Protein AF-0000000070113657 (afdb_homodimer)

Solvent-accessible surface area (backbone atoms only — not comparable to full-atom values): 38309 Å² total; per-residue (Å²): 127,84,68,76,78,84,37,44,74,59,78,45,70,66,56,49,48,50,26,59,75,66,71,49,62,41,34,30,44,34,42,26,27,34,30,22,35,69,81,50,56,21,57,34,77,44,39,68,53,20,59,73,48,43,53,76,81,52,44,66,26,48,45,81,44,71,30,26,9,25,38,27,39,40,40,46,53,27,70,46,67,66,58,41,48,53,49,49,46,50,49,37,37,51,48,31,51,13,18,46,77,49,56,23,34,38,27,31,27,5,25,54,40,34,54,61,67,64,49,55,66,37,96,41,73,68,55,51,51,47,38,70,72,64,35,77,64,61,75,35,41,50,71,14,36,26,33,35,36,28,52,47,95,43,65,56,59,41,37,53,39,52,32,52,41,57,75,52,47,32,52,56,32,8,59,22,13,21,8,25,29,43,63,58,36,75,56,75,24,16,19,43,30,57,63,41,52,52,57,43,76,45,37,43,77,53,69,86,57,91,39,44,67,53,49,52,49,52,51,52,40,36,39,64,63,59,53,23,91,46,78,89,49,63,41,30,32,42,44,72,43,92,87,46,69,22,41,32,40,46,65,22,29,11,38,32,34,63,61,56,48,47,40,51,45,53,52,51,45,15,43,52,53,47,39,50,52,37,51,74,71,64,52,78,55,73,82,70,57,63,71,58,51,47,35,24,41,46,28,10,25,40,34,11,46,85,34,44,27,53,40,68,88,79,59,38,61,38,53,20,53,58,54,43,50,52,50,51,63,71,21,39,70,41,22,50,74,63,68,40,42,69,62,42,52,54,41,50,51,50,39,70,72,58,42,38,44,22,50,42,50,49,53,43,43,75,72,67,47,52,66,52,53,47,45,50,49,31,31,36,24,30,54,66,69,110,127,82,67,76,80,86,37,45,75,58,77,46,71,66,56,50,49,51,25,59,74,66,72,49,62,40,36,31,44,33,41,27,29,34,29,23,35,69,81,53,54,21,56,34,76,45,39,68,52,20,60,72,48,44,52,77,82,51,44,68,26,49,43,82,44,72,30,25,9,26,38,28,40,40,38,46,55,27,71,47,67,66,58,42,48,52,50,49,46,48,49,37,39,49,48,32,51,12,18,45,77,49,56,23,34,38,27,31,25,6,26,52,39,34,55,63,66,63,47,56,65,36,97,41,73,69,53,52,51,48,39,69,73,63,35,77,65,60,76,35,39,50,72,15,36,25,32,36,35,27,51,48,95,44,65,55,60,40,39,52,40,53,30,51,42,57,76,52,47,29,52,57,30,7,60,23,13,20,8,26,29,42,63,61,36,76,55,75,25,17,19,43,29,58,65,42,52,52,57,45,75,43,38,43,76,54,69,87,57,89,39,43,66,52,49,53,50,51,52,51,40,35,38,64,62,59,55,25,90,48,78,87,49,63,42,31,33,42,42,72,43,93,87,47,70,21,41,33,40,47,65,22,28,12,38,31,33,63,60,56,48,47,40,50,46,53,50,49,44,15,41,52,53,46,40,48,51,37,52,74,71,64,52,77,56,72,84,68,56,63,73,57,52,46,36,25,40,48,29,10,27,41,35,12,46,85,35,44,27,54,40,69,88,80,59,37,60,37,53,19,54,59,52,43,51,51,48,52,64,71,21,39,69,40,22,49,74,64,68,39,39,68,62,42,52,54,42,50,52,50,39,69,73,57,44,38,44,23,52,42,49,49,54,43,42,74,72,66,47,51,66,53,53,48,45,51,48,31,31,36,23,30,54,64,69,110

Sequence (772 aa):
MEAAAEGTTTISPTLAERAERRDLLTLGVEEEYLLVDAVEPRGVETVEAVLDEVPEQLRPSVQHEYVRSQIEVASPPQLELTGLHESMSRLRTGLADAAERAGSRLVAVGAGPAAGPNARLVDKPRYHRMRERFGDLSPGQGLCGTHVHVSIPDPETGVQVLNHLRPWLPTLQAATANSPLSAGHDTGYASWRSMMWERWPTVGPTPYLNSHEHYLTLIADLEASGAMLDEGMLYWYARLSANYPTVEIRMGDVMPTVDDAILLAALARALVATLLHEVRDGVAAPDVPHPLLMAAHWRAAKDGLEGQGIDLATREPRPAWRLLRQLVDYVRPELERHGDLEMTTDLLDRLRSHGTGAARQRVLLAKGARVDEVVDWLARATRGETMEAAAEGTTTISPTLAERAERRDLLTLGVEEEYLLVDAVEPRGVETVEAVLDEVPEQLRPSVQHEYVRSQIEVASPPQLELTGLHESMSRLRTGLADAAERAGSRLVAVGAGPAAGPNARLVDKPRYHRMRERFGDLSPGQGLCGTHVHVSIPDPETGVQVLNHLRPWLPTLQAATANSPLSAGHDTGYASWRSMMWERWPTVGPTPYLNSHEHYLTLIADLEASGAMLDEGMLYWYARLSANYPTVEIRMGDVMPTVDDAILLAALARALVATLLHEVRDGVAAPDVPHPLLMAAHWRAAKDGLEGQGIDLATREPRPAWRLLRQLVDYVRPELERHGDLEMTTDLLDRLRSHGTGAARQRVLLAKGARVDEVVDWLARATRGET

Radius of gyration: 27.12 Å; Cα contacts (8 Å, |Δi|>4): 1667; chains: 2; bounding box: 58×77×60 Å

Structure (mmCIF, N/CA/C/O backbone):
data_AF-0000000070113657-model_v1
#
loop_
_entity.id
_entity.type
_entity.pdbx_description
1 polymer 'Putative glutamate--cysteine ligase 2'
#
loop_
_atom_site.group_PDB
_atom_site.id
_atom_site.type_symbol
_atom_site.label_atom_id
_atom_site.label_alt_id
_atom_site.label_comp_id
_atom_site.label_asym_id
_atom_site.label_entity_id
_atom_site.label_seq_id
_atom_site.pdbx_PDB_ins_code
_atom_site.Cartn_x
_atom_site.Cartn_y
_atom_site.Cartn_z
_atom_site.occupancy
_atom_site.B_iso_or_equiv
_atom_site.auth_seq_id
_atom_site.auth_comp_id
_atom_site.auth_asym_id
_atom_site.auth_atom_id
_atom_site.pdbx_PDB_model_num
ATOM 1 N N . MET A 1 1 ? -6.391 -40.25 -29.438 1 22.33 1 MET A N 1
ATOM 2 C CA . MET A 1 1 ? -6.559 -39.25 -28.406 1 22.33 1 MET A CA 1
ATOM 3 C C . MET A 1 1 ? -5.703 -38 -28.719 1 22.33 1 MET A C 1
ATOM 5 O O . MET A 1 1 ? -4.477 -38.094 -28.719 1 22.33 1 MET A O 1
ATOM 9 N N . GLU A 1 2 ? -6.133 -37.312 -29.641 1 26.61 2 GLU A N 1
ATOM 10 C CA . GLU A 1 2 ? -5.34 -36.219 -30.203 1 26.61 2 GLU A CA 1
ATOM 11 C C . GLU A 1 2 ? -4.684 -35.406 -29.094 1 26.61 2 GLU A C 1
ATOM 13 O O . GLU A 1 2 ? -5.355 -34.938 -28.156 1 26.61 2 GLU A O 1
ATOM 18 N N . ALA A 1 3 ? -3.561 -35.656 -28.75 1 34.25 3 ALA A N 1
ATOM 19 C CA . ALA A 1 3 ? -2.695 -34.969 -27.797 1 34.25 3 ALA A CA 1
ATOM 20 C C . ALA A 1 3 ? -2.963 -33.469 -27.828 1 34.25 3 ALA A C 1
ATOM 22 O O . ALA A 1 3 ? -3.107 -32.875 -28.891 1 34.25 3 ALA A O 1
ATOM 23 N N . ALA A 1 4 ? -3.705 -32.875 -26.938 1 41.38 4 ALA A N 1
ATOM 24 C CA . ALA A 1 4 ? -3.738 -31.438 -26.766 1 41.38 4 ALA A CA 1
ATOM 25 C C . ALA A 1 4 ? -2.521 -30.781 -27.422 1 41.38 4 ALA A C 1
ATOM 27 O O . ALA A 1 4 ? -1.389 -31.219 -27.219 1 41.38 4 ALA A O 1
ATOM 28 N N . ALA A 1 5 ? -2.453 -30.078 -28.5 1 37.84 5 ALA A N 1
ATOM 29 C CA . ALA A 1 5 ? -1.347 -29.422 -29.203 1 37.84 5 ALA A CA 1
ATOM 30 C C . ALA A 1 5 ? -0.353 -28.828 -28.203 1 37.84 5 ALA A C 1
ATOM 32 O O . ALA A 1 5 ? -0.725 -28 -27.359 1 37.84 5 ALA A O 1
ATOM 33 N N . GLU A 1 6 ? 0.818 -29.141 -27.891 1 40.41 6 GLU A N 1
ATOM 34 C CA . GLU A 1 6 ? 2.057 -28.906 -27.156 1 40.41 6 GLU A CA 1
ATOM 35 C C . GLU A 1 6 ? 2.545 -27.484 -27.328 1 40.41 6 GLU A C 1
ATOM 37 O O . GLU A 1 6 ? 2.645 -26.984 -28.453 1 40.41 6 GLU A O 1
ATOM 42 N N . GLY A 1 7 ? 2.342 -26.562 -26.453 1 48.09 7 GLY A N 1
ATOM 43 C CA . GLY A 1 7 ? 3.135 -25.344 -26.312 1 48.09 7 GLY A CA 1
ATOM 44 C C . GLY A 1 7 ? 2.295 -24.094 -26.266 1 48.09 7 GLY A C 1
ATOM 45 O O . GLY A 1 7 ? 2.811 -23 -26 1 48.09 7 GLY A O 1
ATOM 46 N N . THR A 1 8 ? 0.914 -24.328 -26.688 1 58.5 8 THR A N 1
ATOM 47 C CA . THR A 1 8 ? 0.171 -23.078 -26.734 1 58.5 8 THR A CA 1
ATOM 48 C C . THR A 1 8 ? -0.537 -22.812 -25.406 1 58.5 8 THR A C 1
ATOM 50 O O . THR A 1 8 ? -0.911 -23.75 -24.703 1 58.5 8 THR A O 1
ATOM 53 N N . THR A 1 9 ? -0.596 -21.703 -24.922 1 74.62 9 THR A N 1
ATOM 54 C CA . THR A 1 9 ? -1.195 -21.266 -23.656 1 74.62 9 THR A CA 1
ATOM 55 C C . THR A 1 9 ? -2.699 -21.078 -23.828 1 74.62 9 THR A C 1
ATOM 57 O O . THR A 1 9 ? -3.359 -20.547 -22.922 1 74.62 9 THR A O 1
ATOM 60 N N . THR A 1 10 ? -3.258 -21.625 -24.984 1 80.75 10 THR A N 1
ATOM 61 C CA . THR A 1 10 ? -4.688 -21.484 -25.234 1 80.75 10 THR A CA 1
ATOM 62 C C . THR A 1 10 ? -5.406 -22.812 -25.094 1 80.75 10 THR A C 1
ATOM 64 O O . THR A 1 10 ? -4.828 -23.875 -25.359 1 80.75 10 THR A O 1
ATOM 67 N N . ILE A 1 11 ? -6.617 -22.844 -24.719 1 83.12 11 ILE A N 1
ATOM 68 C CA . ILE A 1 11 ? -7.43 -24.062 -24.594 1 83.12 11 ILE A CA 1
ATOM 69 C C . ILE A 1 11 ? -7.812 -24.547 -26 1 83.12 11 ILE A C 1
ATOM 71 O O . ILE A 1 11 ? -8.5 -23.859 -26.734 1 83.12 11 ILE A O 1
ATOM 75 N N . SER A 1 12 ? -7.418 -25.734 -26.312 1 83.88 12 SER A N 1
ATOM 76 C CA . SER A 1 12 ? -7.785 -26.297 -27.609 1 83.88 12 SER A CA 1
ATOM 77 C C . SER A 1 12 ? -9.266 -26.672 -27.656 1 83.88 12 SER A C 1
ATOM 79 O O . SER A 1 12 ? -9.867 -26.953 -26.609 1 83.88 12 SER A O 1
ATOM 81 N N . PRO A 1 13 ? -9.766 -26.656 -28.812 1 85.5 13 PRO A N 1
ATOM 82 C CA . PRO A 1 13 ? -11.172 -27.062 -28.938 1 85.5 13 PRO A CA 1
ATOM 83 C C . PRO A 1 13 ? -11.422 -28.469 -28.391 1 85.5 13 PRO A C 1
ATOM 85 O O . PRO A 1 13 ? -12.453 -28.719 -27.766 1 85.5 13 PRO A O 1
ATOM 88 N N . THR A 1 14 ? -10.484 -29.312 -28.609 1 88.56 14 THR A N 1
ATOM 89 C CA . THR A 1 14 ? -10.625 -30.672 -28.125 1 88.56 14 THR A CA 1
ATOM 90 C C . THR A 1 14 ? -10.656 -30.719 -26.594 1 88.56 14 THR A C 1
ATOM 92 O O . THR A 1 14 ? -11.469 -31.422 -26 1 88.56 14 THR A O 1
ATOM 95 N N . LEU A 1 15 ? -9.758 -30.016 -26.031 1 88.75 15 LEU A N 1
ATOM 96 C CA . LEU A 1 15 ? -9.719 -29.953 -24.578 1 88.75 15 LEU A CA 1
ATOM 97 C C . LEU A 1 15 ? -10.984 -29.312 -24.031 1 88.75 15 LEU A C 1
ATOM 99 O O . LEU A 1 15 ? -11.523 -29.75 -23.016 1 88.75 15 LEU A O 1
ATOM 103 N N . ALA A 1 16 ? -11.438 -28.297 -24.688 1 87.75 16 ALA A N 1
ATOM 104 C CA . ALA A 1 16 ? -12.664 -27.625 -24.281 1 87.75 16 ALA A CA 1
ATOM 105 C C . ALA A 1 16 ? -13.859 -28.578 -24.312 1 87.75 16 ALA A C 1
ATOM 107 O O . ALA A 1 16 ? -14.695 -28.578 -23.422 1 87.75 16 ALA A O 1
ATOM 108 N N . GLU A 1 17 ? -13.906 -29.312 -25.375 1 89.56 17 GLU A N 1
ATOM 109 C CA . GLU A 1 17 ? -14.984 -30.266 -25.531 1 89.56 17 GLU A CA 1
ATOM 110 C C . GLU A 1 17 ? -14.938 -31.344 -24.438 1 89.56 17 GLU A C 1
ATOM 112 O O . GLU A 1 17 ? -15.969 -31.734 -23.906 1 89.56 17 GLU A O 1
ATOM 117 N N . ARG A 1 18 ? -13.789 -31.797 -24.219 1 91.12 18 ARG A N 1
ATOM 118 C CA . ARG A 1 18 ? -13.625 -32.812 -23.172 1 91.12 18 ARG A CA 1
ATOM 119 C C . ARG A 1 18 ? -14.039 -32.25 -21.812 1 91.12 18 ARG A C 1
ATOM 121 O O . ARG A 1 18 ? -14.688 -32.938 -21.031 1 91.12 18 ARG A O 1
ATOM 128 N N . ALA A 1 19 ? -13.602 -31.094 -21.531 1 92.38 19 ALA A N 1
ATOM 129 C CA . ALA A 1 19 ? -13.961 -30.438 -20.266 1 92.38 19 ALA A CA 1
ATOM 130 C C . ALA A 1 19 ? -15.477 -30.312 -20.141 1 92.38 19 ALA A C 1
ATOM 132 O O . ALA A 1 19 ? -16.031 -30.578 -19.062 1 92.38 19 ALA A O 1
ATOM 133 N N . GLU A 1 20 ? -16.094 -29.875 -21.203 1 89.31 20 GLU A N 1
ATOM 134 C CA . GLU A 1 20 ? -17.547 -29.734 -21.203 1 89.31 20 GLU A CA 1
ATOM 135 C C . GLU A 1 20 ? -18.234 -31.062 -21 1 89.31 20 GLU A C 1
ATOM 137 O O . GLU A 1 20 ? -19.172 -31.172 -20.203 1 89.31 20 GLU A O 1
ATOM 142 N N . ARG A 1 21 ? -17.812 -32.031 -21.703 1 90.56 21 ARG A N 1
ATOM 143 C CA . ARG A 1 21 ? -18.422 -33.344 -21.641 1 90.56 21 ARG A CA 1
ATOM 144 C C . ARG A 1 21 ? -18.328 -33.906 -20.219 1 90.56 21 ARG A C 1
ATOM 146 O O . ARG A 1 21 ? -19.25 -34.594 -19.75 1 90.56 21 ARG A O 1
ATOM 153 N N . ARG A 1 22 ? -17.266 -33.625 -19.641 1 90.5 22 ARG A N 1
ATOM 154 C CA . ARG A 1 22 ? -17.016 -34.188 -18.328 1 90.5 22 ARG A CA 1
ATOM 155 C C . ARG A 1 22 ? -17.422 -33.219 -17.234 1 90.5 22 ARG A C 1
ATOM 157 O O . ARG A 1 22 ? -17.297 -33.531 -16.047 1 90.5 22 ARG A O 1
ATOM 164 N N . ASP A 1 23 ? -17.828 -32.062 -17.578 1 92.12 23 ASP A N 1
ATOM 165 C CA . ASP A 1 23 ? -18.234 -31 -16.641 1 92.12 23 ASP A CA 1
ATOM 166 C C . ASP A 1 23 ? -17.094 -30.672 -15.672 1 92.12 23 ASP A C 1
ATOM 168 O O . ASP A 1 23 ? -17.297 -30.688 -14.453 1 92.12 23 ASP A O 1
ATOM 172 N N . LEU A 1 24 ? -15.906 -30.547 -16.234 1 95.94 24 LEU A N 1
ATOM 173 C CA . LEU A 1 24 ? -14.711 -30.203 -15.469 1 95.94 24 LEU A CA 1
ATOM 174 C C . LEU A 1 24 ? -14.164 -28.844 -15.891 1 95.94 24 LEU A C 1
ATOM 176 O O . LEU A 1 24 ? -14.523 -28.328 -16.953 1 95.94 24 LEU A O 1
ATOM 180 N N . LEU A 1 25 ? -13.406 -28.281 -15.039 1 97.69 25 LEU A N 1
ATOM 181 C CA . LEU A 1 25 ? -12.758 -27 -15.344 1 97.69 25 LEU A CA 1
ATOM 182 C C . LEU A 1 25 ? -11.297 -27.203 -15.727 1 97.69 25 LEU A C 1
ATOM 184 O O . LEU A 1 25 ? -10.602 -28.016 -15.109 1 97.69 25 LEU A O 1
ATOM 188 N N . THR A 1 26 ? -10.844 -26.531 -16.75 1 96.5 26 THR A N 1
ATOM 189 C CA . THR A 1 26 ? -9.438 -26.578 -17.125 1 96.5 26 THR A CA 1
ATOM 190 C C . THR A 1 26 ? -8.594 -25.688 -16.219 1 96.5 26 THR A C 1
ATOM 192 O O . THR A 1 26 ? -9.125 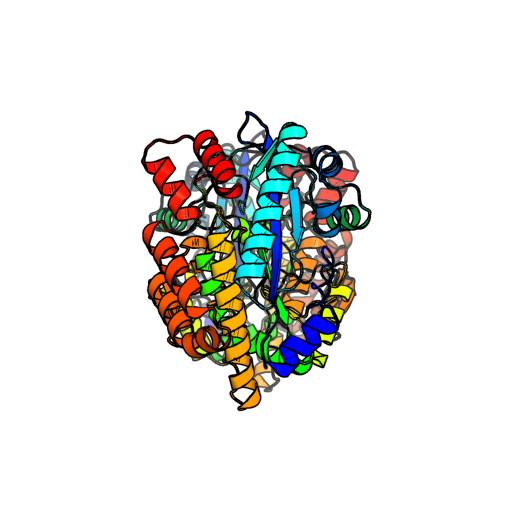-24.797 -15.547 1 96.5 26 THR A O 1
ATOM 195 N N . LEU A 1 27 ? -7.285 -26 -16.266 1 95.81 27 LEU A N 1
ATOM 196 C CA . LEU A 1 27 ? -6.332 -25.297 -15.406 1 95.81 27 LEU A CA 1
ATOM 197 C C . LEU A 1 27 ? -5.07 -24.938 -16.172 1 95.81 27 LEU A C 1
ATOM 199 O O . LEU A 1 27 ? -4.645 -25.672 -17.062 1 95.81 27 LEU A O 1
ATOM 203 N N . GLY A 1 28 ? -4.527 -23.797 -15.867 1 97.06 28 GLY A N 1
ATOM 204 C CA . GLY A 1 28 ? -3.215 -23.359 -16.297 1 97.06 28 GLY A CA 1
ATOM 205 C C . GLY A 1 28 ? -2.475 -22.562 -15.242 1 97.06 28 GLY A C 1
ATOM 206 O O . GLY A 1 28 ? -3.098 -21.906 -14.398 1 97.06 28 GLY A O 1
ATOM 207 N N . VAL A 1 29 ? -1.151 -22.641 -15.273 1 98.19 29 VAL A N 1
ATOM 208 C CA . VAL A 1 29 ? -0.332 -21.969 -14.266 1 98.19 29 VAL A CA 1
ATOM 209 C C . VAL A 1 29 ? 0.756 -21.141 -14.953 1 98.19 29 VAL A C 1
ATOM 211 O O . VAL A 1 29 ? 1.369 -21.594 -15.922 1 98.19 29 VAL A O 1
ATOM 214 N N . GLU A 1 30 ? 0.924 -19.969 -14.539 1 98.31 30 GLU A N 1
ATOM 215 C CA . GLU A 1 30 ? 2.076 -19.141 -14.867 1 98.31 30 GLU A CA 1
ATOM 216 C C . GLU A 1 30 ? 2.986 -18.953 -13.656 1 98.31 30 GLU A C 1
ATOM 218 O O . GLU A 1 30 ? 2.508 -18.766 -12.539 1 98.31 30 GLU A O 1
ATOM 223 N N . GLU A 1 31 ? 4.266 -19.031 -13.883 1 98.75 31 GLU A N 1
ATOM 224 C CA . GLU A 1 31 ? 5.254 -18.797 -12.836 1 98.75 31 GLU A CA 1
ATOM 225 C C . GLU A 1 31 ? 6.344 -17.844 -13.305 1 98.75 31 GLU A C 1
ATOM 227 O O . GLU A 1 31 ? 6.809 -17.938 -14.445 1 98.75 31 GLU A O 1
ATOM 232 N N . GLU A 1 32 ? 6.695 -16.953 -12.461 1 98.81 32 GLU A N 1
ATOM 233 C CA . GLU A 1 32 ? 7.844 -16.078 -12.648 1 98.81 32 GLU A CA 1
ATOM 234 C C . GLU A 1 32 ? 9.023 -16.516 -11.789 1 98.81 32 GLU A C 1
ATOM 236 O O . GLU A 1 32 ? 8.844 -16.922 -10.641 1 98.81 32 GLU A O 1
ATOM 241 N N . TYR A 1 33 ? 10.258 -16.453 -12.367 1 98.88 33 TYR A N 1
ATOM 242 C CA . TYR A 1 33 ? 11.445 -16.906 -11.648 1 98.88 33 TYR A CA 1
ATOM 243 C C . TYR A 1 33 ? 12.508 -15.805 -11.617 1 98.88 33 TYR A C 1
ATOM 245 O O . TYR A 1 33 ? 12.508 -14.906 -12.461 1 98.88 33 TYR A O 1
ATOM 253 N N . LEU A 1 34 ? 13.328 -15.906 -10.641 1 98.81 34 LEU A N 1
ATOM 254 C CA . LEU A 1 34 ? 14.523 -15.086 -10.539 1 98.81 34 LEU A CA 1
ATOM 255 C C . LEU A 1 34 ? 15.727 -15.797 -11.148 1 98.81 34 LEU A C 1
ATOM 257 O O . LEU A 1 34 ? 15.922 -17 -10.93 1 98.81 34 LEU A O 1
ATOM 261 N N . LEU A 1 35 ? 16.469 -15.133 -11.992 1 98.88 35 LEU A N 1
ATOM 262 C CA . LEU A 1 35 ? 17.766 -15.602 -12.469 1 98.88 35 LEU A CA 1
ATOM 263 C C . LEU A 1 35 ? 18.891 -15.109 -11.562 1 98.88 35 LEU A C 1
ATOM 265 O O . LEU A 1 35 ? 19.141 -13.906 -11.461 1 98.88 35 LEU A O 1
ATOM 269 N N . VAL A 1 36 ? 19.516 -16.047 -10.953 1 98.69 36 VAL A N 1
ATOM 270 C CA . VAL A 1 36 ? 20.562 -15.734 -9.984 1 98.69 36 VAL A CA 1
ATOM 271 C C . VAL A 1 36 ? 21.922 -16.141 -10.539 1 98.69 36 VAL A C 1
ATOM 273 O O . VAL A 1 36 ? 22.031 -17.094 -11.297 1 98.69 36 VAL A O 1
ATOM 276 N N . ASP A 1 37 ? 22.953 -15.445 -10.102 1 98.25 37 ASP A N 1
ATOM 277 C CA . ASP A 1 37 ? 24.328 -15.727 -10.523 1 98.25 37 ASP A CA 1
ATOM 278 C C . ASP A 1 37 ? 24.703 -17.172 -10.219 1 98.25 37 ASP A C 1
ATOM 280 O O . ASP A 1 37 ? 24.234 -17.75 -9.234 1 98.25 37 ASP A O 1
ATOM 284 N N . ALA A 1 38 ? 25.625 -17.719 -11 1 97.69 38 ALA A N 1
ATOM 285 C CA . ALA A 1 38 ? 26.031 -19.109 -10.867 1 97.69 38 ALA A CA 1
ATOM 286 C C . ALA A 1 38 ? 26.719 -19.359 -9.523 1 97.69 38 ALA A C 1
ATOM 288 O O . ALA A 1 38 ? 26.672 -20.453 -8.984 1 97.69 38 ALA A O 1
ATOM 289 N N . VAL A 1 39 ? 27.328 -18.359 -8.984 1 96.19 39 VAL A N 1
ATOM 290 C CA . VAL A 1 39 ? 28.125 -18.516 -7.781 1 96.19 39 VAL A CA 1
ATOM 291 C C . VAL A 1 39 ? 27.578 -17.625 -6.672 1 96.19 39 VAL A C 1
ATOM 293 O O . VAL A 1 39 ? 27.312 -18.094 -5.566 1 96.19 39 VAL A O 1
ATOM 296 N N . GLU A 1 40 ? 27.375 -16.344 -7.051 1 97.12 40 GLU A N 1
ATOM 297 C CA . GLU A 1 40 ? 26.875 -15.383 -6.07 1 97.12 40 GLU A CA 1
ATOM 298 C C . GLU A 1 40 ? 25.375 -15.516 -5.879 1 97.12 40 GLU A C 1
ATOM 300 O O . GLU A 1 40 ? 24.656 -15.875 -6.812 1 97.12 40 GLU A O 1
ATOM 305 N N . PRO A 1 41 ? 24.844 -15.195 -4.695 1 97.81 41 PRO A N 1
ATOM 306 C CA . PRO A 1 41 ? 23.438 -15.422 -4.383 1 97.81 41 PRO A CA 1
ATOM 307 C C . PRO A 1 41 ? 22.531 -14.305 -4.898 1 97.81 41 PRO A C 1
ATOM 309 O O . PRO A 1 41 ? 21.359 -14.227 -4.516 1 97.81 41 PRO A O 1
ATOM 312 N N . ARG A 1 42 ? 23 -13.43 -5.746 1 97.88 42 ARG A N 1
ATOM 313 C CA . ARG A 1 42 ? 22.25 -12.258 -6.172 1 97.88 42 ARG A CA 1
ATOM 314 C C . ARG A 1 42 ? 21.719 -12.422 -7.594 1 97.88 42 ARG A C 1
ATOM 316 O O . ARG A 1 42 ? 22.297 -13.164 -8.391 1 97.88 42 ARG A O 1
ATOM 323 N N . GLY A 1 43 ? 20.672 -11.695 -7.902 1 98.06 43 GLY A N 1
ATOM 324 C CA . GLY A 1 43 ? 20.109 -11.672 -9.242 1 98.06 43 GLY A CA 1
ATOM 325 C C . GLY A 1 43 ? 21.078 -11.141 -10.281 1 98.06 43 GLY A C 1
ATOM 326 O O . GLY A 1 43 ? 21.906 -10.273 -9.984 1 98.06 43 GLY A O 1
ATOM 327 N N . VAL A 1 44 ? 20.984 -11.656 -11.461 1 98.44 44 VAL A N 1
ATOM 328 C CA . VAL A 1 44 ? 21.828 -11.219 -12.562 1 98.44 44 VAL A CA 1
ATOM 329 C C . VAL A 1 44 ? 20.984 -11.039 -13.828 1 98.44 44 VAL A C 1
ATOM 331 O O . VAL A 1 44 ? 19.953 -11.703 -13.992 1 98.44 44 VAL A O 1
ATOM 334 N N . GLU A 1 45 ? 21.422 -10.203 -14.695 1 98.44 45 GLU A N 1
ATOM 335 C CA . GLU A 1 45 ? 20.672 -9.852 -15.906 1 98.44 45 GLU A CA 1
ATOM 336 C C . GLU A 1 45 ? 21.016 -10.781 -17.062 1 98.44 45 GLU A C 1
ATOM 338 O O . GLU A 1 45 ? 21.625 -10.367 -18.047 1 98.44 45 GLU A O 1
ATOM 343 N N . THR A 1 46 ? 20.531 -12.016 -17.016 1 98.5 46 THR A N 1
ATOM 344 C CA . THR A 1 46 ? 20.953 -13.008 -18 1 98.5 46 THR A CA 1
ATOM 345 C C . THR A 1 46 ? 19.766 -13.492 -18.812 1 98.5 46 THR A C 1
ATOM 347 O O . THR A 1 46 ? 19.844 -14.516 -19.5 1 98.5 46 THR A O 1
ATOM 350 N N . VAL A 1 47 ? 18.656 -12.789 -18.812 1 98.75 47 VAL A N 1
ATOM 351 C CA . VAL A 1 47 ? 17.406 -13.312 -19.375 1 98.75 47 VAL A CA 1
ATOM 352 C C . VAL A 1 47 ? 17.594 -13.57 -20.859 1 98.75 47 VAL A C 1
ATOM 354 O O . VAL A 1 47 ? 17.109 -14.578 -21.391 1 98.75 47 VAL A O 1
ATOM 357 N N . GLU A 1 48 ? 18.281 -12.711 -21.594 1 98.56 48 GLU A N 1
ATOM 358 C CA . GLU A 1 48 ? 18.469 -12.914 -23.016 1 98.56 48 GLU A CA 1
ATOM 359 C C . GLU A 1 48 ? 19.312 -14.156 -23.297 1 98.56 48 GLU A C 1
ATOM 361 O O . GLU A 1 48 ? 18.969 -14.961 -24.172 1 98.56 48 GLU A O 1
ATOM 366 N N . ALA A 1 49 ? 20.406 -14.289 -22.547 1 98.75 49 ALA A N 1
ATOM 367 C CA . ALA A 1 49 ? 21.266 -15.461 -22.703 1 98.75 49 ALA A CA 1
ATOM 368 C C . ALA A 1 49 ? 20.5 -16.75 -22.391 1 98.75 49 ALA A C 1
ATOM 370 O O . ALA A 1 49 ? 20.688 -17.766 -23.062 1 98.75 49 ALA A O 1
ATOM 371 N N . VAL A 1 50 ? 19.672 -16.719 -21.391 1 98.81 50 VAL A N 1
ATOM 372 C CA . VAL A 1 50 ? 18.891 -17.891 -21.016 1 98.81 50 VAL A CA 1
ATOM 373 C C . VAL A 1 50 ? 17.891 -18.234 -22.125 1 98.81 50 VAL A C 1
ATOM 375 O O . VAL A 1 50 ? 17.734 -19.391 -22.5 1 98.81 50 VAL A O 1
ATOM 378 N N . LEU A 1 51 ? 17.188 -17.234 -22.625 1 98.56 51 LEU A N 1
ATOM 379 C CA . LEU A 1 51 ? 16.219 -17.453 -23.703 1 98.56 51 LEU A CA 1
ATOM 380 C C . LEU A 1 51 ? 16.875 -18.094 -24.906 1 98.56 51 LEU A C 1
ATOM 382 O O . LEU A 1 51 ? 16.266 -18.953 -25.578 1 98.56 51 LEU A O 1
ATOM 386 N N . ASP A 1 52 ? 18.109 -17.703 -25.172 1 98.31 52 ASP A N 1
ATOM 387 C CA . ASP A 1 52 ? 18.859 -18.266 -26.297 1 98.31 52 ASP A CA 1
ATOM 388 C C . ASP A 1 52 ? 19.109 -19.766 -26.094 1 98.31 52 ASP A C 1
ATOM 390 O O . ASP A 1 52 ? 19.312 -20.5 -27.062 1 98.31 52 ASP A O 1
ATOM 394 N N . GLU A 1 53 ? 19.109 -20.203 -24.859 1 98.56 53 GLU A N 1
ATOM 395 C CA . GLU A 1 53 ? 19.438 -21.594 -24.531 1 98.56 53 GLU A CA 1
ATOM 396 C C . GLU A 1 53 ? 18.188 -22.438 -24.359 1 98.56 53 GLU A C 1
ATOM 398 O O . GLU A 1 53 ? 18.266 -23.656 -24.172 1 98.56 53 GLU A O 1
ATOM 403 N N . VAL A 1 54 ? 17 -21.859 -24.422 1 98.38 54 VAL A N 1
ATOM 404 C CA . VAL A 1 54 ? 15.75 -22.594 -24.219 1 98.38 54 VAL A CA 1
ATOM 405 C C . VAL A 1 54 ? 15.492 -23.5 -25.422 1 98.38 54 VAL A C 1
ATOM 407 O O . VAL A 1 54 ? 15.508 -23.047 -26.562 1 98.38 54 VAL A O 1
ATOM 410 N N . PRO A 1 55 ? 15.281 -24.734 -25.188 1 96.69 55 PRO A N 1
ATOM 411 C CA . PRO A 1 55 ? 14.969 -25.641 -26.281 1 96.69 55 PRO A CA 1
ATOM 412 C C . PRO A 1 55 ? 13.711 -25.234 -27.047 1 96.69 55 PRO A C 1
ATOM 414 O O . PRO A 1 55 ? 12.781 -24.688 -26.453 1 96.69 55 PRO A O 1
ATOM 417 N N . GLU A 1 56 ? 13.648 -25.609 -28.25 1 96.12 56 GLU A N 1
ATOM 418 C CA . GLU A 1 56 ? 12.57 -25.219 -29.141 1 96.12 56 GLU A CA 1
ATOM 419 C C . GLU A 1 56 ? 11.211 -25.672 -28.609 1 96.12 56 GLU A C 1
ATOM 421 O O . GLU A 1 56 ? 10.227 -24.922 -28.703 1 96.12 56 GLU A O 1
ATOM 426 N N . GLN A 1 57 ? 11.188 -26.781 -28.047 1 94.12 57 GLN A N 1
ATOM 427 C CA . GLN A 1 57 ? 9.93 -27.359 -27.594 1 94.12 57 GLN A CA 1
ATOM 428 C C . GLN A 1 57 ? 9.344 -26.578 -26.422 1 94.12 57 GLN A C 1
ATOM 430 O O . GLN A 1 57 ? 8.141 -26.625 -26.188 1 94.12 57 GLN A O 1
ATOM 435 N N . LEU A 1 58 ? 10.172 -25.844 -25.688 1 96.31 58 LEU A N 1
ATOM 436 C CA . LEU A 1 58 ? 9.719 -25.125 -24.5 1 96.31 58 LEU A CA 1
ATOM 437 C C . LEU A 1 58 ? 9.469 -23.656 -24.812 1 96.31 58 LEU A C 1
ATOM 439 O O . LEU A 1 58 ? 8.828 -22.938 -24.047 1 96.31 58 LEU A O 1
ATOM 443 N N . ARG A 1 59 ? 9.883 -23.172 -25.922 1 95.81 59 ARG A N 1
ATOM 444 C CA . ARG A 1 59 ? 9.938 -21.75 -26.25 1 95.81 59 ARG A CA 1
ATOM 445 C C . ARG A 1 59 ? 8.547 -21.125 -26.219 1 95.81 59 ARG A C 1
ATOM 447 O O . ARG A 1 59 ? 8.383 -20 -25.734 1 95.81 59 ARG A O 1
ATOM 454 N N . PRO A 1 60 ? 7.531 -21.875 -26.672 1 94.69 60 PRO A N 1
ATOM 455 C CA . PRO A 1 60 ? 6.199 -21.266 -26.672 1 94.69 60 PRO A CA 1
ATOM 456 C C . PRO A 1 60 ? 5.695 -20.969 -25.25 1 94.69 60 PRO A C 1
ATOM 458 O O . PRO A 1 60 ? 4.777 -20.156 -25.078 1 94.69 60 PRO A O 1
ATOM 461 N N . SER A 1 61 ? 6.277 -21.594 -24.234 1 96.88 61 SER A N 1
ATOM 462 C CA . SER A 1 61 ? 5.805 -21.453 -22.859 1 96.88 61 SER A CA 1
ATOM 463 C C . SER A 1 61 ? 6.68 -20.5 -22.062 1 96.88 61 SER A C 1
ATOM 465 O O . SER A 1 61 ? 6.48 -20.312 -20.859 1 96.88 61 SER A O 1
ATOM 467 N N . VAL A 1 62 ? 7.703 -19.969 -22.672 1 98.12 62 VAL A N 1
ATOM 468 C CA . VAL A 1 62 ? 8.672 -19.141 -21.969 1 98.12 62 VAL A CA 1
ATOM 469 C C . VAL A 1 62 ? 8.609 -17.703 -22.484 1 98.12 62 VAL A C 1
ATOM 471 O O . VAL A 1 62 ? 8.508 -17.469 -23.688 1 98.12 62 VAL A O 1
ATOM 474 N N . GLN A 1 63 ? 8.594 -16.766 -21.578 1 96.62 63 GLN A N 1
ATOM 475 C CA . GLN A 1 63 ? 8.516 -15.367 -22 1 96.62 63 GLN A CA 1
ATOM 476 C C . GLN A 1 63 ? 9.312 -14.461 -21.062 1 96.62 63 GLN A C 1
ATOM 478 O O . GLN A 1 63 ? 9.688 -14.883 -19.969 1 96.62 63 GLN A O 1
ATOM 483 N N . HIS A 1 64 ? 9.547 -13.242 -21.547 1 97.19 64 HIS A N 1
ATOM 484 C CA . HIS A 1 64 ? 10.133 -12.195 -20.734 1 97.19 64 HIS A CA 1
ATOM 485 C C . HIS A 1 64 ? 9.203 -11.805 -19.578 1 97.19 64 HIS A C 1
ATOM 487 O O . HIS A 1 64 ? 7.988 -12 -19.672 1 97.19 64 HIS A O 1
ATOM 493 N N . GLU A 1 65 ? 9.758 -11.383 -18.594 1 96.19 65 GLU A N 1
ATOM 494 C CA . GLU A 1 65 ? 9.086 -10.625 -17.547 1 96.19 65 GLU A CA 1
ATOM 495 C C . GLU A 1 65 ? 9.617 -9.195 -17.469 1 96.19 65 GLU A C 1
ATOM 497 O O . GLU A 1 65 ? 10.305 -8.734 -18.391 1 96.19 65 GLU A O 1
ATOM 502 N N . TYR A 1 66 ? 9.43 -8.477 -16.469 1 95.88 66 TYR A N 1
ATOM 503 C CA . TYR A 1 66 ? 9.562 -7.031 -16.328 1 95.88 66 TYR A CA 1
ATOM 504 C C . TYR A 1 66 ? 11.023 -6.609 -16.344 1 95.88 66 TYR A C 1
ATOM 506 O O . TYR A 1 66 ? 11.398 -5.688 -17.078 1 95.88 66 TYR A O 1
ATOM 514 N N . VAL A 1 67 ? 11.898 -7.289 -15.539 1 97.81 67 VAL A N 1
ATOM 515 C CA . VAL A 1 67 ? 13.305 -6.898 -15.461 1 97.81 67 VAL A CA 1
ATOM 516 C C . VAL A 1 67 ? 14.18 -8.023 -16 1 97.81 67 VAL A C 1
ATOM 518 O O . VAL A 1 67 ? 13.734 -9.164 -16.125 1 97.81 67 VAL A O 1
ATOM 521 N N . ARG A 1 68 ? 15.391 -7.754 -16.266 1 98.44 68 ARG A N 1
ATOM 522 C CA . ARG A 1 68 ? 16.312 -8.625 -17 1 98.44 68 ARG A CA 1
ATOM 523 C C . ARG A 1 68 ? 16.812 -9.758 -16.109 1 98.44 68 ARG A C 1
ATOM 525 O O . ARG A 1 68 ? 17.516 -10.656 -16.578 1 98.44 68 ARG A O 1
ATOM 532 N N . SER A 1 69 ? 16.484 -9.758 -14.875 1 98.62 69 SER A N 1
ATOM 533 C CA . SER A 1 69 ? 16.812 -10.844 -13.961 1 98.62 69 SER A CA 1
ATOM 534 C C . SER A 1 69 ? 15.617 -11.75 -13.719 1 98.62 69 SER A C 1
ATOM 536 O O . SER A 1 69 ? 15.617 -12.555 -12.781 1 98.62 69 SER A O 1
ATOM 538 N N . GLN A 1 70 ? 14.617 -11.641 -14.508 1 98.69 70 GLN A N 1
ATOM 539 C CA . GLN A 1 70 ? 13.422 -12.469 -14.375 1 98.69 70 GLN A CA 1
ATOM 540 C C . GLN A 1 70 ? 13.109 -13.203 -15.672 1 98.69 70 GLN A C 1
ATOM 542 O O . GLN A 1 70 ? 13.5 -12.766 -16.75 1 98.69 70 GLN A O 1
ATOM 547 N N . ILE A 1 71 ? 12.359 -14.242 -15.5 1 98.81 71 ILE A N 1
ATOM 548 C CA . ILE A 1 71 ? 11.852 -15.016 -16.625 1 98.81 71 ILE A CA 1
ATOM 549 C C . ILE A 1 71 ? 10.547 -15.711 -16.234 1 98.81 71 ILE A C 1
ATOM 551 O O . ILE A 1 71 ? 10.352 -16.062 -15.078 1 98.81 71 ILE A O 1
ATOM 555 N N . GLU A 1 72 ? 9.664 -15.891 -17.188 1 98.56 72 GLU A N 1
ATOM 556 C CA . GLU A 1 72 ? 8.328 -16.406 -16.891 1 98.56 72 GLU A CA 1
ATOM 557 C C . GLU A 1 72 ? 8 -17.625 -17.75 1 98.56 72 GLU A C 1
ATOM 559 O O . GLU A 1 72 ? 8.422 -17.703 -18.906 1 98.56 72 GLU A O 1
ATOM 564 N N . VAL A 1 73 ? 7.281 -18.547 -17.188 1 98.31 73 VAL A N 1
ATOM 565 C CA . VAL A 1 73 ? 6.75 -19.672 -17.953 1 98.31 73 VAL A CA 1
ATOM 566 C C . VAL A 1 73 ? 5.234 -19.734 -17.781 1 98.31 73 VAL A C 1
ATOM 568 O O . VAL A 1 73 ? 4.688 -19.25 -16.797 1 98.31 73 VAL A O 1
ATOM 571 N N . ALA A 1 74 ? 4.539 -20.312 -18.703 1 97.56 74 ALA A N 1
ATOM 572 C CA . ALA A 1 74 ? 3.113 -20.625 -18.672 1 97.56 74 ALA A CA 1
ATOM 573 C C . ALA A 1 74 ? 2.848 -22.047 -19.141 1 97.56 74 ALA A C 1
ATOM 575 O O . ALA A 1 74 ? 3.322 -22.469 -20.203 1 97.56 74 ALA A O 1
ATOM 576 N N . SER A 1 75 ? 2.168 -22.781 -18.406 1 96.94 75 SER A N 1
ATOM 577 C CA . SER A 1 75 ? 1.82 -24.141 -18.812 1 96.94 75 SER A CA 1
ATOM 578 C C . SER A 1 75 ? 0.736 -24.125 -19.891 1 96.94 75 SER A C 1
ATOM 580 O O . SER A 1 75 ? -0.082 -23.203 -19.938 1 96.94 75 SER A O 1
ATOM 582 N N . PRO A 1 76 ? 0.717 -25.172 -20.703 1 94.12 76 PRO A N 1
ATOM 583 C CA . PRO A 1 76 ? -0.532 -25.391 -21.438 1 94.12 76 PRO A CA 1
ATOM 584 C C . PRO A 1 76 ? -1.708 -25.703 -20.516 1 94.12 76 PRO A C 1
ATOM 586 O O . PRO A 1 76 ? -1.515 -26.234 -19.422 1 94.12 76 PRO A O 1
ATOM 589 N N . PRO A 1 77 ? -2.91 -25.312 -20.922 1 95.44 77 PRO A N 1
ATOM 590 C CA . PRO A 1 77 ? -4.062 -25.703 -20.109 1 95.44 77 PRO A CA 1
ATOM 591 C C . PRO A 1 77 ? -4.207 -27.219 -19.984 1 95.44 77 PRO A C 1
ATOM 593 O O . PRO A 1 77 ? -3.941 -27.938 -20.953 1 95.44 77 PRO A O 1
ATOM 596 N N . GLN A 1 78 ? -4.605 -27.672 -18.859 1 95.56 78 GLN A N 1
ATOM 597 C CA . GLN A 1 78 ? -4.75 -29.094 -18.562 1 95.56 78 GLN A CA 1
ATOM 598 C C . GLN A 1 78 ? -6.098 -29.391 -17.906 1 95.56 78 GLN A C 1
ATOM 600 O O . GLN A 1 78 ? -6.688 -28.516 -17.266 1 95.56 78 GLN A O 1
ATOM 605 N N . LEU A 1 79 ? -6.523 -30.594 -18.047 1 95.56 79 LEU A N 1
ATOM 606 C CA . LEU A 1 79 ? -7.68 -31.078 -17.312 1 95.56 79 LEU A CA 1
ATOM 607 C C . LEU A 1 79 ? -7.242 -31.891 -16.094 1 95.56 79 LEU A C 1
ATOM 609 O O . LEU A 1 79 ? -7.832 -31.781 -15.023 1 95.56 79 LEU A O 1
ATOM 613 N N . GLU A 1 80 ? -6.219 -32.719 -16.328 1 95.81 80 GLU A N 1
ATOM 614 C CA . GLU A 1 80 ? -5.723 -33.562 -15.25 1 95.81 80 GLU A CA 1
ATOM 615 C C . GLU A 1 80 ? -4.566 -32.906 -14.508 1 95.81 80 GLU A C 1
ATOM 617 O O . GLU A 1 80 ? -3.678 -32.312 -15.133 1 95.81 80 GLU A O 1
ATOM 622 N N . LEU A 1 81 ? -4.59 -33.031 -13.242 1 96.88 81 LEU A N 1
ATOM 623 C CA . LEU A 1 81 ? -3.545 -32.438 -12.414 1 96.88 81 LEU A CA 1
ATOM 624 C C . LEU A 1 81 ? -2.191 -33.062 -12.711 1 96.88 81 LEU A C 1
ATOM 626 O O . LEU A 1 81 ? -1.159 -32.375 -12.648 1 96.88 81 LEU A O 1
ATOM 630 N N . THR A 1 82 ? -2.205 -34.344 -13.039 1 97.06 82 THR A N 1
ATOM 631 C CA . THR A 1 82 ? -0.97 -35.031 -13.367 1 97.06 82 THR A CA 1
ATOM 632 C C . THR A 1 82 ? -0.327 -34.438 -14.617 1 97.06 82 THR A C 1
ATOM 634 O O . THR A 1 82 ? 0.898 -34.344 -14.703 1 97.06 82 THR A O 1
ATOM 637 N N . GLY A 1 83 ? -1.17 -34.156 -15.602 1 96.25 83 GLY A N 1
ATOM 638 C CA . GLY A 1 83 ? -0.658 -33.469 -16.797 1 96.25 83 GLY A CA 1
ATOM 639 C C . GLY A 1 83 ? -0.026 -32.125 -16.5 1 96.25 83 GLY A C 1
ATOM 640 O O . GLY A 1 83 ? 1.014 -31.781 -17.062 1 96.25 83 GLY A O 1
ATOM 641 N N . LEU A 1 84 ? -0.632 -31.359 -15.594 1 97.38 84 LEU A N 1
ATOM 642 C CA . LEU A 1 84 ? -0.077 -30.078 -15.188 1 97.38 84 LEU A CA 1
ATOM 643 C C . LEU A 1 84 ? 1.247 -30.266 -14.453 1 97.38 84 LEU A C 1
ATOM 645 O O . LEU A 1 84 ? 2.205 -29.531 -14.703 1 97.38 84 LEU A O 1
ATOM 649 N N . HIS A 1 85 ? 1.269 -31.234 -13.562 1 98.06 85 HIS A N 1
ATOM 650 C CA . HIS A 1 85 ? 2.488 -31.547 -12.828 1 98.06 85 HIS A CA 1
ATOM 651 C C . HIS A 1 85 ? 3.643 -31.859 -13.773 1 98.06 85 HIS A C 1
ATOM 653 O O . HIS A 1 85 ? 4.746 -31.328 -13.617 1 98.06 85 HIS A O 1
ATOM 659 N N . GLU A 1 86 ? 3.404 -32.688 -14.719 1 97.44 86 GLU A N 1
ATOM 660 C CA . GLU A 1 86 ? 4.422 -33.094 -15.695 1 97.44 86 GLU A CA 1
ATOM 661 C C . GLU A 1 86 ? 4.887 -31.891 -16.516 1 97.44 86 GLU A C 1
ATOM 663 O O . GLU A 1 86 ? 6.09 -31.703 -16.734 1 97.44 86 GLU A O 1
ATOM 668 N N . SER A 1 87 ? 3.943 -31.156 -16.984 1 96.62 87 SER A N 1
ATOM 669 C CA . SER A 1 87 ? 4.27 -29.984 -17.781 1 96.62 87 SER A CA 1
ATOM 670 C C . SER A 1 87 ? 5.125 -28.984 -17 1 96.62 87 SER A C 1
ATOM 672 O O . SER A 1 87 ? 6.141 -28.516 -17.516 1 96.62 87 SER A O 1
ATOM 674 N N . MET A 1 88 ? 4.723 -28.703 -15.773 1 97.94 88 MET A N 1
ATOM 675 C CA . MET A 1 88 ? 5.445 -27.734 -14.953 1 97.94 88 MET A CA 1
ATOM 676 C C . MET A 1 88 ? 6.82 -28.266 -14.57 1 97.94 88 MET A C 1
ATOM 678 O O . MET A 1 88 ? 7.785 -27.5 -14.477 1 97.94 88 MET A O 1
ATOM 682 N N . SER A 1 89 ? 6.898 -29.562 -14.328 1 98.12 89 SER A N 1
ATOM 683 C CA . SER A 1 89 ? 8.188 -30.172 -14.047 1 98.12 89 SER A CA 1
ATOM 684 C C . SER A 1 89 ? 9.141 -30.031 -15.227 1 98.12 89 SER A C 1
ATOM 686 O O . SER A 1 89 ? 10.312 -29.688 -15.047 1 98.12 89 SER A O 1
ATOM 688 N N . ARG A 1 90 ? 8.625 -30.266 -16.391 1 97.25 90 ARG A N 1
ATOM 689 C CA . ARG A 1 90 ? 9.43 -30.156 -17.609 1 97.25 90 ARG A CA 1
ATOM 690 C C . ARG A 1 90 ? 9.875 -28.703 -17.828 1 97.25 90 ARG A C 1
ATOM 692 O O . ARG A 1 90 ? 11.023 -28.453 -18.188 1 97.25 90 ARG A O 1
ATOM 699 N N . LEU A 1 91 ? 9.008 -27.844 -17.625 1 97.94 91 LEU A N 1
ATOM 700 C CA . LEU A 1 91 ? 9.32 -26.422 -17.812 1 97.94 91 LEU A CA 1
ATOM 701 C C . LEU A 1 91 ? 10.391 -25.969 -16.828 1 97.94 91 LEU A C 1
ATOM 703 O O . LEU A 1 91 ? 11.367 -25.328 -17.219 1 97.94 91 LEU A O 1
ATOM 707 N N . ARG A 1 92 ? 10.234 -26.281 -15.492 1 98.44 92 ARG A N 1
ATOM 708 C CA . ARG A 1 92 ? 11.203 -25.891 -14.477 1 98.44 92 ARG A CA 1
ATOM 709 C C . ARG A 1 92 ? 12.57 -26.5 -14.758 1 98.44 92 ARG A C 1
ATOM 711 O O . ARG A 1 92 ? 13.586 -25.797 -14.742 1 98.44 92 ARG A O 1
ATOM 718 N N . THR A 1 93 ? 12.57 -27.766 -15.055 1 98.12 93 THR A N 1
ATOM 719 C CA . THR A 1 93 ? 13.836 -28.453 -15.289 1 98.12 93 THR A CA 1
ATOM 720 C C . THR A 1 93 ? 14.508 -27.922 -16.562 1 98.12 93 THR A C 1
ATOM 722 O O . THR A 1 93 ? 15.703 -27.625 -16.562 1 98.12 93 THR A O 1
ATOM 725 N N . GLY A 1 94 ? 13.727 -27.859 -17.656 1 98.12 94 GLY A N 1
ATOM 726 C CA . GLY A 1 94 ? 14.266 -27.375 -18.922 1 98.12 94 GLY A CA 1
ATOM 727 C C . GLY A 1 94 ? 14.797 -25.953 -18.828 1 98.12 94 GLY A C 1
ATOM 728 O O . GLY A 1 94 ? 15.852 -25.641 -19.375 1 98.12 94 GLY A O 1
ATOM 729 N N . LEU A 1 95 ? 14.062 -25.109 -18.156 1 98.69 95 LEU A N 1
ATOM 730 C CA . LEU A 1 95 ? 14.492 -23.719 -18.016 1 98.69 95 LEU A CA 1
ATOM 731 C C . LEU A 1 95 ? 15.703 -23.625 -17.094 1 98.69 95 LEU A C 1
ATOM 733 O O . LEU A 1 95 ? 16.578 -22.766 -17.297 1 98.69 95 LEU A O 1
ATOM 737 N N . ALA A 1 96 ? 15.711 -24.391 -16 1 98.75 96 ALA A N 1
ATOM 738 C CA . ALA A 1 96 ? 16.875 -24.422 -15.117 1 98.75 96 ALA A CA 1
ATOM 739 C C . ALA A 1 96 ? 18.125 -24.844 -15.875 1 98.75 96 ALA A C 1
ATOM 741 O O . ALA A 1 96 ? 19.203 -24.281 -15.672 1 98.75 96 ALA A O 1
ATOM 742 N N . ASP A 1 97 ? 18.016 -25.844 -16.75 1 98.62 97 ASP A N 1
ATOM 743 C CA . ASP A 1 97 ? 19.141 -26.266 -17.594 1 98.62 97 ASP A CA 1
ATOM 744 C C . ASP A 1 97 ? 19.609 -25.125 -18.5 1 98.62 97 ASP A C 1
ATOM 746 O O . ASP A 1 97 ? 20.812 -24.906 -18.641 1 98.62 97 ASP A O 1
ATOM 750 N N . ALA A 1 98 ? 18.641 -24.5 -19.141 1 98.75 98 ALA A N 1
ATOM 751 C CA . ALA A 1 98 ? 18.969 -23.375 -20 1 98.75 98 ALA A CA 1
ATOM 752 C C . ALA A 1 98 ? 19.703 -22.281 -19.219 1 98.75 98 ALA A C 1
ATOM 754 O O . ALA A 1 98 ? 20.672 -21.703 -19.719 1 98.75 98 ALA A O 1
ATOM 755 N N . ALA A 1 99 ? 19.25 -21.953 -18 1 98.81 99 ALA A N 1
ATOM 756 C CA . ALA A 1 99 ? 19.891 -20.953 -17.141 1 98.81 99 ALA A CA 1
ATOM 757 C C . ALA A 1 99 ? 21.328 -21.344 -16.828 1 98.81 99 ALA A C 1
ATOM 759 O O . ALA A 1 99 ? 22.234 -20.516 -16.891 1 98.81 99 ALA A O 1
ATOM 760 N N . GLU A 1 100 ? 21.531 -22.594 -16.531 1 98.5 100 GLU A N 1
ATOM 761 C CA . GLU A 1 100 ? 22.859 -23.078 -16.219 1 98.5 100 GLU A CA 1
ATOM 762 C C . GLU A 1 100 ? 23.797 -22.906 -17.406 1 98.5 100 GLU A C 1
ATOM 764 O O . GLU A 1 100 ? 24.953 -22.469 -17.25 1 98.5 100 GLU A O 1
ATOM 769 N N . ARG A 1 101 ? 23.344 -23.234 -18.562 1 98.5 101 ARG A N 1
ATOM 770 C CA . ARG A 1 101 ? 24.156 -23.078 -19.766 1 98.5 101 ARG A CA 1
ATOM 771 C C . ARG A 1 101 ? 24.484 -21.609 -20.016 1 98.5 101 ARG A C 1
ATOM 773 O O . ARG A 1 101 ? 25.516 -21.297 -20.625 1 98.5 101 ARG A O 1
ATOM 780 N N . ALA A 1 102 ? 23.609 -20.766 -19.531 1 98.44 102 ALA A N 1
ATOM 781 C CA . ALA A 1 102 ? 23.797 -19.328 -19.719 1 98.44 102 ALA A CA 1
ATOM 782 C C . ALA A 1 102 ? 24.578 -18.719 -18.562 1 98.44 102 ALA A C 1
ATOM 784 O O . ALA A 1 102 ? 24.75 -17.5 -18.5 1 98.44 102 ALA A O 1
ATOM 785 N N . GLY A 1 103 ? 25 -19.516 -17.609 1 98 103 GLY A N 1
ATOM 786 C CA . GLY A 1 103 ? 25.844 -19.031 -16.516 1 98 103 GLY A CA 1
ATOM 787 C C . GLY A 1 103 ? 25.047 -18.484 -15.352 1 98 103 GLY A C 1
ATOM 788 O O . GLY A 1 103 ? 25.516 -17.594 -14.633 1 98 103 GLY A O 1
ATOM 789 N N . SER A 1 104 ? 23.875 -18.906 -15.188 1 98.56 104 SER A N 1
ATOM 790 C CA . SER A 1 104 ? 23.031 -18.484 -14.07 1 98.56 104 SER A CA 1
ATOM 791 C C . SER A 1 104 ? 22.219 -19.656 -13.516 1 98.56 104 SER A C 1
ATOM 793 O O . SER A 1 104 ? 22.406 -20.797 -13.93 1 98.56 104 SER A O 1
ATOM 795 N N . ARG A 1 105 ? 21.453 -19.453 -12.5 1 98.75 105 ARG A N 1
ATOM 796 C CA . ARG A 1 105 ? 20.562 -20.438 -11.875 1 98.75 105 ARG A CA 1
ATOM 797 C C . ARG A 1 105 ? 19.125 -19.938 -11.844 1 98.75 105 ARG A C 1
ATOM 799 O O . ARG A 1 105 ? 18.891 -18.75 -11.625 1 98.75 105 ARG A O 1
ATOM 806 N N . LEU A 1 106 ? 18.234 -20.828 -12.094 1 98.88 106 LEU A N 1
ATOM 807 C CA . LEU A 1 106 ? 16.812 -20.547 -11.984 1 98.88 106 LEU A CA 1
ATOM 808 C C . LEU A 1 106 ? 16.328 -20.719 -10.547 1 98.88 106 LEU A C 1
ATOM 810 O O . LEU A 1 106 ? 16.516 -21.781 -9.953 1 98.88 106 LEU A O 1
ATOM 814 N N . VAL A 1 107 ? 15.688 -19.688 -9.977 1 98.88 107 VAL A N 1
ATOM 815 C CA . VAL A 1 107 ? 15.281 -19.75 -8.578 1 98.88 107 VAL A CA 1
ATOM 816 C C . VAL A 1 107 ? 13.828 -19.297 -8.438 1 98.88 107 VAL A C 1
ATOM 818 O O . VAL A 1 107 ? 13.477 -18.188 -8.828 1 98.88 107 VAL A O 1
ATOM 821 N N . ALA A 1 108 ? 13 -20.172 -7.914 1 98.88 108 ALA A N 1
ATOM 822 C CA . ALA A 1 108 ? 11.625 -19.828 -7.562 1 98.88 108 ALA A CA 1
ATOM 823 C C . ALA A 1 108 ? 11.555 -19.172 -6.188 1 98.88 108 ALA A C 1
ATOM 825 O O . ALA A 1 108 ? 11.609 -19.859 -5.16 1 98.88 108 ALA A O 1
ATOM 826 N N . VAL A 1 109 ? 11.414 -17.859 -6.164 1 98.88 109 VAL A N 1
ATOM 827 C CA . VAL A 1 109 ? 11.312 -17.094 -4.926 1 98.88 109 VAL A CA 1
ATOM 828 C C . VAL A 1 109 ? 10.578 -15.781 -5.184 1 98.88 109 VAL A C 1
ATOM 830 O O . VAL A 1 109 ? 10.695 -15.203 -6.266 1 98.88 109 VAL A O 1
ATOM 833 N N . GLY A 1 110 ? 9.773 -15.375 -4.215 1 98.75 110 GLY A N 1
ATOM 834 C CA . GLY A 1 110 ? 8.953 -14.188 -4.402 1 98.75 110 GLY A CA 1
ATOM 835 C C . GLY A 1 110 ? 9.766 -12.906 -4.461 1 98.75 110 GLY A C 1
ATOM 836 O O . GLY A 1 110 ? 9.359 -11.938 -5.109 1 98.75 110 GLY A O 1
ATOM 837 N N . ALA A 1 111 ? 10.844 -12.812 -3.744 1 98.25 111 ALA A N 1
ATOM 838 C CA . ALA A 1 111 ? 11.773 -11.688 -3.723 1 98.25 111 ALA A CA 1
ATOM 839 C C . ALA A 1 111 ? 13.211 -12.164 -3.539 1 98.25 111 ALA A C 1
ATOM 841 O O . ALA A 1 111 ? 13.469 -13.109 -2.791 1 98.25 111 ALA A O 1
ATOM 842 N N . GLY A 1 112 ? 14.188 -11.508 -4.207 1 97.56 112 GLY A N 1
ATOM 843 C CA . GLY A 1 112 ? 15.578 -11.914 -4.082 1 97.56 112 GLY A CA 1
ATOM 844 C C . GLY A 1 112 ? 16.094 -11.844 -2.654 1 97.56 112 GLY A C 1
ATOM 845 O O . GLY A 1 112 ? 16.016 -10.797 -2.008 1 97.56 112 GLY A O 1
ATOM 846 N N . PRO A 1 113 ? 16.656 -12.93 -2.172 1 97.81 113 PRO A N 1
ATOM 847 C CA . PRO A 1 113 ? 17.078 -12.992 -0.767 1 97.81 113 PRO A CA 1
ATOM 848 C C . PRO A 1 113 ? 18.297 -12.125 -0.472 1 97.81 113 PRO A C 1
ATOM 850 O O . PRO A 1 113 ? 18.391 -11.539 0.606 1 97.81 113 PRO A O 1
ATOM 853 N N . ALA A 1 114 ? 19.203 -12.031 -1.408 1 97.56 114 ALA A N 1
ATOM 854 C CA . ALA A 1 114 ? 20.5 -11.383 -1.174 1 97.56 114 ALA A CA 1
ATOM 855 C C . ALA A 1 114 ? 20.484 -9.938 -1.679 1 97.56 114 ALA A C 1
ATOM 857 O O . ALA A 1 114 ? 19.656 -9.57 -2.512 1 97.56 114 ALA A O 1
ATOM 858 N N . ALA A 1 115 ? 21.406 -9.172 -1.119 1 94.06 115 ALA A N 1
ATOM 859 C CA . ALA A 1 115 ? 21.609 -7.832 -1.649 1 94.06 115 ALA A CA 1
ATOM 860 C C . ALA A 1 115 ? 22.203 -7.879 -3.057 1 94.06 115 ALA A C 1
ATOM 862 O O . ALA A 1 115 ? 22.922 -8.812 -3.4 1 94.06 115 ALA A O 1
ATOM 863 N N . GLY A 1 116 ? 21.891 -6.965 -3.828 1 93.56 116 GLY A N 1
ATOM 864 C CA . GLY A 1 116 ? 22.359 -6.824 -5.191 1 93.56 116 GLY A CA 1
ATOM 865 C C . GLY A 1 116 ? 21.828 -5.59 -5.891 1 93.56 116 GLY A C 1
ATOM 866 O O . GLY A 1 116 ? 20.969 -4.887 -5.344 1 93.56 116 GLY A O 1
ATOM 867 N N . PRO A 1 117 ? 22.359 -5.32 -7 1 93.31 117 PRO A N 1
ATOM 868 C CA . PRO A 1 117 ? 21.891 -4.133 -7.723 1 93.31 117 PRO A CA 1
ATOM 869 C C . PRO A 1 117 ? 20.469 -4.273 -8.242 1 93.31 117 PRO A C 1
ATOM 871 O O . PRO A 1 117 ? 19.984 -5.395 -8.445 1 93.31 117 PRO A O 1
ATOM 874 N N . ASN A 1 118 ? 19.828 -3.102 -8.391 1 94.19 118 ASN A N 1
ATOM 875 C CA . ASN A 1 118 ? 18.562 -3.107 -9.117 1 94.19 118 ASN A CA 1
ATOM 876 C C . ASN A 1 118 ? 18.734 -3.582 -10.555 1 94.19 118 ASN A C 1
ATOM 878 O O . ASN A 1 118 ? 19.641 -3.113 -11.266 1 94.19 118 ASN A O 1
ATOM 882 N N . ALA A 1 119 ? 17.922 -4.453 -10.938 1 96.25 119 ALA A N 1
ATOM 883 C CA . ALA A 1 119 ? 17.984 -4.957 -12.312 1 96.25 119 ALA A CA 1
ATOM 884 C C . ALA A 1 119 ? 17.406 -3.945 -13.297 1 96.25 119 ALA A C 1
ATOM 886 O O . ALA A 1 119 ? 16.453 -3.227 -12.977 1 96.25 119 ALA A O 1
ATOM 887 N N . ARG A 1 120 ? 17.969 -3.916 -14.531 1 95.81 120 ARG A N 1
ATOM 888 C CA . ARG A 1 120 ? 17.453 -3.053 -15.586 1 95.81 120 ARG A CA 1
ATOM 889 C C . ARG A 1 120 ? 16.172 -3.639 -16.188 1 95.81 120 ARG A C 1
ATOM 891 O O . ARG A 1 120 ? 15.945 -4.848 -16.109 1 95.81 120 ARG A O 1
ATOM 898 N N . LEU A 1 121 ? 15.359 -2.859 -16.734 1 97.19 121 LEU A N 1
ATOM 899 C CA . LEU A 1 121 ? 14.156 -3.285 -17.453 1 97.19 121 LEU A CA 1
ATOM 900 C C . LEU A 1 121 ? 14.516 -4.117 -18.672 1 97.19 121 LEU A C 1
ATOM 902 O O . LEU A 1 121 ? 15.539 -3.871 -19.312 1 97.19 121 LEU A O 1
ATOM 906 N N . VAL A 1 122 ? 13.648 -5.062 -18.938 1 97.62 122 VAL A N 1
ATOM 907 C CA . VAL A 1 122 ? 13.68 -5.609 -20.297 1 97.62 122 VAL A CA 1
ATOM 908 C C . VAL A 1 122 ? 13.352 -4.512 -21.312 1 97.62 122 VAL A C 1
ATOM 910 O O . VAL A 1 122 ? 12.477 -3.68 -21.062 1 97.62 122 VAL A O 1
ATOM 913 N N . ASP A 1 123 ? 14.023 -4.52 -22.516 1 96.75 123 ASP A N 1
ATOM 914 C CA . ASP A 1 123 ? 13.938 -3.434 -23.484 1 96.75 123 ASP A CA 1
ATOM 915 C C . ASP A 1 123 ? 12.664 -3.553 -24.328 1 96.75 123 ASP A C 1
ATOM 917 O O . ASP A 1 123 ? 12.719 -3.906 -25.5 1 96.75 123 ASP A O 1
ATOM 921 N N . LYS A 1 124 ? 11.586 -3.283 -23.766 1 96.19 124 LYS A N 1
ATOM 922 C CA . LYS A 1 124 ? 10.289 -3.217 -24.438 1 96.19 124 LYS A CA 1
ATOM 923 C C . LYS A 1 124 ? 9.633 -1.856 -24.219 1 96.19 124 LYS A C 1
ATOM 925 O O . LYS A 1 124 ? 9.68 -1.305 -23.109 1 96.19 124 LYS A O 1
ATOM 930 N N . PRO A 1 125 ? 9.023 -1.295 -25.219 1 96.25 125 PRO A N 1
ATOM 931 C CA . PRO A 1 125 ? 8.398 0.023 -25.094 1 96.25 125 PRO A CA 1
ATOM 932 C C . PRO A 1 125 ? 7.402 0.097 -23.953 1 96.25 125 PRO A C 1
ATOM 934 O O . PRO A 1 125 ? 7.359 1.097 -23.219 1 96.25 125 PRO A O 1
ATOM 937 N N . ARG A 1 126 ? 6.648 -0.954 -23.703 1 95.06 126 ARG A N 1
ATOM 938 C CA . ARG A 1 126 ? 5.648 -0.977 -22.641 1 95.06 126 ARG A CA 1
ATOM 939 C C . ARG A 1 126 ? 6.297 -0.806 -21.281 1 95.06 126 ARG A C 1
ATOM 941 O O . ARG A 1 126 ? 5.793 -0.062 -20.438 1 95.06 126 ARG A O 1
ATOM 948 N N . TYR A 1 127 ? 7.391 -1.482 -21.062 1 94.88 127 TYR A N 1
ATOM 949 C CA . TYR A 1 127 ? 8.055 -1.434 -19.75 1 94.88 127 TYR A CA 1
ATOM 950 C C . TYR A 1 127 ? 8.703 -0.073 -19.531 1 94.88 127 TYR A C 1
ATOM 952 O O . TYR A 1 127 ? 8.719 0.427 -18.391 1 94.88 127 TYR A O 1
ATOM 960 N N . HIS A 1 128 ? 9.188 0.536 -20.594 1 96.12 128 HIS A N 1
ATOM 961 C CA . HIS A 1 128 ? 9.727 1.885 -20.469 1 96.12 128 HIS A CA 1
ATOM 962 C C . HIS A 1 128 ? 8.633 2.893 -20.141 1 96.12 128 HIS A C 1
ATOM 964 O O . HIS A 1 128 ? 8.844 3.801 -19.328 1 96.12 128 HIS A O 1
ATOM 970 N N . ARG A 1 129 ? 7.477 2.73 -20.734 1 96.19 129 ARG A N 1
ATOM 971 C CA . ARG A 1 129 ? 6.344 3.594 -20.422 1 96.19 129 ARG A CA 1
ATOM 972 C C . ARG A 1 129 ? 5.906 3.422 -18.984 1 96.19 129 ARG A C 1
ATOM 974 O O . ARG A 1 129 ? 5.543 4.395 -18.312 1 96.19 129 ARG A O 1
ATOM 981 N N . MET A 1 130 ? 5.914 2.215 -18.531 1 95.5 130 MET A N 1
ATOM 982 C CA . MET A 1 130 ? 5.574 1.938 -17.141 1 95.5 130 MET A CA 1
ATOM 983 C C . MET A 1 130 ? 6.527 2.662 -16.188 1 95.5 130 MET A C 1
ATOM 985 O O . MET A 1 130 ? 6.09 3.305 -15.234 1 95.5 130 MET A O 1
ATOM 989 N N . ARG A 1 131 ? 7.832 2.518 -16.484 1 94.56 131 ARG A N 1
ATOM 990 C CA . ARG A 1 131 ? 8.836 3.16 -15.648 1 94.56 131 ARG A CA 1
ATOM 991 C C . ARG A 1 131 ? 8.695 4.68 -15.688 1 94.56 131 ARG A C 1
ATOM 993 O O . ARG A 1 131 ? 8.859 5.348 -14.664 1 94.56 131 ARG A O 1
ATOM 1000 N N . GLU A 1 132 ? 8.43 5.188 -16.812 1 94.44 132 GLU A N 1
ATOM 1001 C CA . GLU A 1 132 ? 8.25 6.629 -16.969 1 94.44 132 GLU A CA 1
ATOM 1002 C C . GLU A 1 132 ? 7.066 7.125 -16.141 1 94.44 132 GLU A C 1
ATOM 1004 O O . GLU A 1 132 ? 7.156 8.156 -15.469 1 94.44 132 GLU A O 1
ATOM 1009 N N . ARG A 1 133 ? 6.023 6.402 -16.125 1 94.5 133 ARG A N 1
ATOM 1010 C CA . ARG A 1 133 ? 4.789 6.836 -15.477 1 94.5 133 ARG A CA 1
ATOM 1011 C C . ARG A 1 133 ? 4.844 6.59 -13.977 1 94.5 133 ARG A C 1
ATOM 1013 O O . ARG A 1 133 ? 4.41 7.43 -13.188 1 94.5 133 ARG A O 1
ATOM 1020 N N . PHE A 1 134 ? 5.375 5.5 -13.539 1 95.88 134 PHE A N 1
ATOM 1021 C CA . PHE A 1 134 ? 5.184 5.082 -12.156 1 95.88 134 PHE A CA 1
ATOM 1022 C C . PHE A 1 134 ? 6.496 5.148 -11.383 1 95.88 134 PHE A C 1
ATOM 1024 O O . PHE A 1 134 ? 6.5 5.07 -10.148 1 95.88 134 PHE A O 1
ATOM 1031 N N . GLY A 1 135 ? 7.625 5.324 -12.094 1 91.94 135 GLY A N 1
ATOM 1032 C CA . GLY A 1 135 ? 8.906 5.273 -11.414 1 91.94 135 GLY A CA 1
ATOM 1033 C C . GLY A 1 135 ? 9.289 3.875 -10.969 1 91.94 135 GLY A C 1
ATOM 1034 O O . GLY A 1 135 ? 8.844 2.887 -11.555 1 91.94 135 GLY A O 1
ATOM 1035 N N . ASP A 1 136 ? 10.227 3.809 -10.023 1 86.88 136 ASP A N 1
ATOM 1036 C CA . ASP A 1 136 ? 10.703 2.531 -9.5 1 86.88 136 ASP A CA 1
ATOM 1037 C C . ASP A 1 136 ? 10.023 2.201 -8.172 1 86.88 136 ASP A C 1
ATOM 1039 O O . ASP A 1 136 ? 10.625 2.348 -7.105 1 86.88 136 ASP A O 1
ATOM 1043 N N . LEU A 1 137 ? 8.844 1.644 -8.258 1 89.12 137 LEU A N 1
ATOM 1044 C CA . LEU A 1 137 ? 8.016 1.422 -7.078 1 89.12 137 LEU A CA 1
ATOM 1045 C C . LEU A 1 137 ? 8.469 0.173 -6.324 1 89.12 137 LEU A C 1
ATOM 1047 O O . LEU A 1 137 ? 8.219 0.042 -5.125 1 89.12 137 LEU A O 1
ATOM 1051 N N . SER A 1 138 ? 9.039 -0.759 -7.047 1 87.25 138 SER A N 1
ATOM 1052 C CA . SER A 1 138 ? 9.531 -1.998 -6.453 1 87.25 138 SER A CA 1
ATOM 1053 C C . SER A 1 138 ? 10.953 -2.305 -6.91 1 87.25 138 SER A C 1
ATOM 1055 O O . SER A 1 138 ? 11.188 -3.299 -7.598 1 87.25 138 SER A O 1
ATOM 1057 N N . PRO A 1 139 ? 11.852 -1.502 -6.398 1 86.62 139 PRO A N 1
ATOM 1058 C CA . PRO A 1 139 ? 13.242 -1.694 -6.828 1 86.62 139 PRO A CA 1
ATOM 1059 C C . PRO A 1 139 ? 13.82 -3.029 -6.367 1 86.62 139 PRO A C 1
ATOM 1061 O O . PRO A 1 139 ? 13.344 -3.611 -5.391 1 86.62 139 PRO A O 1
ATOM 1064 N N . GLY A 1 140 ? 14.867 -3.412 -7.098 1 92.5 140 GLY A N 1
ATOM 1065 C CA . GLY A 1 140 ? 15.539 -4.652 -6.738 1 92.5 140 GLY A CA 1
ATOM 1066 C C . GLY A 1 140 ? 15.773 -5.57 -7.926 1 92.5 140 GLY A C 1
ATOM 1067 O O . GLY A 1 140 ? 16 -5.102 -9.039 1 92.5 140 GLY A O 1
ATOM 1068 N N . GLN A 1 141 ? 15.797 -6.836 -7.574 1 94.69 141 GLN A N 1
ATOM 1069 C CA . GLN A 1 141 ? 16.188 -7.84 -8.555 1 94.69 141 GLN A CA 1
ATOM 1070 C C . GLN A 1 141 ? 14.969 -8.453 -9.234 1 94.69 141 GLN A C 1
ATOM 1072 O O . GLN A 1 141 ? 15.102 -9.258 -10.156 1 94.69 141 GLN A O 1
ATOM 1077 N N . GLY A 1 142 ? 13.766 -8.008 -8.758 1 94.69 142 GLY A N 1
ATOM 1078 C CA . GLY A 1 142 ? 12.531 -8.539 -9.312 1 94.69 142 GLY A CA 1
ATOM 1079 C C . GLY A 1 142 ? 11.672 -9.25 -8.281 1 94.69 142 GLY A C 1
ATOM 1080 O O . GLY A 1 142 ? 12.195 -9.797 -7.305 1 94.69 142 GLY A O 1
ATOM 1081 N N . LEU A 1 143 ? 10.359 -9.18 -8.469 1 97.81 143 LEU A N 1
ATOM 1082 C CA . LEU A 1 143 ? 9.352 -9.891 -7.688 1 97.81 143 LEU A CA 1
ATOM 1083 C C . LEU A 1 143 ? 8.68 -10.961 -8.531 1 97.81 143 LEU A C 1
ATOM 1085 O O . LEU A 1 143 ? 8.273 -10.711 -9.664 1 97.81 143 LEU A O 1
ATOM 1089 N N . CYS A 1 144 ? 8.578 -12.156 -8.016 1 98.81 144 CYS A N 1
ATOM 1090 C CA . CYS A 1 144 ? 8.109 -13.281 -8.82 1 98.81 144 CYS A CA 1
ATOM 1091 C C . CYS A 1 144 ? 6.859 -13.898 -8.211 1 98.81 144 CYS A C 1
ATOM 1093 O O . CYS A 1 144 ? 6.871 -14.336 -7.059 1 98.81 144 CYS A O 1
ATOM 1095 N N . GLY A 1 145 ? 5.793 -13.984 -9.031 1 98.62 145 GLY A N 1
ATOM 1096 C CA . GLY A 1 145 ? 4.531 -14.547 -8.578 1 98.62 145 GLY A CA 1
ATOM 1097 C C . GLY A 1 145 ? 4.141 -15.805 -9.32 1 98.62 145 GLY A C 1
ATOM 1098 O O . GLY A 1 145 ? 4.895 -16.297 -10.164 1 98.62 145 GLY A O 1
ATOM 1099 N N . THR A 1 146 ? 3.086 -16.391 -8.875 1 98.69 146 THR A N 1
ATOM 1100 C CA . THR A 1 146 ? 2.396 -17.5 -9.516 1 98.69 146 THR A CA 1
ATOM 1101 C C . THR A 1 146 ? 0.948 -17.141 -9.828 1 98.69 146 THR A C 1
ATOM 1103 O O . THR A 1 146 ? 0.284 -16.484 -9.031 1 98.69 146 THR A O 1
ATOM 1106 N N . HIS A 1 147 ? 0.509 -17.438 -11.023 1 98.38 147 HIS A N 1
ATOM 1107 C CA . HIS A 1 147 ? -0.87 -17.219 -11.445 1 98.38 147 HIS A CA 1
ATOM 1108 C C . HIS A 1 147 ? -1.559 -18.516 -11.805 1 98.38 147 HIS A C 1
ATOM 1110 O O . HIS A 1 147 ? -0.964 -19.375 -12.469 1 98.38 147 HIS A O 1
ATOM 1116 N N . VAL A 1 148 ? -2.734 -18.656 -11.391 1 98.75 148 VAL A N 1
ATOM 1117 C CA . VAL A 1 148 ? -3.523 -19.828 -11.742 1 98.75 148 VAL A CA 1
ATOM 1118 C C . VAL A 1 148 ? -4.754 -19.406 -12.539 1 98.75 148 VAL A C 1
ATOM 1120 O O . VAL A 1 148 ? -5.504 -18.516 -12.125 1 98.75 148 VAL A O 1
ATOM 1123 N N . HIS A 1 149 ? -4.891 -20 -13.664 1 98.38 149 HIS A N 1
ATOM 1124 C CA . HIS A 1 149 ? -6.055 -19.797 -14.516 1 98.38 149 HIS A CA 1
ATOM 1125 C C . HIS A 1 149 ? -7.047 -20.953 -14.383 1 98.38 149 HIS A C 1
ATOM 1127 O O . HIS A 1 149 ? -6.672 -22.109 -14.539 1 98.38 149 HIS A O 1
ATOM 1133 N N . VAL A 1 150 ? -8.258 -20.656 -14.094 1 98.56 150 VAL A N 1
ATOM 1134 C CA . VAL A 1 150 ? -9.336 -21.641 -14.047 1 98.56 150 VAL A CA 1
ATOM 1135 C C . VAL A 1 150 ? -10.461 -21.219 -14.992 1 98.56 150 VAL A C 1
ATOM 1137 O O . VAL A 1 150 ? -10.914 -20.078 -14.953 1 98.56 150 VAL A O 1
ATOM 1140 N N . SER A 1 151 ? -10.906 -22.109 -15.836 1 97.62 151 SER A N 1
ATOM 1141 C CA . SER A 1 151 ? -11.914 -21.797 -16.844 1 97.62 151 SER A CA 1
ATOM 1142 C C . SER A 1 151 ? -13.242 -21.438 -16.188 1 97.62 151 SER A C 1
ATOM 1144 O O . SER A 1 151 ? -13.578 -21.938 -15.117 1 97.62 151 SER A O 1
ATOM 1146 N N . ILE A 1 152 ? -13.977 -20.594 -16.75 1 97 152 ILE A N 1
ATOM 1147 C CA . ILE A 1 152 ? -15.32 -20.188 -16.359 1 97 152 ILE A CA 1
ATOM 1148 C C . ILE A 1 152 ? -16.234 -20.172 -17.578 1 97 152 ILE A C 1
ATOM 1150 O O . ILE A 1 152 ? -15.758 -20.062 -18.719 1 97 152 ILE A O 1
ATOM 1154 N N . PRO A 1 153 ? -17.531 -20.234 -17.422 1 95.75 153 PRO A N 1
ATOM 1155 C CA . PRO A 1 153 ? -18.422 -20.328 -18.578 1 95.75 153 PRO A CA 1
ATOM 1156 C C . PRO A 1 153 ? -18.609 -19 -19.297 1 95.75 153 PRO A C 1
ATOM 1158 O O . PRO A 1 153 ? -18.781 -18.984 -20.516 1 95.75 153 PRO A O 1
ATOM 1161 N N . ASP A 1 154 ? -18.625 -17.906 -18.562 1 96.75 154 ASP A N 1
ATOM 1162 C CA . ASP A 1 154 ? -18.828 -16.594 -19.156 1 96.75 154 ASP A CA 1
ATOM 1163 C C . ASP A 1 154 ? -18.391 -15.492 -18.188 1 96.75 154 ASP A C 1
ATOM 1165 O O . ASP A 1 154 ? -18.219 -15.734 -17 1 96.75 154 ASP A O 1
ATOM 1169 N N . PRO A 1 155 ? -18.188 -14.289 -18.688 1 98.06 155 PRO A N 1
ATOM 1170 C CA . PRO A 1 155 ? -17.656 -13.195 -17.875 1 98.06 155 PRO A CA 1
ATOM 1171 C C . PRO A 1 155 ? -18.578 -12.805 -16.719 1 98.06 155 PRO A C 1
ATOM 1173 O O . PRO A 1 155 ? -18.109 -12.461 -15.633 1 98.06 155 PRO A O 1
ATOM 1176 N N . GLU A 1 156 ? -19.875 -12.773 -16.922 1 98.31 156 GLU A N 1
ATOM 1177 C CA . GLU A 1 156 ? -20.797 -12.414 -15.852 1 98.31 156 GLU A CA 1
ATOM 1178 C C . GLU A 1 156 ? -20.688 -13.375 -14.672 1 98.31 156 GLU A C 1
ATOM 1180 O O . GLU A 1 156 ? -20.625 -12.945 -13.516 1 98.31 156 GLU A O 1
ATOM 1185 N N . THR A 1 157 ? -20.672 -14.656 -15.008 1 98.31 157 THR A N 1
ATOM 1186 C CA . THR A 1 157 ? -20.453 -15.648 -13.961 1 98.31 157 THR A CA 1
ATOM 1187 C C . THR A 1 157 ? -19.078 -15.461 -13.32 1 98.31 157 THR A C 1
ATOM 1189 O O . THR A 1 157 ? -18.938 -15.609 -12.102 1 98.31 157 THR A O 1
ATOM 1192 N N . GLY A 1 158 ? -18.062 -15.164 -14.156 1 98.69 158 GLY A N 1
ATOM 1193 C CA . GLY A 1 158 ? -16.719 -14.914 -13.656 1 98.69 158 GLY A CA 1
ATOM 1194 C C . GLY A 1 158 ? -16.656 -13.82 -12.609 1 98.69 158 GLY A C 1
ATOM 1195 O O . GLY A 1 158 ? -15.992 -13.969 -11.586 1 98.69 158 GLY A O 1
ATOM 1196 N N . VAL A 1 159 ? -17.406 -12.758 -12.828 1 98.62 159 VAL A N 1
ATOM 1197 C CA . VAL A 1 159 ? -17.422 -11.633 -11.898 1 98.62 159 VAL A CA 1
ATOM 1198 C C . VAL A 1 159 ? -18.047 -12.062 -10.578 1 98.62 159 VAL A C 1
ATOM 1200 O O . VAL A 1 159 ? -17.594 -11.656 -9.508 1 98.62 159 VAL A O 1
ATOM 1203 N N . GLN A 1 160 ? -19.062 -12.852 -10.641 1 98.75 160 GLN A N 1
ATOM 1204 C CA . GLN A 1 160 ? -19.672 -13.367 -9.422 1 98.75 160 GLN A CA 1
ATOM 1205 C C . GLN A 1 160 ? -18.703 -14.273 -8.664 1 98.75 160 GLN A C 1
ATOM 1207 O O . GLN A 1 160 ? -18.625 -14.227 -7.438 1 98.75 160 GLN A O 1
ATOM 1212 N N . VAL A 1 161 ? -17.969 -15.094 -9.406 1 98.88 161 VAL A N 1
ATOM 1213 C CA . VAL A 1 161 ? -16.953 -15.953 -8.805 1 98.88 161 VAL A CA 1
ATOM 1214 C C . VAL A 1 161 ? -15.891 -15.102 -8.125 1 98.88 161 VAL A C 1
ATOM 1216 O O . VAL A 1 161 ? -15.453 -15.414 -7.012 1 98.88 161 VAL A O 1
ATOM 1219 N N . LEU A 1 162 ? -15.5 -14.008 -8.789 1 98.81 162 LEU A N 1
ATOM 1220 C CA . LEU A 1 162 ? -14.523 -13.102 -8.211 1 98.81 162 LEU A CA 1
ATOM 1221 C C . LEU A 1 162 ? -15 -12.586 -6.855 1 98.81 162 LEU A C 1
ATOM 1223 O O . LEU A 1 162 ? -14.211 -12.484 -5.91 1 98.81 162 LEU A O 1
ATOM 1227 N N . ASN A 1 163 ? -16.281 -12.234 -6.738 1 98.69 163 ASN A N 1
ATOM 1228 C CA . ASN A 1 163 ? -16.844 -11.781 -5.469 1 98.69 163 ASN A CA 1
ATOM 1229 C C . ASN A 1 163 ? -16.703 -12.844 -4.387 1 98.69 163 ASN A C 1
ATOM 1231 O O . ASN A 1 163 ? -16.312 -12.539 -3.258 1 98.69 163 ASN A O 1
ATOM 1235 N N . HIS A 1 164 ? -17 -14.07 -4.754 1 98.75 164 HIS A N 1
ATOM 1236 C CA . HIS A 1 164 ? -16.969 -15.172 -3.797 1 98.75 164 HIS A CA 1
ATOM 1237 C C . HIS A 1 164 ? -15.547 -15.547 -3.422 1 98.75 164 HIS A C 1
ATOM 1239 O O . HIS A 1 164 ? -15.305 -16.094 -2.344 1 98.75 164 HIS A O 1
ATOM 1245 N N . LEU A 1 165 ? -14.555 -15.25 -4.258 1 98.75 165 LEU A N 1
ATOM 1246 C CA . LEU A 1 165 ? -13.156 -15.594 -4.035 1 98.75 165 LEU A CA 1
ATOM 1247 C C . LEU A 1 165 ? -12.547 -14.719 -2.947 1 98.75 165 LEU A C 1
ATOM 1249 O O . LEU A 1 165 ? -11.625 -15.148 -2.244 1 98.75 165 LEU A O 1
ATOM 1253 N N . ARG A 1 166 ? -13.047 -13.516 -2.752 1 98.5 166 ARG A N 1
ATOM 1254 C CA . ARG A 1 166 ? -12.43 -12.461 -1.954 1 98.5 166 ARG A CA 1
ATOM 1255 C C . ARG A 1 166 ? -12.086 -12.961 -0.555 1 98.5 166 ARG A C 1
ATOM 1257 O O . ARG A 1 166 ? -10.938 -12.852 -0.117 1 98.5 166 ARG A O 1
ATOM 1264 N N . PRO A 1 167 ? -12.969 -13.617 0.118 1 98.19 167 PRO A N 1
ATOM 1265 C CA . PRO A 1 167 ? -12.664 -13.977 1.506 1 98.19 167 PRO A CA 1
ATOM 1266 C C . PRO A 1 167 ? -11.727 -15.172 1.616 1 98.19 167 PRO A C 1
ATOM 1268 O O . PRO A 1 167 ? -11.203 -15.453 2.695 1 98.19 167 PRO A O 1
ATOM 1271 N N . TRP A 1 168 ? -11.445 -15.898 0.519 1 98.69 168 TRP A N 1
ATOM 1272 C CA . TRP A 1 168 ? -10.664 -17.141 0.573 1 98.69 168 TRP A CA 1
ATOM 1273 C C . TRP A 1 168 ? -9.211 -16.875 0.192 1 98.69 168 TRP A C 1
ATOM 1275 O O . TRP A 1 168 ? -8.328 -17.688 0.512 1 98.69 168 TRP A O 1
ATOM 1285 N N . LEU A 1 169 ? -8.93 -15.828 -0.499 1 98.75 169 LEU A N 1
ATOM 1286 C CA . LEU A 1 169 ? -7.637 -15.617 -1.143 1 98.75 169 LEU A CA 1
ATOM 1287 C C . LEU A 1 169 ? -6.539 -15.414 -0.104 1 98.75 169 LEU A C 1
ATOM 1289 O O . LEU A 1 169 ? -5.398 -15.836 -0.306 1 98.75 169 LEU A O 1
ATOM 1293 N N . PRO A 1 170 ? -6.832 -14.789 1.098 1 98.75 170 PRO A N 1
ATOM 1294 C CA . PRO A 1 170 ? -5.766 -14.695 2.098 1 98.75 170 PRO A CA 1
ATOM 1295 C C . PRO A 1 170 ? -5.23 -16.062 2.521 1 98.75 170 PRO A C 1
ATOM 1297 O O . PRO A 1 170 ? -4.027 -16.203 2.762 1 98.75 170 PRO A O 1
ATOM 1300 N N . THR A 1 171 ? -6.09 -17.031 2.607 1 98.88 171 THR A N 1
ATOM 1301 C CA . THR A 1 171 ? -5.668 -18.375 2.99 1 98.88 171 THR A CA 1
ATOM 1302 C C . THR A 1 171 ? -4.754 -18.984 1.929 1 98.88 171 THR A C 1
ATOM 1304 O O . THR A 1 171 ? -3.705 -19.547 2.252 1 98.88 171 THR A O 1
ATOM 1307 N N . LEU A 1 172 ? -5.145 -18.828 0.673 1 98.81 172 LEU A N 1
ATOM 1308 C CA . LEU A 1 172 ? -4.297 -19.312 -0.409 1 98.81 172 LEU A CA 1
ATOM 1309 C C . LEU A 1 172 ? -2.979 -18.547 -0.457 1 98.81 172 LEU A C 1
ATOM 1311 O O . LEU A 1 172 ? -1.921 -19.141 -0.696 1 98.81 172 LEU A O 1
ATOM 1315 N N . GLN A 1 173 ? -3.059 -17.25 -0.229 1 98.81 173 GLN A N 1
ATOM 1316 C CA . GLN A 1 173 ? -1.864 -16.422 -0.184 1 98.81 173 GLN A CA 1
ATOM 1317 C C . GLN A 1 173 ? -0.889 -16.906 0.882 1 98.81 173 GLN A C 1
ATOM 1319 O O . GLN A 1 173 ? 0.311 -17.031 0.625 1 98.81 173 GLN A O 1
ATOM 1324 N N . ALA A 1 174 ? -1.399 -17.203 2.041 1 98.88 174 ALA A N 1
ATOM 1325 C CA . ALA A 1 174 ? -0.57 -17.688 3.143 1 98.88 174 ALA A CA 1
ATOM 1326 C C . ALA A 1 174 ? 0.159 -18.969 2.762 1 98.88 174 ALA A C 1
ATOM 1328 O O . ALA A 1 174 ? 1.34 -19.141 3.078 1 98.88 174 ALA A O 1
ATOM 1329 N N . ALA A 1 175 ? -0.495 -19.812 2.043 1 98.81 175 ALA A N 1
ATOM 1330 C CA . ALA A 1 175 ? 0.053 -21.109 1.672 1 98.81 175 ALA A CA 1
ATOM 1331 C C . ALA A 1 175 ? 1.173 -20.969 0.646 1 98.81 175 ALA A C 1
ATOM 1333 O O . ALA A 1 175 ? 1.993 -21.859 0.478 1 98.81 175 ALA A O 1
ATOM 1334 N N . THR A 1 176 ? 1.233 -19.828 -0.037 1 98.75 176 THR A N 1
ATOM 1335 C CA . THR A 1 176 ? 2.193 -19.641 -1.122 1 98.75 176 THR A CA 1
ATOM 1336 C C . THR A 1 176 ? 3.396 -18.828 -0.65 1 98.75 176 THR A C 1
ATOM 1338 O O . THR A 1 176 ? 4.32 -18.578 -1.424 1 98.75 176 THR A O 1
ATOM 1341 N N . ALA A 1 177 ? 3.441 -18.406 0.603 1 98.88 177 ALA A N 1
ATOM 1342 C CA . ALA A 1 177 ? 4.48 -17.5 1.082 1 98.88 177 ALA A CA 1
ATOM 1343 C C . ALA A 1 177 ? 5.871 -18.094 0.873 1 98.88 177 ALA A C 1
ATOM 1345 O O . ALA A 1 177 ? 6.145 -19.203 1.315 1 98.88 177 ALA A O 1
ATOM 1346 N N . ASN A 1 178 ? 6.797 -17.328 0.225 1 98.94 178 ASN A N 1
ATOM 1347 C CA . ASN A 1 178 ? 8.094 -17.875 -0.162 1 98.94 178 ASN A CA 1
ATOM 1348 C C . ASN A 1 178 ? 9.141 -16.766 -0.325 1 98.94 178 ASN A C 1
ATOM 1350 O O . ASN A 1 178 ? 10.055 -16.891 -1.142 1 98.94 178 ASN A O 1
ATOM 1354 N N . SER A 1 179 ? 9.07 -15.664 0.405 1 98.81 179 SER A N 1
ATOM 1355 C CA . SER A 1 179 ? 10.055 -14.594 0.27 1 98.81 179 SER A CA 1
ATOM 1356 C C . SER A 1 179 ? 10.266 -13.867 1.597 1 98.81 179 SER A C 1
ATOM 1358 O O . SER A 1 179 ? 10.055 -12.656 1.693 1 98.81 179 SER A O 1
ATOM 1360 N N . PRO A 1 180 ? 10.805 -14.609 2.578 1 98.62 180 PRO A N 1
ATOM 1361 C CA . PRO A 1 180 ? 11.039 -14 3.889 1 98.62 180 PRO A CA 1
ATOM 1362 C C . PRO A 1 180 ? 12.297 -13.133 3.92 1 98.62 180 PRO A C 1
ATOM 1364 O O . PRO A 1 180 ? 12.477 -12.328 4.836 1 98.62 180 PRO A O 1
ATOM 1367 N N . LEU A 1 181 ? 13.188 -13.281 2.928 1 98.31 181 LEU A N 1
ATOM 1368 C CA . LEU A 1 181 ? 14.484 -12.602 2.936 1 98.31 181 LEU A CA 1
ATOM 1369 C C . LEU A 1 181 ? 14.523 -11.5 1.877 1 98.31 181 LEU A C 1
ATOM 1371 O O . LEU A 1 181 ? 13.922 -11.641 0.811 1 98.31 181 LEU A O 1
ATOM 1375 N N . SER A 1 182 ? 15.18 -10.484 2.166 1 96.25 182 SER A N 1
ATOM 1376 C CA . SER A 1 182 ? 15.523 -9.398 1.249 1 96.25 182 SER A CA 1
ATOM 1377 C C . SER A 1 182 ? 16.797 -8.688 1.688 1 96.25 182 SER A C 1
ATOM 1379 O O . SER A 1 182 ? 17.031 -8.508 2.885 1 96.25 182 SER A O 1
ATOM 1381 N N . ALA A 1 183 ? 17.656 -8.344 0.761 1 94.25 183 ALA A N 1
ATOM 1382 C CA . ALA A 1 183 ? 18.906 -7.613 1.016 1 94.25 183 ALA A CA 1
ATOM 1383 C C . ALA A 1 183 ? 19.766 -8.344 2.037 1 94.25 183 ALA A C 1
ATOM 1385 O O . ALA A 1 183 ? 20.422 -7.715 2.871 1 94.25 183 ALA A O 1
ATOM 1386 N N . GLY A 1 184 ? 19.672 -9.625 2.096 1 96.06 184 GLY A N 1
ATOM 1387 C CA . GLY A 1 184 ? 20.562 -10.445 2.889 1 96.06 184 GLY A CA 1
ATOM 1388 C C . GLY A 1 184 ? 20.062 -10.688 4.297 1 96.06 184 GLY A C 1
ATOM 1389 O O . GLY A 1 184 ? 20.781 -11.25 5.129 1 96.06 184 GLY A O 1
ATOM 1390 N N . HIS A 1 185 ? 18.828 -10.273 4.578 1 94.62 185 HIS A N 1
ATOM 1391 C CA . HIS A 1 185 ? 18.328 -10.453 5.938 1 94.62 185 HIS A CA 1
ATOM 1392 C C . HIS A 1 185 ? 16.875 -10.906 5.934 1 94.62 185 HIS A C 1
ATOM 1394 O O . HIS A 1 185 ? 16.172 -10.742 4.934 1 94.62 185 HIS A O 1
ATOM 1400 N N . ASP A 1 186 ? 16.453 -11.562 7.008 1 97.06 186 ASP A N 1
ATOM 1401 C CA . ASP A 1 186 ? 15.047 -11.875 7.227 1 97.06 186 ASP A CA 1
ATOM 1402 C C . ASP A 1 186 ? 14.234 -10.609 7.465 1 97.06 186 ASP A C 1
ATOM 1404 O O . ASP A 1 186 ? 14.531 -9.828 8.375 1 97.06 186 ASP A O 1
ATOM 1408 N N . THR A 1 187 ? 13.227 -10.383 6.727 1 96.31 187 THR A N 1
ATOM 1409 C CA . THR A 1 187 ? 12.461 -9.141 6.754 1 96.31 187 THR A CA 1
ATOM 1410 C C . THR A 1 187 ? 11.453 -9.156 7.898 1 96.31 187 THR A C 1
ATOM 1412 O O . THR A 1 187 ? 10.898 -8.117 8.258 1 96.31 187 THR A O 1
ATOM 1415 N N . GLY A 1 188 ? 11.109 -10.359 8.438 1 96.44 188 GLY A N 1
ATOM 1416 C CA . GLY A 1 188 ? 10.023 -10.531 9.391 1 96.44 188 GLY A CA 1
ATOM 1417 C C . GLY A 1 188 ? 8.703 -10.891 8.734 1 96.44 188 GLY A C 1
ATOM 1418 O O . GLY A 1 188 ? 7.719 -11.172 9.422 1 96.44 188 GLY A O 1
ATOM 1419 N N . TYR A 1 189 ? 8.648 -10.906 7.445 1 98.06 189 TYR A N 1
ATOM 1420 C CA . TYR A 1 189 ? 7.473 -11.297 6.676 1 98.06 189 TYR A CA 1
ATOM 1421 C C . TYR A 1 189 ? 7.691 -12.633 5.992 1 98.06 189 TYR A C 1
ATOM 1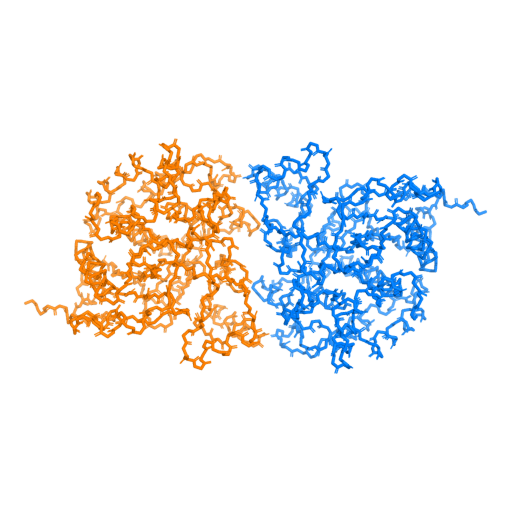423 O O . TYR A 1 189 ? 8.812 -12.961 5.594 1 98.06 189 TYR A O 1
ATOM 1431 N N . ALA A 1 190 ? 6.621 -13.352 5.852 1 98.69 190 ALA A N 1
ATOM 1432 C CA . ALA A 1 190 ? 6.684 -14.602 5.09 1 98.69 190 ALA A CA 1
ATOM 1433 C C . ALA A 1 190 ? 6.719 -14.328 3.59 1 98.69 190 ALA A C 1
ATOM 1435 O O . ALA A 1 190 ? 7.305 -15.094 2.826 1 98.69 190 ALA A O 1
ATOM 1436 N N . SER A 1 191 ? 6.113 -13.281 3.186 1 98.62 191 SER A N 1
ATOM 1437 C CA . SER A 1 191 ? 6.098 -12.852 1.792 1 98.62 191 SER A CA 1
ATOM 1438 C C . SER A 1 191 ? 6.445 -11.367 1.67 1 98.62 191 SER A C 1
ATOM 1440 O O . SER A 1 191 ? 5.559 -10.508 1.73 1 98.62 191 SER A O 1
ATOM 1442 N N . TRP A 1 192 ? 7.68 -11.094 1.45 1 97.75 192 TRP A N 1
ATOM 1443 C CA . TRP A 1 192 ? 8.133 -9.727 1.232 1 97.75 192 TRP A CA 1
ATOM 1444 C C . TRP A 1 192 ? 7.68 -9.219 -0.133 1 97.75 192 TRP A C 1
ATOM 1446 O O . TRP A 1 192 ? 7.426 -8.023 -0.303 1 97.75 192 TRP A O 1
ATOM 1456 N N . ARG A 1 193 ? 7.488 -10.094 -1.088 1 98.06 193 ARG A N 1
ATOM 1457 C CA . ARG A 1 193 ? 6.926 -9.734 -2.385 1 98.06 193 ARG A CA 1
ATOM 1458 C C . ARG A 1 193 ? 5.605 -8.992 -2.223 1 98.06 193 ARG A C 1
ATOM 1460 O O . ARG A 1 193 ? 5.375 -7.977 -2.879 1 98.06 193 ARG A O 1
ATOM 1467 N N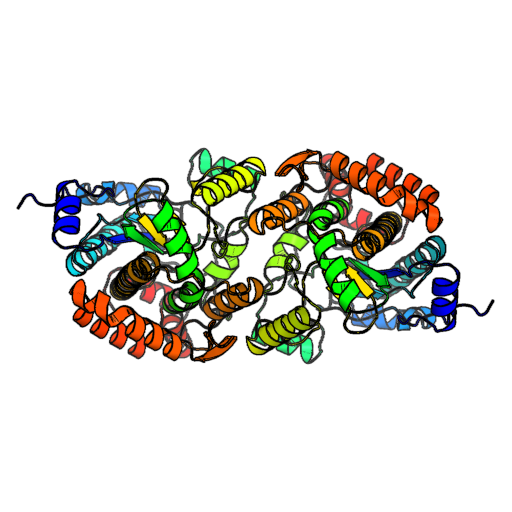 . SER A 1 194 ? 4.742 -9.555 -1.35 1 97.56 194 SER A N 1
ATOM 1468 C CA . SER A 1 194 ? 3.424 -8.961 -1.157 1 97.56 194 SER A CA 1
ATOM 1469 C C . SER A 1 194 ? 3.531 -7.5 -0.729 1 97.56 194 SER A C 1
ATOM 1471 O O . SER A 1 194 ? 2.826 -6.641 -1.26 1 97.56 194 SER A O 1
ATOM 1473 N N . MET A 1 195 ? 4.469 -7.211 0.167 1 95.44 195 MET A N 1
ATOM 1474 C CA . MET A 1 195 ? 4.648 -5.863 0.698 1 95.44 195 MET A CA 1
ATOM 1475 C C . MET A 1 195 ? 5.188 -4.922 -0.375 1 95.44 195 MET A C 1
ATOM 1477 O O . MET A 1 195 ? 4.738 -3.779 -0.485 1 95.44 195 MET A O 1
ATOM 1481 N N . MET A 1 196 ? 6.074 -5.422 -1.179 1 95 196 MET A N 1
ATOM 1482 C CA . MET A 1 196 ? 6.699 -4.598 -2.211 1 95 196 MET A CA 1
ATOM 1483 C C . MET A 1 196 ? 5.773 -4.438 -3.412 1 95 196 MET A C 1
ATOM 1485 O O . MET A 1 196 ? 5.719 -3.367 -4.02 1 95 196 MET A O 1
ATOM 1489 N N . TRP A 1 197 ? 5.031 -5.465 -3.693 1 95.56 197 TRP A N 1
ATOM 1490 C CA . TRP A 1 197 ? 4.129 -5.469 -4.84 1 95.56 197 TRP A CA 1
ATOM 1491 C C . TRP A 1 197 ? 2.969 -4.5 -4.617 1 95.56 197 TRP A C 1
ATOM 1493 O O . TRP A 1 197 ? 2.51 -3.85 -5.559 1 95.56 197 TRP A O 1
ATOM 1503 N N . GLU A 1 198 ? 2.551 -4.305 -3.447 1 93.81 198 GLU A N 1
ATOM 1504 C CA . GLU A 1 198 ? 1.378 -3.506 -3.104 1 93.81 198 GLU A CA 1
ATOM 1505 C C . GLU A 1 198 ? 1.642 -2.018 -3.316 1 93.81 198 GLU A C 1
ATOM 1507 O O . GLU A 1 198 ? 0.724 -1.2 -3.223 1 93.81 198 GLU A O 1
ATOM 1512 N N . ARG A 1 199 ? 2.836 -1.662 -3.756 1 92.5 199 ARG A N 1
ATOM 1513 C CA . ARG A 1 199 ? 3.176 -0.266 -4.008 1 92.5 199 ARG A CA 1
ATOM 1514 C C . ARG A 1 199 ? 2.598 0.206 -5.34 1 92.5 199 ARG A C 1
ATOM 1516 O O . ARG A 1 199 ? 2.508 1.41 -5.59 1 92.5 199 ARG A O 1
ATOM 1523 N N . TRP A 1 200 ? 2.24 -0.707 -6.215 1 94.5 200 TRP A N 1
ATOM 1524 C CA . TRP A 1 200 ? 1.606 -0.365 -7.484 1 94.5 200 TRP A CA 1
ATOM 1525 C C . TRP A 1 200 ? 0.143 0.009 -7.281 1 94.5 200 TRP A C 1
ATOM 1527 O O . TRP A 1 200 ? -0.563 -0.627 -6.492 1 94.5 200 TRP A O 1
ATOM 1537 N N . PRO A 1 201 ? -0.376 0.972 -7.918 1 94.38 201 PRO A N 1
ATOM 1538 C CA . PRO A 1 201 ? -1.656 1.586 -7.555 1 94.38 201 PRO A CA 1
ATOM 1539 C C . PRO A 1 201 ? -2.836 0.63 -7.723 1 94.38 201 PRO A C 1
ATOM 1541 O O . PRO A 1 201 ? -3.875 0.81 -7.078 1 94.38 201 PRO A O 1
ATOM 1544 N N . THR A 1 202 ? -2.717 -0.404 -8.586 1 96.25 202 THR A N 1
ATOM 1545 C CA . THR A 1 202 ? -3.885 -1.247 -8.82 1 96.25 202 THR A CA 1
ATOM 1546 C C . THR A 1 202 ? -3.729 -2.592 -8.109 1 96.25 202 THR A C 1
ATOM 1548 O O . THR A 1 202 ? -4.555 -3.49 -8.289 1 96.25 202 THR A O 1
ATOM 1551 N N . VAL A 1 203 ? -2.711 -2.799 -7.336 1 96.69 203 VAL A N 1
ATOM 1552 C CA . VAL A 1 203 ? -2.533 -4.059 -6.617 1 96.69 203 VAL A CA 1
ATOM 1553 C C . VAL A 1 203 ? -3.471 -4.105 -5.414 1 96.69 203 VAL A C 1
ATOM 1555 O O . VAL A 1 203 ? -3.566 -3.135 -4.656 1 96.69 203 VAL A O 1
ATOM 1558 N N . GLY A 1 204 ? -4.145 -5.207 -5.234 1 96.62 204 GLY A N 1
ATOM 1559 C CA . GLY A 1 204 ? -4.98 -5.402 -4.062 1 96.62 204 GLY A CA 1
ATOM 1560 C C . GLY A 1 204 ? -6.121 -6.375 -4.301 1 96.62 204 GLY A C 1
ATOM 1561 O O . GLY A 1 204 ? -6.203 -7 -5.359 1 96.62 204 GLY A O 1
ATOM 1562 N N . PRO A 1 205 ? -6.969 -6.484 -3.285 1 97.25 205 PRO A N 1
ATOM 1563 C CA . PRO A 1 205 ? -8.141 -7.348 -3.465 1 97.25 205 PRO A CA 1
ATOM 1564 C C . PRO A 1 205 ? -9.078 -6.848 -4.555 1 97.25 205 PRO A C 1
ATOM 1566 O O . PRO A 1 205 ? -9.258 -5.637 -4.715 1 97.25 205 PRO A O 1
ATOM 1569 N N . THR A 1 206 ? -9.633 -7.77 -5.234 1 98.06 206 THR A N 1
ATOM 1570 C CA . THR A 1 206 ? -10.703 -7.434 -6.16 1 98.06 206 THR A CA 1
ATOM 1571 C C . THR A 1 206 ? -11.852 -6.734 -5.434 1 98.06 206 THR A C 1
ATOM 1573 O O . THR A 1 206 ? -12.266 -7.168 -4.355 1 98.06 206 THR A O 1
ATOM 1576 N N . PRO A 1 207 ? -12.312 -5.586 -5.949 1 97.12 207 PRO A N 1
ATOM 1577 C CA . PRO A 1 207 ? -13.492 -4.988 -5.32 1 97.12 207 PRO A CA 1
ATOM 1578 C C . PRO A 1 207 ? -14.75 -5.836 -5.496 1 97.12 207 PRO A C 1
ATOM 1580 O O . PRO A 1 207 ? -14.766 -6.75 -6.32 1 97.12 207 PRO A O 1
ATOM 1583 N N . TYR A 1 208 ? -15.719 -5.586 -4.59 1 97.06 208 TYR A N 1
ATOM 1584 C CA . TYR A 1 208 ? -17 -6.234 -4.82 1 97.06 208 TYR A CA 1
ATOM 1585 C C . TYR A 1 208 ? -17.656 -5.719 -6.098 1 97.06 208 TYR A C 1
ATOM 1587 O O . TYR A 1 208 ? -17.859 -4.512 -6.25 1 97.06 208 TYR A O 1
ATOM 1595 N N . LEU A 1 209 ? -17.969 -6.57 -6.996 1 97.94 209 LEU A N 1
ATOM 1596 C CA . LEU A 1 209 ? -18.453 -6.227 -8.328 1 97.94 209 LEU A CA 1
ATOM 1597 C C . LEU A 1 209 ? -19.938 -6.535 -8.461 1 97.94 209 LEU A C 1
ATOM 1599 O O . LEU A 1 209 ? -20.375 -7.641 -8.125 1 97.94 209 LEU A O 1
ATOM 1603 N N . ASN A 1 210 ? -20.672 -5.645 -9.047 1 96.94 210 ASN A N 1
ATOM 1604 C CA . ASN A 1 210 ? -22.125 -5.809 -9.164 1 96.94 210 ASN A CA 1
ATOM 1605 C C . ASN A 1 210 ? -22.5 -6.512 -10.461 1 96.94 210 ASN A C 1
ATOM 1607 O O . ASN A 1 210 ? -23.594 -7.066 -10.578 1 96.94 210 ASN A O 1
ATOM 1611 N N . SER A 1 211 ? -21.625 -6.406 -11.477 1 98.12 211 SER A N 1
ATOM 1612 C CA . SER A 1 211 ? -21.859 -6.977 -12.797 1 98.12 211 SER A CA 1
ATOM 1613 C C . SER A 1 211 ? -20.609 -6.93 -13.656 1 98.12 211 SER A C 1
ATOM 1615 O O . SER A 1 211 ? -19.609 -6.309 -13.266 1 98.12 211 SER A O 1
ATOM 1617 N N . HIS A 1 212 ? -20.688 -7.652 -14.734 1 98.5 212 HIS A N 1
ATOM 1618 C CA . HIS A 1 212 ? -19.594 -7.559 -15.703 1 98.5 212 HIS A CA 1
ATOM 1619 C C . HIS A 1 212 ? -19.453 -6.141 -16.25 1 98.5 212 HIS A C 1
ATOM 1621 O O . HIS A 1 212 ? -18.344 -5.656 -16.453 1 98.5 212 HIS A O 1
ATOM 1627 N N . GLU A 1 213 ? -20.562 -5.488 -16.453 1 98.38 213 GLU A N 1
ATOM 1628 C CA . GLU A 1 213 ? -20.531 -4.098 -16.891 1 98.38 213 GLU A CA 1
ATOM 1629 C C . GLU A 1 213 ? -19.812 -3.211 -15.883 1 98.38 213 GLU A C 1
ATOM 1631 O O . GLU A 1 213 ? -19.016 -2.348 -16.266 1 98.38 213 GLU A O 1
ATOM 1636 N N . HIS A 1 214 ? -20.125 -3.414 -14.617 1 98 214 HIS A N 1
ATOM 1637 C CA . HIS A 1 214 ? -19.422 -2.691 -13.555 1 98 214 HIS A CA 1
ATOM 1638 C C . HIS A 1 214 ? -17.922 -2.941 -13.617 1 98 214 HIS A C 1
ATOM 1640 O O . HIS A 1 214 ? -17.125 -2.006 -13.484 1 98 214 HIS A O 1
ATOM 1646 N N . TYR A 1 215 ? -17.562 -4.184 -13.836 1 98.38 215 TYR A N 1
ATOM 1647 C CA . TYR A 1 215 ? -16.172 -4.582 -13.992 1 98.38 215 TYR A CA 1
ATOM 1648 C C . TYR A 1 215 ? -15.508 -3.789 -15.109 1 98.38 215 TYR A C 1
ATOM 1650 O O . TYR A 1 215 ? -14.453 -3.188 -14.906 1 98.38 215 TYR A O 1
ATOM 1658 N N . LEU A 1 216 ? -16.125 -3.732 -16.25 1 98 216 LEU A N 1
ATOM 1659 C CA . LEU A 1 216 ? -15.586 -3.035 -17.406 1 98 216 LEU A CA 1
ATOM 1660 C C . LEU A 1 216 ? -15.508 -1.534 -17.156 1 98 216 LEU A C 1
ATOM 1662 O O . LEU A 1 216 ? -14.555 -0.879 -17.578 1 98 216 LEU A O 1
ATOM 1666 N N . THR A 1 217 ? -16.453 -1.037 -16.469 1 97.56 217 THR A N 1
ATOM 1667 C CA . THR A 1 217 ? -16.469 0.383 -16.125 1 97.56 217 THR A CA 1
ATOM 1668 C C . THR A 1 217 ? -15.289 0.74 -15.234 1 97.56 217 THR A C 1
ATOM 1670 O O . THR A 1 217 ? -14.617 1.753 -15.461 1 97.56 217 THR A O 1
ATOM 1673 N N . LEU A 1 218 ? -15.008 -0.055 -14.25 1 97.69 218 LEU A N 1
ATOM 1674 C CA . LEU A 1 218 ? -13.883 0.191 -13.359 1 97.69 218 LEU A CA 1
ATOM 1675 C C . LEU A 1 218 ? -12.562 0.133 -14.117 1 97.69 218 LEU A C 1
ATOM 1677 O O . LEU A 1 218 ? -11.664 0.937 -13.859 1 97.69 218 LEU A O 1
ATOM 1681 N N . ILE A 1 219 ? -12.445 -0.794 -15.008 1 97.69 219 ILE A N 1
ATOM 1682 C CA . ILE A 1 219 ? -11.242 -0.914 -15.82 1 97.69 219 ILE A CA 1
ATOM 1683 C C . ILE A 1 219 ? -11.039 0.36 -16.641 1 97.69 219 ILE A C 1
ATOM 1685 O O . ILE A 1 219 ? -9.945 0.924 -16.672 1 97.69 219 ILE A O 1
ATOM 1689 N N . ALA A 1 220 ? -12.094 0.796 -17.25 1 97.62 220 ALA A N 1
ATOM 1690 C CA . ALA A 1 220 ? -12.031 2.021 -18.047 1 97.62 220 ALA A CA 1
ATOM 1691 C C . ALA A 1 220 ? -11.656 3.219 -17.172 1 97.62 220 ALA A C 1
ATOM 1693 O O . ALA A 1 220 ? -10.852 4.059 -17.578 1 97.62 220 ALA A O 1
ATOM 1694 N N . ASP A 1 221 ? -12.258 3.293 -16 1 97.31 221 ASP A N 1
ATOM 1695 C CA . ASP A 1 221 ? -11.961 4.367 -15.055 1 97.31 221 ASP A CA 1
ATOM 1696 C C . ASP A 1 221 ? -10.484 4.387 -14.688 1 97.31 221 ASP A C 1
ATOM 1698 O O . ASP A 1 221 ? -9.852 5.445 -14.664 1 97.31 221 ASP A O 1
ATOM 1702 N N . LEU A 1 222 ? -9.945 3.266 -14.391 1 98.12 222 LEU A N 1
ATOM 1703 C CA . LEU A 1 222 ? -8.562 3.158 -13.945 1 98.12 222 LEU A CA 1
ATOM 1704 C C . LEU A 1 222 ? -7.602 3.506 -15.078 1 98.12 222 LEU A C 1
ATOM 1706 O O . LEU A 1 222 ? -6.582 4.16 -14.852 1 98.12 222 LEU A O 1
ATOM 1710 N N . GLU A 1 223 ? -7.91 3.072 -16.25 1 97.5 223 GLU A N 1
ATOM 1711 C CA . GLU A 1 223 ? -7.094 3.455 -17.406 1 97.5 223 GLU A CA 1
ATOM 1712 C C . GLU A 1 223 ? -7.129 4.965 -17.625 1 97.5 223 GLU A C 1
ATOM 1714 O O . GLU A 1 223 ? -6.09 5.594 -17.828 1 97.5 223 GLU A O 1
ATOM 1719 N N . ALA A 1 224 ? -8.32 5.516 -17.562 1 97.12 224 ALA A N 1
ATOM 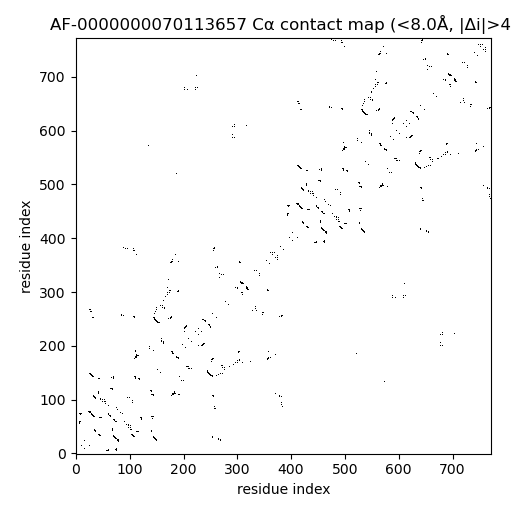1720 C CA . ALA A 1 224 ? -8.484 6.953 -17.766 1 97.12 224 ALA A CA 1
ATOM 1721 C C . ALA A 1 224 ? -7.77 7.754 -16.688 1 97.12 224 ALA A C 1
ATOM 1723 O O . ALA A 1 224 ? -7.227 8.828 -16.953 1 97.12 224 ALA A O 1
ATOM 1724 N N . SER A 1 225 ? -7.762 7.262 -15.516 1 96.88 225 SER A N 1
ATOM 1725 C CA . SER A 1 225 ? -7.125 7.934 -14.383 1 96.88 225 SER A CA 1
ATOM 1726 C C . SER A 1 225 ? -5.609 7.977 -14.547 1 96.88 225 SER A C 1
ATOM 1728 O O . SER A 1 225 ? -4.938 8.797 -13.922 1 96.88 225 SER A O 1
ATOM 1730 N N . GLY A 1 226 ? -5.074 7.035 -15.344 1 96.69 226 GLY A N 1
ATOM 1731 C CA . GLY A 1 226 ? -3.633 6.902 -15.5 1 96.69 226 GLY A CA 1
ATOM 1732 C C . GLY A 1 226 ? -3.01 5.969 -14.477 1 96.69 226 GLY A C 1
ATOM 1733 O O . GLY A 1 226 ? -1.803 5.719 -14.516 1 96.69 226 GLY A O 1
ATOM 1734 N N . ALA A 1 227 ? -3.818 5.414 -13.609 1 96.38 227 ALA A N 1
ATOM 1735 C CA . ALA A 1 227 ? -3.301 4.512 -12.586 1 96.38 227 ALA A CA 1
ATOM 1736 C C . ALA A 1 227 ? -2.908 3.164 -13.188 1 96.38 227 ALA A C 1
ATOM 1738 O O . ALA A 1 227 ? -2.275 2.342 -12.523 1 96.38 227 ALA A O 1
ATOM 1739 N N . MET A 1 228 ? -3.252 2.922 -14.367 1 95.75 228 MET A N 1
ATOM 1740 C CA . MET A 1 228 ? -2.74 1.803 -15.148 1 95.75 228 MET A CA 1
ATOM 1741 C C . MET A 1 228 ? -2.619 2.184 -16.625 1 95.75 228 MET A C 1
ATOM 1743 O O . MET A 1 228 ? -3.326 3.072 -17.094 1 95.75 228 MET A O 1
ATOM 1747 N N . LEU A 1 229 ? -1.712 1.581 -17.328 1 95 229 LEU A N 1
ATOM 1748 C CA . LEU A 1 229 ? -1.479 1.853 -18.75 1 95 229 LEU A CA 1
ATOM 1749 C C . LEU A 1 229 ? -2.492 1.114 -19.609 1 95 229 LEU A C 1
ATOM 1751 O O . LEU A 1 229 ? -2.922 1.63 -20.641 1 95 229 LEU A O 1
ATOM 1755 N N . ASP A 1 230 ? -2.809 -0.089 -19.219 1 93.88 230 ASP A N 1
ATOM 1756 C CA . ASP A 1 230 ? -3.662 -1.009 -19.953 1 93.88 230 ASP A CA 1
ATOM 1757 C C . ASP A 1 230 ? -4.227 -2.096 -19.047 1 93.88 230 ASP A C 1
ATOM 1759 O O . ASP A 1 230 ? -3.93 -2.125 -17.844 1 93.88 230 ASP A O 1
ATOM 1763 N N . GLU A 1 231 ? -4.992 -2.928 -19.625 1 92.38 231 GLU A N 1
ATOM 1764 C CA . GLU A 1 231 ? -5.672 -3.955 -18.844 1 92.38 231 GLU A CA 1
ATOM 1765 C C . GLU A 1 231 ? -4.672 -4.934 -18.234 1 92.38 231 GLU A C 1
ATOM 1767 O O . GLU A 1 231 ? -4.957 -5.562 -17.203 1 92.38 231 GLU A O 1
ATOM 1772 N N . GLY A 1 232 ? -3.537 -5.07 -18.844 1 92.75 232 GLY A N 1
ATOM 1773 C CA . GLY A 1 232 ? -2.5 -5.938 -18.312 1 92.75 232 GLY A CA 1
ATOM 1774 C C . GLY A 1 232 ? -1.991 -5.492 -16.953 1 92.75 232 GLY A C 1
ATOM 1775 O O . GLY A 1 232 ? -1.373 -6.273 -16.234 1 92.75 232 GLY A O 1
ATOM 1776 N N . MET A 1 233 ? -2.27 -4.254 -16.594 1 95 233 MET A N 1
ATOM 1777 C CA . MET A 1 233 ? -1.787 -3.709 -15.328 1 95 233 MET A CA 1
ATOM 1778 C C . MET A 1 233 ? -2.879 -3.754 -14.266 1 95 233 MET A C 1
ATOM 1780 O O . MET A 1 233 ? -2.756 -3.123 -13.211 1 95 233 MET A O 1
ATOM 1784 N N . LEU A 1 234 ? -4.035 -4.402 -14.586 1 97.06 234 LEU A N 1
ATOM 1785 C CA . LEU A 1 234 ? -4.984 -4.703 -13.523 1 97.06 234 LEU A CA 1
ATOM 1786 C C . LEU A 1 234 ? -4.422 -5.766 -12.578 1 97.06 234 LEU A C 1
ATOM 1788 O O . LEU A 1 234 ? -4.523 -6.965 -12.859 1 97.06 234 LEU A O 1
ATOM 1792 N N . TYR A 1 235 ? -3.92 -5.328 -11.438 1 97.25 235 TYR A N 1
ATOM 1793 C CA . TYR A 1 235 ? -3.16 -6.219 -10.562 1 97.25 235 TYR A CA 1
ATOM 1794 C C . TYR A 1 235 ? -3.984 -6.633 -9.352 1 97.25 235 TYR A C 1
ATOM 1796 O O . TYR A 1 235 ? -3.447 -6.793 -8.25 1 97.25 235 TYR A O 1
ATOM 1804 N N . TRP A 1 236 ? -5.297 -6.746 -9.547 1 98.31 236 TRP A N 1
ATOM 1805 C CA . TRP A 1 236 ? -6.125 -7.34 -8.5 1 98.31 236 TRP A CA 1
ATOM 1806 C C . TRP A 1 236 ? -5.691 -8.773 -8.211 1 98.31 236 TRP A C 1
ATOM 1808 O O . TRP A 1 236 ? -5.16 -9.461 -9.094 1 98.31 236 TRP A O 1
ATOM 1818 N N . TYR A 1 237 ? -5.898 -9.242 -6.996 1 98.62 237 TYR A N 1
ATOM 1819 C CA . TYR A 1 237 ? -5.449 -10.57 -6.57 1 98.62 237 TYR A CA 1
ATOM 1820 C C . TYR A 1 237 ? -6.145 -11.664 -7.371 1 98.62 237 TYR A C 1
ATOM 1822 O O . TYR A 1 237 ? -5.633 -12.781 -7.484 1 98.62 237 TYR A O 1
ATOM 1830 N N . ALA A 1 238 ? -7.301 -11.352 -7.887 1 98.75 238 ALA A N 1
ATOM 1831 C CA . ALA A 1 238 ? -8.008 -12.148 -8.891 1 98.75 238 ALA A CA 1
ATOM 1832 C C . ALA A 1 238 ? -8.719 -11.258 -9.898 1 98.75 238 ALA A C 1
ATOM 1834 O O . ALA A 1 238 ? -9.25 -10.203 -9.547 1 98.75 238 ALA A O 1
ATOM 1835 N N . ARG A 1 239 ? -8.758 -11.742 -11.109 1 98.75 239 ARG A N 1
ATOM 1836 C CA . ARG A 1 239 ? -9.359 -10.969 -12.188 1 98.75 239 ARG A CA 1
ATOM 1837 C C . ARG A 1 239 ? -9.852 -11.875 -13.312 1 98.75 239 ARG A C 1
ATOM 1839 O O . ARG A 1 239 ? -9.555 -13.078 -13.32 1 98.75 239 ARG A O 1
ATOM 1846 N N . LEU A 1 240 ? -10.648 -11.305 -14.211 1 98.38 240 LEU A N 1
ATOM 1847 C CA . LEU A 1 240 ? -10.914 -11.992 -15.469 1 98.38 240 LEU A CA 1
ATOM 1848 C C . LEU A 1 240 ? -9.719 -11.883 -16.406 1 98.38 240 LEU A C 1
ATOM 1850 O O . LEU A 1 240 ? -9.125 -10.805 -16.547 1 98.38 240 LEU A O 1
ATOM 1854 N N . SER A 1 241 ? -9.328 -12.977 -16.938 1 96.19 241 SER A N 1
ATOM 1855 C CA . SER A 1 241 ? -8.266 -12.922 -17.938 1 96.19 241 SER A CA 1
ATOM 1856 C C . SER A 1 241 ? -8.719 -12.141 -19.172 1 96.19 241 SER A C 1
ATOM 1858 O O . SER A 1 241 ? -9.852 -12.281 -19.625 1 96.19 241 SER A O 1
ATOM 1860 N N . ALA A 1 242 ? -7.855 -11.352 -19.656 1 90.62 242 ALA A N 1
ATOM 1861 C CA . ALA A 1 242 ? -8.133 -10.594 -20.875 1 90.62 242 ALA A CA 1
ATOM 1862 C C . ALA A 1 242 ? -8.055 -11.484 -22.109 1 90.62 242 ALA A C 1
ATOM 1864 O O . ALA A 1 242 ? -8.656 -11.172 -23.141 1 90.62 242 ALA A O 1
ATOM 1865 N N . ASN A 1 243 ? -7.41 -12.586 -21.984 1 89.25 243 ASN A N 1
ATOM 1866 C CA . ASN A 1 243 ? -7.059 -13.359 -23.156 1 89.25 243 ASN A CA 1
ATOM 1867 C C . ASN A 1 243 ? -7.762 -14.711 -23.172 1 89.25 243 ASN A C 1
ATOM 1869 O O . ASN A 1 243 ? -7.879 -15.352 -24.219 1 89.25 243 ASN A O 1
ATOM 1873 N N . TYR A 1 244 ? -8.133 -15.172 -21.984 1 91.62 244 TYR A N 1
ATOM 1874 C CA . TYR A 1 244 ? -8.719 -16.5 -21.844 1 91.62 244 TYR A CA 1
ATOM 1875 C C . TYR A 1 244 ? -10.031 -16.438 -21.078 1 91.62 244 TYR A C 1
ATOM 1877 O O . TYR A 1 244 ? -10.242 -15.523 -20.266 1 91.62 244 TYR A O 1
ATOM 1885 N N . PRO A 1 245 ? -10.914 -17.328 -21.375 1 94.81 245 PRO A N 1
ATOM 1886 C CA . PRO A 1 245 ? -12.148 -17.391 -20.594 1 94.81 245 PRO A CA 1
ATOM 1887 C C . PRO A 1 245 ? -11.938 -18 -19.203 1 94.81 245 PRO A C 1
ATOM 1889 O O . PRO A 1 245 ? -12.523 -19.047 -18.891 1 94.81 245 PRO A O 1
ATOM 1892 N N . THR A 1 246 ? -11.07 -17.375 -18.391 1 97.69 246 THR A N 1
ATOM 1893 C CA . THR A 1 246 ? -10.688 -17.875 -17.078 1 97.69 246 THR A CA 1
ATOM 1894 C C . THR A 1 246 ? -10.727 -16.75 -16.047 1 97.69 246 THR A C 1
ATOM 1896 O O . THR A 1 246 ? -10.695 -15.57 -16.406 1 97.69 246 THR A O 1
ATOM 1899 N N . VAL A 1 247 ? -10.922 -17.172 -14.805 1 98.38 247 VAL A N 1
ATOM 1900 C CA . VAL A 1 247 ? -10.477 -16.359 -13.68 1 98.38 247 VAL A CA 1
ATOM 1901 C C . VAL A 1 247 ? -8.992 -16.609 -13.414 1 98.38 247 VAL A C 1
ATOM 1903 O O . VAL A 1 247 ? -8.523 -17.734 -13.484 1 98.38 247 VAL A O 1
ATOM 1906 N N . GLU A 1 248 ? -8.32 -15.555 -13.25 1 98.62 248 GLU A N 1
ATOM 1907 C CA . GLU A 1 248 ? -6.891 -15.602 -12.938 1 98.62 248 GLU A CA 1
ATOM 1908 C C . GLU A 1 248 ? -6.621 -15.195 -11.492 1 98.62 248 GLU A C 1
ATOM 1910 O O . GLU A 1 248 ? -6.914 -14.062 -11.094 1 98.62 248 GLU A O 1
ATOM 1915 N N . ILE A 1 249 ? -6.109 -16.094 -10.711 1 98.75 249 ILE A N 1
ATOM 1916 C CA . ILE A 1 249 ? -5.707 -15.844 -9.328 1 98.75 249 ILE A CA 1
ATOM 1917 C C . ILE A 1 249 ? -4.203 -15.57 -9.273 1 98.75 249 ILE A C 1
ATOM 1919 O O . ILE A 1 249 ? -3.4 -16.406 -9.695 1 98.75 249 ILE A O 1
ATOM 1923 N N . ARG A 1 250 ? -3.775 -14.383 -8.656 1 97.44 250 ARG A N 1
ATOM 1924 C CA . ARG A 1 250 ? -2.418 -13.922 -8.93 1 97.44 250 ARG A CA 1
ATOM 1925 C C . ARG A 1 250 ? -1.742 -13.414 -7.66 1 97.44 250 ARG A C 1
ATOM 1927 O O . ARG A 1 250 ? -0.724 -12.727 -7.727 1 97.44 250 ARG A O 1
ATOM 1934 N N . MET A 1 251 ? -2.168 -13.688 -6.465 1 90.69 251 MET A N 1
ATOM 1935 C CA . MET A 1 251 ? -1.663 -13.086 -5.23 1 90.69 251 MET A CA 1
ATOM 1936 C C . MET A 1 251 ? -0.436 -13.836 -4.723 1 90.69 251 MET A C 1
ATOM 1938 O O . MET A 1 251 ? 0.339 -13.305 -3.93 1 90.69 251 MET A O 1
ATOM 1942 N N . GLY A 1 252 ? -0.156 -14.938 -5.164 1 95.31 252 GLY A N 1
ATOM 1943 C CA . GLY A 1 252 ? 0.806 -15.812 -4.516 1 95.31 252 GLY A CA 1
ATOM 1944 C C . GLY A 1 252 ? 2.23 -15.594 -4.992 1 95.31 252 GLY A C 1
ATOM 1945 O O . GLY A 1 252 ? 2.455 -15.242 -6.152 1 95.31 252 GLY A O 1
ATOM 1946 N N . ASP A 1 253 ? 3.234 -15.828 -4.055 1 98.81 253 ASP A N 1
ATOM 1947 C CA . ASP A 1 253 ? 4.621 -16 -4.473 1 98.81 253 ASP A CA 1
ATOM 1948 C C . ASP A 1 253 ? 4.773 -17.219 -5.379 1 98.81 253 ASP A C 1
ATOM 1950 O O . ASP A 1 253 ? 3.975 -18.156 -5.305 1 98.81 253 ASP A O 1
ATOM 1954 N N . VAL A 1 254 ? 5.734 -17.188 -6.23 1 98.94 254 VAL A N 1
ATOM 1955 C CA . VAL A 1 254 ? 6.164 -18.453 -6.789 1 98.94 254 VAL A CA 1
ATOM 1956 C C . VAL A 1 254 ? 6.746 -19.344 -5.684 1 98.94 254 VAL A C 1
ATOM 1958 O O . VAL A 1 254 ? 7.48 -18.859 -4.82 1 98.94 254 VAL A O 1
ATOM 1961 N N . MET A 1 255 ? 6.355 -20.578 -5.688 1 98.81 255 MET A N 1
ATOM 1962 C CA . MET A 1 255 ? 6.738 -21.469 -4.598 1 98.81 255 MET A CA 1
ATOM 1963 C C . MET A 1 255 ? 7.938 -22.328 -4.984 1 98.81 255 MET A C 1
ATOM 1965 O O . MET A 1 255 ? 8.219 -22.5 -6.172 1 98.81 255 MET A O 1
ATOM 1969 N N . PRO A 1 256 ? 8.625 -22.859 -4.051 1 98.5 256 PRO A N 1
ATOM 1970 C CA . PRO A 1 256 ? 9.914 -23.484 -4.328 1 98.5 256 PRO A CA 1
ATOM 1971 C C . PRO A 1 256 ? 9.789 -24.719 -5.203 1 98.5 256 PRO A C 1
ATOM 1973 O O . PRO A 1 256 ? 10.633 -24.953 -6.078 1 98.5 256 PRO A O 1
ATOM 1976 N N . THR A 1 257 ? 8.805 -25.562 -4.988 1 98.5 257 THR A N 1
ATOM 1977 C CA . THR A 1 257 ? 8.734 -26.844 -5.688 1 98.5 257 THR A CA 1
ATOM 1978 C C . THR A 1 257 ? 7.5 -26.906 -6.578 1 98.5 257 THR A C 1
ATOM 1980 O O . THR A 1 257 ? 6.52 -26.188 -6.34 1 98.5 257 THR A O 1
ATOM 1983 N N . VAL A 1 258 ? 7.547 -27.734 -7.551 1 98.25 258 VAL A N 1
ATOM 1984 C CA . VAL A 1 258 ? 6.398 -27.984 -8.414 1 98.25 258 VAL A CA 1
ATOM 1985 C C . VAL A 1 258 ? 5.223 -28.484 -7.586 1 98.25 258 VAL A C 1
ATOM 1987 O O . VAL A 1 258 ? 4.07 -28.141 -7.852 1 98.25 258 VAL A O 1
ATOM 1990 N N . ASP A 1 259 ? 5.504 -29.297 -6.559 1 98.06 259 ASP A N 1
ATOM 1991 C CA . ASP A 1 259 ? 4.461 -29.844 -5.688 1 98.06 259 ASP A CA 1
ATOM 1992 C C . ASP A 1 259 ? 3.645 -28.719 -5.051 1 98.06 259 ASP A C 1
ATOM 1994 O O . ASP A 1 259 ? 2.414 -28.797 -5 1 98.06 259 ASP A O 1
ATOM 1998 N N . ASP A 1 260 ? 4.332 -27.734 -4.578 1 98.25 260 ASP A N 1
ATOM 1999 C CA . ASP A 1 260 ? 3.643 -26.578 -3.986 1 98.25 260 ASP A CA 1
ATOM 2000 C C . ASP A 1 260 ? 2.723 -25.906 -5.004 1 98.25 260 ASP A C 1
ATOM 2002 O O . ASP A 1 260 ? 1.589 -25.547 -4.68 1 98.25 260 ASP A O 1
ATOM 2006 N N . ALA A 1 261 ? 3.195 -25.734 -6.191 1 98.31 261 ALA A N 1
ATOM 2007 C CA . ALA A 1 261 ? 2.432 -25.094 -7.25 1 98.31 261 ALA A CA 1
ATOM 2008 C C . ALA A 1 261 ? 1.191 -25.906 -7.609 1 98.31 261 ALA A C 1
ATOM 2010 O O . ALA A 1 261 ? 0.112 -25.344 -7.816 1 98.31 261 ALA A O 1
ATOM 2011 N N . ILE A 1 262 ? 1.37 -27.188 -7.695 1 98.5 262 ILE A N 1
ATOM 2012 C CA . ILE A 1 262 ? 0.278 -28.078 -8.07 1 98.5 262 ILE A CA 1
ATOM 2013 C C . ILE A 1 262 ? -0.79 -28.078 -6.98 1 98.5 262 ILE A C 1
ATOM 2015 O O . ILE A 1 262 ? -1.987 -28.109 -7.273 1 98.5 262 ILE A O 1
ATOM 2019 N N . LEU A 1 263 ? -0.352 -28.109 -5.723 1 98.75 263 LEU A N 1
ATOM 2020 C CA . LEU A 1 263 ? -1.31 -28 -4.625 1 98.75 263 LEU A CA 1
ATOM 2021 C C . LEU A 1 263 ? -2.152 -26.734 -4.754 1 98.75 263 LEU A C 1
ATOM 2023 O O . LEU A 1 263 ? -3.379 -26.797 -4.645 1 98.75 263 LEU A O 1
ATOM 2027 N N . LEU A 1 264 ? -1.505 -25.562 -4.973 1 98.44 264 LEU A N 1
ATOM 2028 C CA . LEU A 1 264 ? -2.229 -24.312 -5.164 1 98.44 264 LEU A CA 1
ATOM 2029 C C . LEU A 1 264 ? -3.223 -24.438 -6.312 1 98.44 264 LEU A C 1
ATOM 2031 O O . LEU A 1 264 ? -4.375 -24.016 -6.188 1 98.44 264 LEU A O 1
ATOM 2035 N N . ALA A 1 265 ? -2.779 -24.953 -7.414 1 98.69 265 ALA A N 1
ATOM 2036 C CA . ALA A 1 265 ? -3.617 -25.078 -8.602 1 98.69 265 ALA A CA 1
ATOM 2037 C C . ALA A 1 265 ? -4.848 -25.938 -8.32 1 98.69 265 ALA A C 1
ATOM 2039 O O . ALA A 1 265 ? -5.965 -25.578 -8.711 1 98.69 265 ALA A O 1
ATOM 2040 N N . ALA A 1 266 ? -4.625 -27.062 -7.664 1 98.81 266 ALA A N 1
ATOM 2041 C CA . ALA A 1 266 ? -5.723 -27.969 -7.324 1 98.81 266 ALA A CA 1
ATOM 2042 C C . ALA A 1 266 ? -6.75 -27.266 -6.441 1 98.81 266 ALA A C 1
ATOM 2044 O O . ALA A 1 266 ? -7.957 -27.344 -6.695 1 98.81 266 ALA A O 1
ATOM 2045 N N . LEU A 1 267 ? -6.293 -26.594 -5.422 1 98.88 267 LEU A N 1
ATOM 2046 C CA . LEU A 1 267 ? -7.188 -25.906 -4.496 1 98.88 267 LEU A CA 1
ATOM 2047 C C . LEU A 1 267 ? -7.902 -24.75 -5.188 1 98.88 267 LEU A C 1
ATOM 2049 O O . LEU A 1 267 ? -9.086 -24.516 -4.945 1 98.88 267 LEU A O 1
ATOM 2053 N N . ALA A 1 268 ? -7.195 -24.016 -6.027 1 98.88 268 ALA A N 1
ATOM 2054 C CA . ALA A 1 268 ? -7.801 -22.922 -6.781 1 98.88 268 ALA A CA 1
ATOM 2055 C C . ALA A 1 268 ? -8.938 -23.422 -7.668 1 98.88 268 ALA A C 1
ATOM 2057 O O . ALA A 1 268 ? -10.031 -22.859 -7.664 1 98.88 268 ALA A O 1
ATOM 2058 N N . ARG A 1 269 ? -8.703 -24.469 -8.422 1 98.75 269 ARG A N 1
ATOM 2059 C CA . ARG A 1 269 ? -9.727 -25.016 -9.305 1 98.75 269 ARG A CA 1
ATOM 2060 C C . ARG A 1 269 ? -10.922 -25.516 -8.508 1 98.75 269 ARG A C 1
ATOM 2062 O O . ARG A 1 269 ? -12.07 -25.25 -8.859 1 98.75 269 ARG A O 1
ATOM 2069 N N . ALA A 1 270 ? -10.617 -26.281 -7.469 1 98.88 270 ALA A N 1
ATOM 2070 C CA . ALA A 1 270 ? -11.695 -26.812 -6.641 1 98.88 270 ALA A CA 1
ATOM 2071 C C . ALA A 1 270 ? -12.523 -25.688 -6.031 1 98.88 270 ALA A C 1
ATOM 2073 O O . ALA A 1 270 ? -13.75 -25.781 -5.934 1 98.88 270 ALA A O 1
ATOM 2074 N N . LEU A 1 271 ? -11.852 -24.625 -5.605 1 98.94 271 LEU A N 1
ATOM 2075 C CA . LEU A 1 271 ? -12.547 -23.484 -5.023 1 98.94 271 LEU A CA 1
ATOM 2076 C C . LEU A 1 271 ? -13.43 -22.797 -6.062 1 98.94 271 LEU A C 1
ATOM 2078 O O . LEU A 1 271 ? -14.617 -22.562 -5.816 1 98.94 271 LEU A O 1
ATOM 2082 N N . VAL A 1 272 ? -12.883 -22.5 -7.23 1 98.94 272 VAL A N 1
ATOM 2083 C CA . VAL A 1 272 ? -13.664 -21.875 -8.289 1 98.94 272 VAL A CA 1
ATOM 2084 C C . VAL A 1 272 ? -14.867 -22.75 -8.633 1 98.94 272 VAL A C 1
ATOM 2086 O O . VAL A 1 272 ? -15.984 -22.266 -8.789 1 98.94 272 VAL A O 1
ATOM 2089 N N . ALA A 1 273 ? -14.648 -24.047 -8.75 1 98.81 273 ALA A N 1
ATOM 2090 C CA . ALA A 1 273 ? -15.734 -24.984 -9.062 1 98.81 273 ALA A CA 1
ATOM 2091 C C . ALA A 1 273 ? -16.812 -24.938 -7.992 1 98.81 273 ALA A C 1
ATOM 2093 O O . ALA A 1 273 ? -18.016 -24.906 -8.305 1 98.81 273 ALA A O 1
ATOM 2094 N N . THR A 1 274 ? -16.406 -24.984 -6.766 1 98.81 274 THR A N 1
ATOM 2095 C CA . THR A 1 274 ? -17.344 -24.891 -5.664 1 98.81 274 THR A CA 1
ATOM 2096 C C . THR A 1 274 ? -18.141 -23.578 -5.73 1 98.81 274 THR A C 1
ATOM 2098 O O . THR A 1 274 ? -19.359 -23.578 -5.574 1 98.81 274 THR A O 1
ATOM 2101 N N . LEU A 1 275 ? -17.484 -22.516 -5.973 1 98.81 275 LEU A N 1
ATOM 2102 C CA . LEU A 1 275 ? -18.109 -21.188 -6.004 1 98.81 275 LEU A CA 1
ATOM 2103 C C . LEU A 1 275 ? -19.062 -21.078 -7.191 1 98.81 275 LEU A C 1
ATOM 2105 O O . LEU A 1 275 ? -20.078 -20.391 -7.105 1 98.81 275 LEU A O 1
ATOM 2109 N N . LEU A 1 276 ? -18.734 -21.734 -8.297 1 98.38 276 LEU A N 1
ATOM 2110 C CA . LEU A 1 276 ? -19.641 -21.766 -9.43 1 98.38 276 LEU A CA 1
ATOM 2111 C C . LEU A 1 276 ? -20.984 -22.391 -9.031 1 98.38 276 LEU A C 1
ATOM 2113 O O . LEU A 1 276 ? -22.031 -21.953 -9.492 1 98.38 276 LEU A O 1
ATOM 2117 N N . HIS A 1 277 ? -20.953 -23.391 -8.211 1 97.81 277 HIS A N 1
ATOM 2118 C CA . HIS A 1 277 ? -22.188 -23.984 -7.699 1 97.81 277 HIS A CA 1
ATOM 2119 C C . HIS A 1 277 ? -22.953 -22.984 -6.836 1 97.81 277 HIS A C 1
ATOM 2121 O O . HIS A 1 277 ? -24.172 -22.875 -6.941 1 97.81 277 HIS A O 1
ATOM 2127 N N . GLU A 1 278 ? -22.188 -22.281 -5.988 1 98 278 GLU A N 1
ATOM 2128 C CA . GLU A 1 278 ? -22.828 -21.266 -5.16 1 98 278 GLU A CA 1
ATOM 2129 C C . GLU A 1 278 ? -23.516 -20.203 -6.02 1 98 278 GLU A C 1
ATOM 2131 O O . GLU A 1 278 ? -24.641 -19.797 -5.73 1 98 278 GLU A O 1
ATOM 2136 N N . VAL A 1 279 ? -22.828 -19.766 -7.02 1 98.19 279 VAL A N 1
ATOM 2137 C CA . VAL A 1 279 ? -23.375 -18.766 -7.922 1 98.19 279 VAL A CA 1
ATOM 2138 C C . VAL A 1 279 ? -24.625 -19.297 -8.609 1 98.19 279 VAL A C 1
ATOM 2140 O O . VAL A 1 279 ? -25.656 -18.609 -8.672 1 98.19 279 VAL A O 1
ATOM 2143 N N . ARG A 1 280 ? -24.594 -20.484 -9.078 1 97.12 280 ARG A N 1
ATOM 2144 C CA . ARG A 1 280 ? -25.734 -21.094 -9.758 1 97.12 280 ARG A CA 1
ATOM 2145 C C . ARG A 1 280 ? -26.922 -21.219 -8.812 1 97.12 280 ARG A C 1
ATOM 2147 O O . ARG A 1 280 ? -28.062 -21.062 -9.234 1 97.12 280 ARG A O 1
ATOM 2154 N N . ASP A 1 281 ? -26.609 -21.484 -7.602 1 97.94 281 ASP A N 1
ATOM 2155 C CA . ASP A 1 281 ? -27.656 -21.672 -6.598 1 97.94 281 ASP A CA 1
ATOM 2156 C C . ASP A 1 281 ? -28.156 -20.328 -6.086 1 97.94 281 ASP A C 1
ATOM 2158 O O . ASP A 1 281 ? -29.047 -20.281 -5.23 1 97.94 281 ASP A O 1
ATOM 2162 N N . GLY A 1 282 ? -27.578 -19.297 -6.469 1 97.5 282 GLY A N 1
ATOM 2163 C CA . GLY A 1 282 ? -28.062 -17.969 -6.125 1 97.5 282 GLY A CA 1
ATOM 2164 C C . GLY A 1 282 ? -27.562 -17.484 -4.773 1 97.5 282 GLY A C 1
ATOM 2165 O O . GLY A 1 282 ? -28.141 -16.578 -4.18 1 97.5 282 GLY A O 1
ATOM 2166 N N . VAL A 1 283 ? -26.547 -18.141 -4.309 1 97.69 283 VAL A N 1
ATOM 2167 C CA . VAL A 1 283 ? -25.969 -17.719 -3.035 1 97.69 283 VAL A CA 1
ATOM 2168 C C . VAL A 1 283 ? -25.25 -16.391 -3.217 1 97.69 283 VAL A C 1
ATOM 2170 O O . VAL A 1 283 ? -24.422 -16.25 -4.125 1 97.69 283 VAL A O 1
ATOM 2173 N N . ALA A 1 284 ? -25.562 -15.398 -2.393 1 96.69 284 ALA A N 1
ATOM 2174 C CA . ALA A 1 284 ? -24.875 -14.109 -2.459 1 96.69 284 ALA A CA 1
ATOM 2175 C C . ALA A 1 284 ? -23.469 -14.211 -1.887 1 96.69 284 ALA A C 1
ATOM 2177 O O . ALA A 1 284 ? -23.25 -14.859 -0.86 1 96.69 284 ALA A O 1
ATOM 2178 N N . ALA A 1 285 ? -22.5 -13.617 -2.533 1 97.62 285 ALA A N 1
ATOM 2179 C CA . ALA A 1 285 ? -21.141 -13.57 -2.002 1 97.62 285 ALA A CA 1
ATOM 2180 C C . ALA A 1 285 ? -21.078 -12.711 -0.742 1 97.62 285 ALA A C 1
ATOM 2182 O O . ALA A 1 285 ? -21.75 -11.68 -0.65 1 97.62 285 ALA A O 1
ATOM 2183 N N . PRO A 1 286 ? -20.281 -13.133 0.232 1 94.44 286 PRO A N 1
ATOM 2184 C CA . PRO A 1 286 ? -20.094 -12.273 1.404 1 94.44 286 PRO A CA 1
ATOM 2185 C C . PRO A 1 286 ? -19.453 -10.93 1.061 1 94.44 286 PRO A C 1
ATOM 2187 O O . PRO A 1 286 ? -18.484 -10.883 0.296 1 94.44 286 PRO A O 1
ATOM 2190 N N . ASP A 1 287 ? -20.031 -9.875 1.566 1 89.62 287 ASP A N 1
ATOM 2191 C CA . ASP A 1 287 ? -19.422 -8.562 1.397 1 89.62 287 ASP A CA 1
ATOM 2192 C C . ASP A 1 287 ? -18.562 -8.195 2.605 1 89.62 287 ASP A C 1
ATOM 2194 O O . ASP A 1 287 ? -18.953 -7.367 3.428 1 89.62 287 ASP A O 1
ATOM 2198 N N . VAL A 1 288 ? -17.406 -8.773 2.646 1 94 288 VAL A N 1
ATOM 2199 C CA . VAL A 1 288 ? -16.469 -8.57 3.75 1 94 288 VAL A CA 1
ATOM 2200 C C . VAL A 1 288 ? -15.953 -7.137 3.727 1 94 288 VAL A C 1
ATOM 2202 O O . VAL A 1 288 ? -15.648 -6.594 2.66 1 94 288 VAL A O 1
ATOM 2205 N N . PRO A 1 289 ? -15.875 -6.531 4.922 1 94.5 289 PRO A N 1
ATOM 2206 C CA . PRO A 1 289 ? -15.344 -5.168 4.945 1 94.5 289 PRO A CA 1
ATOM 2207 C C . PRO A 1 289 ? -13.922 -5.078 4.391 1 94.5 289 PRO A C 1
ATOM 2209 O O . PRO A 1 289 ? -13.062 -5.891 4.746 1 94.5 289 PRO A O 1
ATOM 2212 N N . HIS A 1 290 ? -13.742 -4.117 3.586 1 95.19 290 HIS A N 1
ATOM 2213 C CA . HIS A 1 290 ? -12.477 -3.971 2.875 1 95.19 290 HIS A CA 1
ATOM 2214 C C . HIS A 1 290 ? -11.305 -3.875 3.846 1 95.19 290 HIS A C 1
ATOM 2216 O O . HIS A 1 290 ? -10.297 -4.562 3.676 1 95.19 290 HIS A O 1
ATOM 2222 N N . PRO A 1 291 ? -11.391 -3.047 4.961 1 96.81 291 PRO A N 1
ATOM 2223 C CA . PRO A 1 291 ? -10.242 -2.967 5.867 1 96.81 291 PRO A CA 1
ATOM 2224 C C . PRO A 1 291 ? -9.883 -4.316 6.488 1 96.81 291 PRO A C 1
ATOM 2226 O O . PRO A 1 291 ? -8.703 -4.609 6.695 1 96.81 291 PRO A O 1
ATOM 2229 N N . LEU A 1 292 ? -10.891 -5.074 6.793 1 97.56 292 LEU A N 1
ATOM 2230 C CA . LEU A 1 292 ? -10.617 -6.383 7.375 1 97.56 292 LEU A CA 1
ATOM 2231 C C . LEU A 1 292 ? -10.008 -7.32 6.336 1 97.56 292 LEU A C 1
ATOM 2233 O O . LEU A 1 292 ? -9.133 -8.125 6.664 1 97.56 292 LEU A O 1
ATOM 2237 N N . LEU A 1 293 ? -10.5 -7.262 5.117 1 97.94 293 LEU A N 1
ATOM 2238 C CA . LEU A 1 293 ? -9.922 -8.039 4.023 1 97.94 293 LEU A CA 1
ATOM 2239 C C . LEU A 1 293 ? -8.453 -7.691 3.826 1 97.94 293 LEU A C 1
ATOM 2241 O O . LEU A 1 293 ? -7.617 -8.586 3.666 1 97.94 293 LEU A O 1
ATOM 2245 N N . MET A 1 294 ? -8.141 -6.414 3.898 1 97.38 294 MET A N 1
ATOM 2246 C CA . MET A 1 294 ? -6.75 -5.969 3.805 1 97.38 294 MET A CA 1
ATOM 2247 C C . MET A 1 294 ? -5.926 -6.516 4.965 1 97.38 294 MET A C 1
ATOM 2249 O O . MET A 1 294 ? -4.785 -6.945 4.773 1 97.38 294 MET A O 1
ATOM 2253 N N . ALA A 1 295 ? -6.5 -6.516 6.086 1 98.12 295 ALA A N 1
ATOM 2254 C CA . ALA A 1 295 ? -5.82 -7.062 7.258 1 98.12 295 ALA A CA 1
ATOM 2255 C C . ALA A 1 295 ? -5.543 -8.555 7.086 1 98.12 295 ALA A C 1
ATOM 2257 O O . ALA A 1 295 ? -4.484 -9.047 7.484 1 98.12 295 ALA A O 1
ATOM 2258 N N . ALA A 1 296 ? -6.469 -9.211 6.527 1 98.56 296 ALA A N 1
ATOM 2259 C CA . ALA A 1 296 ? -6.305 -10.641 6.297 1 98.56 296 ALA A CA 1
ATOM 2260 C C . ALA A 1 296 ? -5.16 -10.914 5.324 1 98.56 296 ALA A C 1
ATOM 2262 O O . ALA A 1 296 ? -4.355 -11.82 5.539 1 98.56 296 ALA A O 1
ATOM 2263 N N . HIS A 1 297 ? -5.129 -10.156 4.262 1 98.5 297 HIS A N 1
ATOM 2264 C CA . HIS A 1 297 ? -4.035 -10.305 3.307 1 98.5 297 HIS A CA 1
ATOM 2265 C C . HIS A 1 297 ? -2.697 -9.93 3.936 1 98.5 297 HIS A C 1
ATOM 2267 O O . HIS A 1 297 ? -1.682 -10.586 3.682 1 98.5 297 HIS A O 1
ATOM 2273 N N . TRP A 1 298 ? -2.66 -8.906 4.77 1 98 298 TRP A N 1
ATOM 2274 C CA . TRP A 1 298 ? -1.446 -8.539 5.488 1 98 298 TRP A CA 1
ATOM 2275 C C . TRP A 1 298 ? -0.98 -9.68 6.387 1 98 298 TRP A C 1
ATOM 2277 O O . TRP A 1 298 ? 0.207 -10.008 6.414 1 98 298 TRP A O 1
ATOM 2287 N N . ARG A 1 299 ? -1.939 -10.242 7.113 1 97.88 299 ARG A N 1
ATOM 2288 C CA . ARG A 1 299 ? -1.61 -11.352 8 1 97.88 299 ARG A CA 1
ATOM 2289 C C . ARG A 1 299 ? -1.021 -12.523 7.215 1 97.88 299 ARG A C 1
ATOM 2291 O O . ARG A 1 299 ? -0.079 -13.172 7.676 1 97.88 299 ARG A O 1
ATOM 2298 N N . ALA A 1 300 ? -1.602 -12.75 6.07 1 98.62 300 ALA A N 1
ATOM 2299 C CA . ALA A 1 300 ? -1.091 -13.812 5.211 1 98.62 300 ALA A CA 1
ATOM 2300 C C . ALA A 1 300 ? 0.347 -13.531 4.785 1 98.62 300 ALA A C 1
ATOM 2302 O O . ALA A 1 300 ? 1.188 -14.438 4.777 1 98.62 300 ALA A O 1
ATOM 2303 N N . ALA A 1 301 ? 0.626 -12.32 4.434 1 98.25 301 ALA A N 1
ATOM 2304 C CA . ALA A 1 301 ? 1.975 -11.922 4.039 1 98.25 301 ALA A CA 1
ATOM 2305 C C . ALA A 1 301 ? 2.936 -11.992 5.223 1 98.25 301 ALA A C 1
ATOM 2307 O O . ALA A 1 301 ? 4.098 -12.375 5.066 1 98.25 301 ALA A O 1
ATOM 2308 N N . LYS A 1 302 ? 2.449 -11.602 6.367 1 97.94 302 LYS A N 1
ATOM 2309 C CA . LYS A 1 302 ? 3.262 -11.508 7.578 1 97.94 302 LYS A CA 1
ATOM 2310 C C . LYS A 1 302 ? 3.611 -12.891 8.117 1 97.94 302 LYS A C 1
ATOM 2312 O O . LYS A 1 302 ? 4.781 -13.188 8.367 1 97.94 302 LYS A O 1
ATOM 2317 N N . ASP A 1 303 ? 2.596 -13.734 8.188 1 97.62 303 ASP A N 1
ATOM 2318 C CA . ASP A 1 303 ? 2.76 -14.953 8.977 1 97.62 303 ASP A CA 1
ATOM 2319 C C . ASP A 1 303 ? 2.846 -16.188 8.086 1 97.62 303 ASP A C 1
ATOM 2321 O O . ASP A 1 303 ? 3.322 -17.234 8.516 1 97.62 303 ASP A O 1
ATOM 2325 N N . GLY A 1 304 ? 2.348 -16.094 6.855 1 98.19 304 GLY A N 1
ATOM 2326 C CA . GLY A 1 304 ? 2.17 -17.328 6.113 1 98.19 304 GLY A CA 1
ATOM 2327 C C . GLY A 1 304 ? 1.258 -18.312 6.816 1 98.19 304 GLY A C 1
ATOM 2328 O O . GLY A 1 304 ? 0.248 -17.922 7.406 1 98.19 304 GLY A O 1
ATOM 2329 N N . LEU A 1 305 ? 1.582 -19.578 6.641 1 98.44 305 LEU A N 1
ATOM 2330 C CA . LEU A 1 305 ? 0.758 -20.594 7.281 1 98.44 305 LEU A CA 1
ATOM 2331 C C . LEU A 1 305 ? 1.222 -20.859 8.711 1 98.44 305 LEU A C 1
ATOM 2333 O O . LEU A 1 305 ? 0.52 -21.516 9.484 1 98.44 305 LEU A O 1
ATOM 2337 N N . GLU A 1 306 ? 2.371 -20.359 9.047 1 98 306 GLU A N 1
ATOM 2338 C CA . GLU A 1 306 ? 3.01 -20.719 10.312 1 98 306 GLU A CA 1
ATOM 2339 C C . GLU A 1 306 ? 2.502 -19.844 11.453 1 98 306 GLU A C 1
ATOM 2341 O O . GLU A 1 306 ? 2.922 -20.016 12.602 1 98 306 GLU A O 1
ATOM 2346 N N . GLY A 1 307 ? 1.668 -18.922 11.195 1 97.56 307 GLY A N 1
ATOM 2347 C CA . GLY A 1 307 ? 1.104 -18.047 12.211 1 97.56 307 GLY A CA 1
ATOM 2348 C C . GLY A 1 307 ? -0.411 -17.984 12.164 1 97.56 307 GLY A C 1
ATOM 2349 O O . GLY A 1 307 ? -1.08 -19.016 12.156 1 97.56 307 GLY A O 1
ATOM 2350 N N . GLN A 1 308 ? -0.883 -16.75 12.234 1 98.12 308 GLN A N 1
ATOM 2351 C CA . GLN A 1 308 ? -2.322 -16.531 12.305 1 98.12 308 GLN A CA 1
ATOM 2352 C C . GLN A 1 308 ? -2.869 -16.031 10.969 1 98.12 308 GLN A C 1
ATOM 2354 O O . GLN A 1 308 ? -2.135 -15.445 10.172 1 98.12 308 GLN A O 1
ATOM 2359 N N . GLY A 1 309 ? -4.09 -16.406 10.672 1 98.44 309 GLY A N 1
ATOM 2360 C CA . GLY A 1 309 ? -4.938 -15.766 9.672 1 98.44 309 GLY A CA 1
ATOM 2361 C C . GLY A 1 309 ? -6.211 -15.188 10.258 1 98.44 309 GLY A C 1
ATOM 2362 O O . GLY A 1 309 ? -6.344 -15.062 11.477 1 98.44 309 GLY A O 1
ATOM 2363 N N . ILE A 1 310 ? -7.023 -14.703 9.414 1 98.56 310 ILE A N 1
ATOM 2364 C CA . ILE A 1 310 ? -8.305 -14.164 9.852 1 98.56 310 ILE A CA 1
ATOM 2365 C C . ILE A 1 310 ? -9.445 -14.969 9.227 1 98.56 310 ILE A C 1
ATOM 2367 O O . ILE A 1 310 ? -9.508 -15.109 8 1 98.56 310 ILE A O 1
ATOM 2371 N N . ASP A 1 311 ? -10.273 -15.57 10.062 1 98.25 311 ASP A N 1
ATOM 2372 C CA . ASP A 1 311 ? -11.539 -16.109 9.586 1 98.25 311 ASP A CA 1
ATOM 2373 C C . ASP A 1 311 ? -12.523 -15 9.25 1 98.25 311 ASP A C 1
ATOM 2375 O O . ASP A 1 311 ? -13.094 -14.383 10.156 1 98.25 311 ASP A O 1
ATOM 2379 N N . LEU A 1 312 ? -12.758 -14.766 7.984 1 97.25 312 LEU A N 1
ATOM 2380 C CA . LEU A 1 312 ? -13.508 -13.586 7.566 1 97.25 312 LEU A CA 1
ATOM 2381 C C . LEU A 1 312 ? -15 -13.797 7.781 1 97.25 312 LEU A C 1
ATOM 2383 O O . LEU A 1 312 ? -15.781 -12.836 7.738 1 97.25 312 LEU A O 1
ATOM 2387 N N . ALA A 1 313 ? -15.414 -14.969 8.055 1 95.75 313 ALA A N 1
ATOM 2388 C CA . ALA A 1 313 ? -16.812 -15.219 8.422 1 95.75 313 ALA A CA 1
ATOM 2389 C C . ALA A 1 313 ? -17.078 -14.812 9.867 1 95.75 313 ALA A C 1
ATOM 2391 O O . ALA A 1 313 ? -18.109 -14.211 10.172 1 95.75 313 ALA A O 1
ATOM 2392 N N . THR A 1 314 ? -16.141 -15.125 10.781 1 95.94 314 THR A N 1
ATOM 2393 C CA . THR A 1 314 ? -16.312 -14.812 12.195 1 95.94 314 THR A CA 1
ATOM 2394 C C . THR A 1 314 ? -15.57 -13.531 12.562 1 95.94 314 THR A C 1
ATOM 2396 O O . THR A 1 314 ? -15.789 -12.969 13.633 1 95.94 314 THR A O 1
ATOM 2399 N N . ARG A 1 315 ? -14.641 -13.102 11.672 1 96.44 315 ARG A N 1
ATOM 2400 C CA . ARG A 1 315 ? -13.828 -11.898 11.828 1 96.44 315 ARG A CA 1
ATOM 2401 C C . ARG A 1 315 ? -12.797 -12.078 12.945 1 96.44 315 ARG A C 1
ATOM 2403 O O . ARG A 1 315 ? -12.352 -11.094 13.539 1 96.44 315 ARG A O 1
ATOM 2410 N N . GLU A 1 316 ? -12.422 -13.32 13.234 1 96.88 316 GLU A N 1
ATOM 2411 C CA . GLU A 1 316 ? -11.508 -13.625 14.328 1 96.88 316 GLU A CA 1
ATOM 2412 C C . GLU A 1 316 ? -10.195 -14.203 13.805 1 96.88 316 GLU A C 1
ATOM 2414 O O . GLU A 1 316 ? -10.188 -14.938 12.812 1 96.88 316 GLU A O 1
ATOM 2419 N N . PRO A 1 317 ? -9.156 -13.867 14.469 1 98.12 317 PRO A N 1
ATOM 2420 C CA . PRO A 1 317 ? -7.914 -14.57 14.148 1 98.12 317 PRO A CA 1
ATOM 2421 C C . PRO A 1 317 ? -7.988 -16.062 14.453 1 98.12 317 PRO A C 1
ATOM 2423 O O . PRO A 1 317 ? -8.617 -16.469 15.445 1 98.12 317 PRO A O 1
ATOM 2426 N N . ARG A 1 318 ? -7.512 -16.844 13.633 1 98.5 318 ARG A N 1
ATOM 2427 C CA . ARG A 1 318 ? -7.367 -18.297 13.766 1 98.5 318 ARG A CA 1
ATOM 2428 C C . ARG A 1 318 ? -6.016 -18.766 13.234 1 98.5 318 ARG A C 1
ATOM 2430 O O . ARG A 1 318 ? -5.414 -18.109 12.391 1 98.5 318 ARG A O 1
ATOM 2437 N N . PRO A 1 319 ? -5.504 -19.875 13.781 1 98.56 319 PRO A N 1
ATOM 2438 C CA . PRO A 1 319 ? -4.312 -20.422 13.125 1 98.56 319 PRO A CA 1
ATOM 2439 C C . PRO A 1 319 ? -4.5 -20.594 11.617 1 98.56 319 PRO A C 1
ATOM 2441 O O . PRO A 1 319 ? -5.52 -21.125 11.18 1 98.56 319 PRO A O 1
ATOM 2444 N N . ALA A 1 320 ? -3.592 -20.109 10.859 1 98.69 320 ALA A N 1
ATOM 2445 C CA . ALA A 1 320 ? -3.719 -20.125 9.406 1 98.69 320 ALA A CA 1
ATOM 2446 C C . ALA A 1 320 ? -3.912 -21.547 8.883 1 98.69 320 ALA A C 1
ATOM 2448 O O . ALA A 1 320 ? -4.672 -21.766 7.941 1 98.69 320 ALA A O 1
ATOM 2449 N N . TRP A 1 321 ? -3.254 -22.531 9.492 1 98.56 321 TRP A N 1
ATOM 2450 C CA . TRP A 1 321 ? -3.396 -23.922 9.078 1 98.56 321 TRP A CA 1
ATOM 2451 C C . TRP A 1 321 ? -4.836 -24.391 9.25 1 98.56 321 TRP A C 1
ATOM 2453 O O . TRP A 1 321 ? -5.328 -25.203 8.461 1 98.56 321 TRP A O 1
ATOM 2463 N N . ARG A 1 322 ? -5.477 -23.938 10.289 1 98.38 322 ARG A N 1
ATOM 2464 C CA . ARG A 1 322 ? -6.883 -24.266 10.484 1 98.38 322 ARG A CA 1
ATOM 2465 C C . ARG A 1 322 ? -7.738 -23.734 9.336 1 98.38 322 ARG A C 1
ATOM 2467 O O . ARG A 1 322 ? -8.633 -24.422 8.852 1 98.38 322 ARG A O 1
ATOM 2474 N N . LEU A 1 323 ? -7.473 -22.562 8.945 1 98.81 323 LEU A N 1
ATOM 2475 C CA . LEU A 1 323 ? -8.211 -21.953 7.844 1 98.81 323 LEU A CA 1
ATOM 2476 C C . LEU A 1 323 ? -7.98 -22.703 6.543 1 98.81 323 LEU A C 1
ATOM 2478 O O . LEU A 1 323 ? -8.906 -22.891 5.75 1 98.81 323 LEU A O 1
ATOM 2482 N N . LEU A 1 324 ? -6.742 -23.156 6.309 1 98.88 324 LEU A N 1
ATOM 2483 C CA . LEU A 1 324 ? -6.461 -23.953 5.117 1 98.88 324 LEU A CA 1
ATOM 2484 C C . LEU A 1 324 ? -7.215 -25.281 5.156 1 98.88 324 LEU A C 1
ATOM 2486 O O . LEU A 1 324 ? -7.785 -25.703 4.148 1 98.88 324 LEU A O 1
ATOM 2490 N N . ARG A 1 325 ? -7.254 -25.891 6.281 1 98.44 325 ARG A N 1
ATOM 2491 C CA . ARG A 1 325 ? -7.996 -27.141 6.414 1 98.44 325 ARG A CA 1
ATOM 2492 C C . ARG A 1 325 ? -9.484 -26.938 6.148 1 98.44 325 ARG A C 1
ATOM 2494 O O . ARG A 1 325 ? -10.125 -27.75 5.496 1 98.44 325 ARG A O 1
ATOM 2501 N N . GLN A 1 326 ? -9.977 -25.859 6.695 1 98.5 326 GLN A N 1
ATOM 2502 C CA . GLN A 1 326 ? -11.375 -25.5 6.449 1 98.5 326 GLN A CA 1
ATOM 2503 C C . GLN A 1 326 ? -11.641 -25.328 4.957 1 98.5 326 GLN A C 1
ATOM 2505 O O . GLN A 1 326 ? -12.68 -25.766 4.449 1 98.5 326 GLN A O 1
ATOM 2510 N N . LEU A 1 327 ? -10.75 -24.703 4.281 1 98.75 327 LEU A N 1
ATOM 2511 C CA . LEU A 1 327 ? -10.875 -24.531 2.84 1 98.75 327 LEU A CA 1
ATOM 2512 C C . LEU A 1 327 ? -10.875 -25.875 2.129 1 98.75 327 LEU A C 1
ATOM 2514 O O . LEU A 1 327 ? -11.719 -26.125 1.265 1 98.75 327 LEU A O 1
ATOM 2518 N N . VAL A 1 328 ? -9.945 -26.75 2.486 1 98.88 328 VAL A N 1
ATOM 2519 C CA . VAL A 1 328 ? -9.828 -28.062 1.863 1 98.88 328 VAL A CA 1
ATOM 2520 C C . VAL A 1 328 ? -11.117 -28.844 2.078 1 98.88 328 VAL A C 1
ATOM 2522 O O . VAL A 1 328 ? -11.641 -29.469 1.146 1 98.88 328 VAL A O 1
ATOM 2525 N N . ASP A 1 329 ? -11.641 -28.766 3.303 1 98.75 329 ASP A N 1
ATOM 2526 C CA . ASP A 1 329 ? -12.898 -29.438 3.602 1 98.75 329 ASP A CA 1
ATOM 2527 C C . ASP A 1 329 ? -14.039 -28.875 2.762 1 98.75 329 ASP A C 1
ATOM 2529 O O . ASP A 1 329 ? -14.867 -29.625 2.242 1 98.75 329 ASP A O 1
ATOM 2533 N N . TYR A 1 330 ? -14.055 -27.625 2.629 1 98.62 330 TYR A N 1
ATOM 2534 C CA . TYR A 1 330 ? -15.109 -26.922 1.901 1 98.62 330 TYR A CA 1
ATOM 2535 C C . TYR A 1 330 ? -15.109 -27.312 0.428 1 98.62 330 TYR A C 1
ATOM 2537 O O . TYR A 1 330 ? -16.172 -27.453 -0.182 1 98.62 330 TYR A O 1
ATOM 2545 N N . VAL A 1 331 ? -13.914 -27.562 -0.122 1 98.81 331 VAL A N 1
ATOM 2546 C CA . VAL A 1 331 ? -13.852 -27.766 -1.565 1 98.81 331 VAL A CA 1
ATOM 2547 C C . VAL A 1 331 ? -13.68 -29.25 -1.871 1 98.81 331 VAL A C 1
ATOM 2549 O O . VAL A 1 331 ? -13.562 -29.656 -3.033 1 98.81 331 VAL A O 1
ATOM 2552 N N . ARG A 1 332 ? -13.68 -30.109 -0.941 1 98.75 332 ARG A N 1
ATOM 2553 C CA . ARG A 1 332 ? -13.406 -31.547 -1.06 1 98.75 332 ARG A CA 1
ATOM 2554 C C . ARG A 1 332 ? -14.281 -32.188 -2.133 1 98.75 332 ARG A C 1
ATOM 2556 O O . ARG A 1 332 ? -13.797 -32.969 -2.947 1 98.75 332 ARG A O 1
ATOM 2563 N N . PRO A 1 333 ? -15.609 -31.938 -2.236 1 98.69 333 PRO A N 1
ATOM 2564 C CA . PRO A 1 333 ? -16.422 -32.562 -3.279 1 98.69 333 PRO A CA 1
ATOM 2565 C C . PRO A 1 333 ? -15.906 -32.281 -4.688 1 98.69 333 PRO A C 1
ATOM 2567 O O . PRO A 1 333 ? -15.938 -33.156 -5.551 1 98.69 333 PRO A O 1
ATOM 2570 N N . GLU A 1 334 ? -15.375 -31.094 -4.895 1 98.69 334 GLU A N 1
ATOM 2571 C CA . GLU A 1 334 ? -14.883 -30.734 -6.227 1 98.69 334 GLU A CA 1
ATOM 2572 C C . GLU A 1 334 ? -13.5 -31.328 -6.477 1 98.69 334 GLU A C 1
ATOM 2574 O O . GLU A 1 334 ? -13.141 -31.609 -7.621 1 98.69 334 GLU A O 1
ATOM 2579 N N . LEU A 1 335 ? -12.719 -31.5 -5.383 1 98.81 335 LEU A N 1
ATOM 2580 C CA . LEU A 1 335 ? -11.477 -32.25 -5.531 1 98.81 335 LEU A CA 1
ATOM 2581 C C . LEU A 1 335 ? -11.758 -33.688 -5.977 1 98.81 335 LEU A C 1
ATOM 2583 O O . LEU A 1 335 ? -11.062 -34.219 -6.844 1 98.81 335 LEU A O 1
ATOM 2587 N N . GLU A 1 336 ? -12.773 -34.281 -5.422 1 98.38 336 GLU A N 1
ATOM 2588 C CA . GLU A 1 336 ? -13.172 -35.625 -5.797 1 98.38 336 GLU A CA 1
ATOM 2589 C C . GLU A 1 336 ? -13.68 -35.688 -7.234 1 98.38 336 GLU A C 1
ATOM 2591 O O . GLU A 1 336 ? -13.258 -36.531 -8.016 1 98.38 336 GLU A O 1
ATOM 2596 N N . ARG A 1 337 ? -14.516 -34.781 -7.547 1 97.44 337 ARG A N 1
ATOM 2597 C CA . ARG A 1 337 ? -15.133 -34.75 -8.867 1 97.44 337 ARG A CA 1
ATOM 2598 C C . ARG A 1 337 ? -14.086 -34.594 -9.961 1 97.44 337 ARG A C 1
ATOM 2600 O O . ARG A 1 337 ? -14.203 -35.219 -11.031 1 97.44 337 ARG A O 1
ATOM 2607 N N . HIS A 1 338 ? -13.023 -33.875 -9.688 1 97.75 338 HIS A N 1
ATOM 2608 C CA . HIS A 1 338 ? -11.992 -33.625 -10.688 1 97.75 338 HIS A CA 1
ATOM 2609 C C . HIS A 1 338 ? -10.898 -34.688 -10.633 1 97.75 338 HIS A C 1
ATOM 2611 O O . HIS A 1 338 ? -9.945 -34.625 -11.414 1 97.75 338 HIS A O 1
ATOM 2617 N N . GLY A 1 339 ? -11 -35.594 -9.664 1 97.56 339 GLY A N 1
ATOM 2618 C CA . GLY A 1 339 ? -9.992 -36.656 -9.516 1 97.56 339 GLY A CA 1
ATOM 2619 C C . GLY A 1 339 ? -8.711 -36.156 -8.875 1 97.56 339 GLY A C 1
ATOM 2620 O O . GLY A 1 339 ? -7.648 -36.75 -9.062 1 97.56 339 GLY A O 1
ATOM 2621 N N . ASP A 1 340 ? -8.82 -35.062 -8.188 1 98.31 340 ASP A N 1
ATOM 2622 C CA . ASP A 1 340 ? -7.633 -34.406 -7.668 1 98.31 340 ASP A CA 1
ATOM 2623 C C . ASP A 1 340 ? -7.406 -34.75 -6.195 1 98.31 340 ASP A C 1
ATOM 2625 O O . ASP A 1 340 ? -6.367 -34.406 -5.625 1 98.31 340 ASP A O 1
ATOM 2629 N N . LEU A 1 341 ? -8.336 -35.438 -5.531 1 98.62 341 LEU A N 1
ATOM 2630 C CA . LEU A 1 341 ? -8.367 -35.531 -4.074 1 98.62 341 LEU A CA 1
ATOM 2631 C C . LEU A 1 341 ? -7.117 -36.25 -3.553 1 98.62 341 LEU A C 1
ATOM 2633 O O . LEU A 1 341 ? -6.477 -35.75 -2.611 1 98.62 341 LEU A O 1
ATOM 2637 N N . GLU A 1 342 ? -6.754 -37.375 -4.121 1 98.44 342 GLU A N 1
ATOM 2638 C CA . GLU A 1 342 ? -5.625 -38.156 -3.631 1 98.44 342 GLU A CA 1
ATOM 2639 C C . GLU A 1 342 ? -4.328 -37.344 -3.709 1 98.44 342 GLU A C 1
ATOM 2641 O O . GLU A 1 342 ? -3.611 -37.219 -2.713 1 98.44 342 GLU A O 1
ATOM 2646 N N . MET A 1 343 ? -4.062 -36.812 -4.859 1 98.38 343 MET A N 1
ATOM 2647 C CA . MET A 1 343 ? -2.844 -36.031 -5.035 1 98.38 343 MET A CA 1
ATOM 2648 C C . MET A 1 343 ? -2.844 -34.812 -4.125 1 98.38 343 MET A C 1
ATOM 2650 O O . MET A 1 343 ? -1.827 -34.469 -3.506 1 98.38 343 MET A O 1
ATOM 2654 N N . THR A 1 344 ? -3.977 -34.125 -4.02 1 98.69 344 THR A N 1
ATOM 2655 C CA . THR A 1 344 ? -4.078 -32.938 -3.164 1 98.69 344 THR A CA 1
ATOM 2656 C C . THR A 1 344 ? -3.795 -33.312 -1.709 1 98.69 344 THR A C 1
ATOM 2658 O O . THR A 1 344 ? -3.094 -32.562 -1.008 1 98.69 344 THR A O 1
ATOM 2661 N N . THR A 1 345 ? -4.328 -34.375 -1.263 1 98.62 345 THR A N 1
ATOM 2662 C CA . THR A 1 345 ? -4.117 -34.844 0.109 1 98.62 345 THR A CA 1
ATOM 2663 C C . THR A 1 345 ? -2.637 -35.094 0.369 1 98.62 345 THR A C 1
ATOM 2665 O O . THR A 1 345 ? -2.096 -34.688 1.394 1 98.62 345 THR A O 1
ATOM 2668 N N . ASP A 1 346 ? -2.012 -35.781 -0.55 1 98.56 346 ASP A N 1
ATOM 2669 C CA . ASP A 1 346 ? -0.586 -36.062 -0.424 1 98.56 346 ASP A CA 1
ATOM 2670 C C . ASP A 1 346 ? 0.231 -34.781 -0.358 1 98.56 346 ASP A C 1
ATOM 2672 O O . ASP A 1 346 ? 1.123 -34.656 0.483 1 98.56 346 ASP A O 1
ATOM 2676 N N . LEU A 1 347 ? -0.048 -33.906 -1.25 1 98.56 347 LEU A N 1
ATOM 2677 C CA . LEU A 1 347 ? 0.698 -32.656 -1.323 1 98.56 347 LEU A CA 1
ATOM 2678 C C . LEU A 1 347 ? 0.453 -31.797 -0.082 1 98.56 347 LEU A C 1
ATOM 2680 O O . LEU A 1 347 ? 1.36 -31.109 0.394 1 98.56 347 LEU A O 1
ATOM 2684 N N . LEU A 1 348 ? -0.793 -31.797 0.387 1 98.62 348 LEU A N 1
ATOM 2685 C CA . LEU A 1 348 ? -1.125 -31.078 1.611 1 98.62 348 LEU A CA 1
ATOM 2686 C C . LEU A 1 348 ? -0.333 -31.625 2.795 1 98.62 348 LEU A C 1
ATOM 2688 O O . LEU A 1 348 ? 0.152 -30.859 3.629 1 98.62 348 LEU A O 1
ATOM 2692 N N . ASP A 1 349 ? -0.208 -32.906 2.881 1 98.31 349 ASP A N 1
ATOM 2693 C CA . ASP A 1 349 ? 0.567 -33.531 3.943 1 98.31 349 ASP A CA 1
ATOM 2694 C C . ASP A 1 349 ? 2.037 -33.125 3.865 1 98.31 349 ASP A C 1
ATOM 2696 O O . ASP A 1 349 ? 2.678 -32.906 4.895 1 98.31 349 ASP A O 1
ATOM 2700 N N . ARG A 1 350 ? 2.559 -33.094 2.707 1 97.5 350 ARG A N 1
ATOM 2701 C CA . ARG A 1 350 ? 3.939 -32.656 2.521 1 97.5 350 ARG A CA 1
ATOM 2702 C C . ARG A 1 350 ? 4.121 -31.203 2.961 1 97.5 350 ARG A C 1
ATOM 2704 O O . ARG A 1 350 ? 5.102 -30.859 3.631 1 97.5 350 ARG A O 1
ATOM 2711 N N . LEU A 1 351 ? 3.18 -30.375 2.562 1 98.25 351 LEU A N 1
ATOM 2712 C CA . LEU A 1 351 ? 3.24 -28.969 2.979 1 98.25 351 LEU A CA 1
ATOM 2713 C C . LEU A 1 351 ? 3.205 -28.859 4.496 1 98.25 351 LEU A C 1
ATOM 2715 O O . LEU A 1 351 ? 3.955 -28.062 5.082 1 98.25 351 LEU A O 1
ATOM 2719 N N . ARG A 1 352 ? 2.324 -29.578 5.09 1 97.25 352 ARG A N 1
ATOM 2720 C CA . ARG A 1 352 ? 2.201 -29.562 6.543 1 97.25 352 ARG A CA 1
ATOM 2721 C C . ARG A 1 352 ? 3.498 -30 7.211 1 97.25 352 ARG A C 1
ATOM 2723 O O . ARG A 1 352 ? 3.891 -29.453 8.242 1 97.25 352 ARG A O 1
ATOM 2730 N N . SER A 1 353 ? 4.152 -30.953 6.633 1 96.75 353 SER A N 1
ATOM 2731 C CA . SER A 1 353 ? 5.359 -31.531 7.215 1 96.75 353 SER A CA 1
ATOM 2732 C C . SER A 1 353 ? 6.555 -30.594 7.059 1 96.75 353 SER A C 1
ATOM 2734 O O . SER A 1 353 ? 7.355 -30.438 7.984 1 96.75 353 SER A O 1
ATOM 2736 N N . HIS A 1 354 ? 6.676 -29.984 5.875 1 95.56 354 HIS A N 1
ATOM 2737 C CA . HIS A 1 354 ? 7.891 -29.219 5.586 1 95.56 354 HIS A CA 1
ATOM 2738 C C . HIS A 1 354 ? 7.676 -27.734 5.805 1 95.56 354 HIS A C 1
ATOM 2740 O O . HIS A 1 354 ? 8.641 -26.969 5.949 1 95.56 354 HIS A O 1
ATOM 2746 N N . GLY A 1 355 ? 6.398 -27.281 5.73 1 97.81 355 GLY A N 1
ATOM 2747 C CA . GLY A 1 355 ? 6.102 -25.859 5.836 1 97.81 355 GLY A CA 1
ATOM 2748 C C . GLY A 1 355 ? 6.141 -25.141 4.5 1 97.81 355 GLY A C 1
ATOM 2749 O O . GLY A 1 355 ? 6.488 -25.734 3.479 1 97.81 355 GLY A O 1
ATOM 2750 N N . THR A 1 356 ? 5.703 -23.906 4.516 1 98.62 356 THR A N 1
ATOM 2751 C CA . THR A 1 356 ? 5.758 -23.078 3.322 1 98.62 356 THR A CA 1
ATOM 2752 C C . THR A 1 356 ? 7.207 -22.797 2.92 1 98.62 356 THR A C 1
ATOM 2754 O O . THR A 1 356 ? 8.133 -23.125 3.662 1 98.62 356 THR A O 1
ATOM 2757 N N . GLY A 1 357 ? 7.363 -22.234 1.682 1 98.75 357 GLY A N 1
ATOM 2758 C CA . GLY A 1 357 ? 8.703 -21.844 1.263 1 98.75 357 GLY A CA 1
ATOM 2759 C C . GLY A 1 357 ? 9.398 -20.938 2.26 1 98.75 357 GLY A C 1
ATOM 2760 O O . GLY A 1 357 ? 10.586 -21.109 2.531 1 98.75 357 GLY A O 1
ATOM 2761 N N . ALA A 1 358 ? 8.711 -20.016 2.82 1 98.88 358 ALA A N 1
ATOM 2762 C CA . ALA A 1 358 ? 9.273 -19.094 3.812 1 98.88 358 ALA A CA 1
ATOM 2763 C C . ALA A 1 358 ? 9.727 -19.844 5.059 1 98.88 358 ALA A C 1
ATOM 2765 O O . ALA A 1 358 ? 10.82 -19.594 5.578 1 98.88 358 ALA A O 1
ATOM 2766 N N . ALA A 1 359 ? 8.891 -20.75 5.523 1 98.69 359 ALA A N 1
ATOM 2767 C CA . ALA A 1 359 ? 9.219 -21.547 6.707 1 98.69 359 ALA A CA 1
ATOM 2768 C C . ALA A 1 359 ? 10.461 -22.391 6.469 1 98.69 359 ALA A C 1
ATOM 2770 O O . ALA A 1 359 ? 11.336 -22.484 7.332 1 98.69 359 ALA A O 1
ATOM 2771 N N . ARG A 1 360 ? 10.547 -23.031 5.32 1 98.69 360 ARG A N 1
ATOM 2772 C CA . ARG A 1 360 ? 11.688 -23.875 4.984 1 98.69 360 ARG A CA 1
ATOM 2773 C C . ARG A 1 360 ? 12.977 -23.062 4.941 1 98.69 360 ARG A C 1
ATOM 2775 O O . ARG A 1 360 ? 14.023 -23.516 5.418 1 98.69 360 ARG A O 1
ATOM 2782 N N . GLN A 1 361 ? 12.969 -21.891 4.395 1 98.81 361 GLN A N 1
ATOM 2783 C CA . GLN A 1 361 ? 14.117 -21 4.371 1 98.81 361 GLN A CA 1
ATOM 2784 C C . GLN A 1 361 ? 14.555 -20.641 5.785 1 98.81 361 GLN A C 1
ATOM 2786 O O . GLN A 1 361 ? 15.75 -20.641 6.098 1 98.81 361 GLN A O 1
ATOM 2791 N N . ARG A 1 362 ? 13.641 -20.359 6.625 1 98.5 362 ARG A N 1
ATOM 2792 C CA . ARG A 1 362 ? 13.938 -19.953 7.992 1 98.5 362 ARG A CA 1
ATOM 2793 C C . ARG A 1 362 ? 14.523 -21.109 8.797 1 98.5 362 ARG A C 1
ATOM 2795 O O . ARG A 1 362 ? 15.359 -20.906 9.672 1 98.5 362 ARG A O 1
ATOM 2802 N N . VAL A 1 363 ? 14.047 -22.328 8.547 1 98.31 363 VAL A N 1
ATOM 2803 C CA . VAL A 1 363 ? 14.617 -23.5 9.195 1 98.31 363 VAL A CA 1
ATOM 2804 C C . VAL A 1 363 ? 16.109 -23.609 8.852 1 98.31 363 VAL A C 1
ATOM 2806 O O . VAL A 1 363 ? 16.938 -23.891 9.719 1 98.31 363 VAL A O 1
ATOM 2809 N N . LEU A 1 364 ? 16.469 -23.375 7.574 1 98.38 364 LEU A N 1
ATOM 2810 C CA . LEU A 1 364 ? 17.859 -23.391 7.16 1 98.38 364 LEU A CA 1
ATOM 2811 C C . LEU A 1 364 ? 18.656 -22.328 7.91 1 98.38 364 LEU A C 1
ATOM 2813 O O . LEU A 1 364 ? 19.75 -22.609 8.414 1 98.38 364 LEU A O 1
ATOM 2817 N N . LEU A 1 365 ? 18.141 -21.156 8 1 98.25 365 LEU A N 1
ATOM 2818 C CA . LEU A 1 365 ? 18.828 -20.078 8.703 1 98.25 365 LEU A CA 1
ATOM 2819 C C . LEU A 1 365 ? 19.016 -20.422 10.18 1 98.25 365 LEU A C 1
ATOM 2821 O O . LEU A 1 365 ? 20.078 -20.156 10.742 1 98.25 365 LEU A O 1
ATOM 2825 N N . ALA A 1 366 ? 18 -20.984 10.766 1 97.75 366 ALA A N 1
ATOM 2826 C CA . ALA A 1 366 ? 18.047 -21.344 12.18 1 97.75 366 ALA A CA 1
ATOM 2827 C C . ALA A 1 366 ? 19.125 -22.406 12.438 1 97.75 366 ALA A C 1
ATOM 2829 O O . ALA A 1 366 ? 19.703 -22.469 13.531 1 97.75 366 ALA A O 1
ATOM 2830 N N . LYS A 1 367 ? 19.391 -23.156 11.43 1 98.12 367 LYS A N 1
ATOM 2831 C CA . LYS A 1 367 ? 20.422 -24.188 11.523 1 98.12 367 LYS A CA 1
ATOM 2832 C C . LYS A 1 367 ? 21.797 -23.625 11.211 1 98.12 367 LYS A C 1
ATOM 2834 O O . LYS A 1 367 ? 22.781 -24.375 11.172 1 98.12 367 LYS A O 1
ATOM 2839 N N . GLY A 1 368 ? 21.891 -22.312 10.891 1 97.62 368 GLY A N 1
ATOM 2840 C CA . GLY A 1 368 ? 23.172 -21.641 10.727 1 97.62 368 GLY A CA 1
ATOM 2841 C C . GLY A 1 368 ? 23.531 -21.391 9.273 1 97.62 368 GLY A C 1
ATOM 2842 O O . GLY A 1 368 ? 24.641 -20.938 8.969 1 97.62 368 GLY A O 1
ATOM 2843 N N . ALA A 1 369 ? 22.609 -21.703 8.375 1 97.94 369 ALA A N 1
ATOM 2844 C CA . ALA A 1 369 ? 22.875 -21.469 6.961 1 97.94 369 ALA A CA 1
ATOM 2845 C C . ALA A 1 369 ? 23 -19.969 6.668 1 97.94 369 ALA A C 1
ATOM 2847 O O . ALA A 1 369 ? 22.281 -19.156 7.258 1 97.94 369 ALA A O 1
ATOM 2848 N N . ARG A 1 370 ? 23.938 -19.625 5.738 1 97.5 370 ARG A N 1
ATOM 2849 C CA . ARG A 1 370 ? 24.031 -18.266 5.191 1 97.5 370 ARG A CA 1
ATOM 2850 C C . ARG A 1 370 ? 23.031 -18.062 4.062 1 97.5 370 ARG A C 1
ATOM 2852 O O . ARG A 1 370 ? 22.438 -19.016 3.561 1 97.5 370 ARG A O 1
ATOM 2859 N N . VAL A 1 371 ? 22.828 -16.859 3.678 1 98 371 VAL A N 1
ATOM 2860 C CA . VAL A 1 371 ? 21.859 -16.5 2.646 1 98 371 VAL A CA 1
ATOM 2861 C C . VAL A 1 371 ? 22.219 -17.203 1.337 1 98 371 VAL A C 1
ATOM 2863 O O . VAL A 1 371 ? 21.328 -17.641 0.598 1 98 371 VAL A O 1
ATOM 2866 N N . ASP A 1 372 ? 23.5 -17.297 1.024 1 98.12 372 ASP A N 1
ATOM 2867 C CA . ASP A 1 372 ? 23.906 -17.969 -0.206 1 98.12 372 ASP A CA 1
ATOM 2868 C C . ASP A 1 372 ? 23.516 -19.438 -0.183 1 98.12 372 ASP A C 1
ATOM 2870 O O . ASP A 1 372 ? 23.172 -20.016 -1.218 1 98.12 372 ASP A O 1
ATOM 2874 N N . GLU A 1 373 ? 23.531 -20.094 0.956 1 98.44 373 GLU A N 1
ATOM 2875 C CA . GLU A 1 373 ? 23.141 -21.484 1.09 1 98.44 373 GLU A CA 1
ATOM 2876 C C . GLU A 1 373 ? 21.625 -21.656 0.948 1 98.44 373 GLU A C 1
ATOM 2878 O O . GLU A 1 373 ? 21.156 -22.672 0.457 1 98.44 373 GLU A O 1
ATOM 2883 N N . VAL A 1 374 ? 20.922 -20.672 1.442 1 98.69 374 VAL A N 1
ATOM 2884 C CA . VAL A 1 374 ? 19.469 -20.672 1.231 1 98.69 374 VAL A CA 1
ATOM 2885 C C . VAL A 1 374 ? 19.172 -20.594 -0.264 1 98.69 374 VAL A C 1
ATOM 2887 O O . VAL A 1 374 ? 18.312 -21.312 -0.765 1 98.69 374 VAL A O 1
ATOM 2890 N N . VAL A 1 375 ? 19.875 -19.734 -0.973 1 98.69 375 VAL A N 1
ATOM 2891 C CA . VAL A 1 375 ? 19.688 -19.578 -2.412 1 98.69 375 VAL A CA 1
ATOM 2892 C C . VAL A 1 375 ? 20.047 -20.891 -3.119 1 98.69 375 VAL A C 1
ATOM 2894 O O . VAL A 1 375 ? 19.359 -21.312 -4.055 1 98.69 375 VAL A O 1
ATOM 2897 N N . ASP A 1 376 ? 21.109 -21.578 -2.666 1 98.38 376 ASP A N 1
ATOM 2898 C CA . ASP A 1 376 ? 21.469 -22.875 -3.207 1 98.38 376 ASP A CA 1
ATOM 2899 C C . ASP A 1 376 ? 20.328 -23.875 -3.053 1 98.38 376 ASP A C 1
ATOM 2901 O O . ASP A 1 376 ? 20 -24.609 -3.988 1 98.38 376 ASP A O 1
ATOM 2905 N N . TRP A 1 377 ? 19.812 -23.891 -1.911 1 98.5 377 TRP A N 1
ATOM 2906 C CA . TRP A 1 377 ? 18.703 -24.797 -1.648 1 98.5 377 TRP A CA 1
ATOM 2907 C C . TRP A 1 377 ? 17.516 -24.469 -2.557 1 98.5 377 TRP A C 1
ATOM 2909 O O . TRP A 1 377 ? 16.906 -25.375 -3.133 1 98.5 377 TRP A O 1
ATOM 2919 N N . LEU A 1 378 ? 17.156 -23.203 -2.678 1 98.81 378 LEU A N 1
ATOM 2920 C CA . LEU A 1 378 ? 16.047 -22.781 -3.533 1 98.81 378 LEU A CA 1
ATOM 2921 C C . LEU A 1 378 ? 16.266 -23.234 -4.973 1 98.81 378 LEU A C 1
ATOM 2923 O O . LEU A 1 378 ? 15.344 -23.688 -5.641 1 98.81 378 LEU A O 1
ATOM 2927 N N . ALA A 1 379 ? 17.453 -23.031 -5.457 1 98.69 379 ALA A N 1
ATOM 2928 C CA . ALA A 1 379 ? 17.781 -23.438 -6.824 1 98.69 379 ALA A CA 1
ATOM 2929 C C . ALA A 1 379 ? 17.547 -24.938 -7.016 1 98.69 379 ALA A C 1
ATOM 2931 O O . ALA A 1 379 ? 16.969 -25.359 -8.016 1 98.69 379 ALA A O 1
ATOM 2932 N N . ARG A 1 380 ? 18.016 -25.719 -6.055 1 98.25 380 ARG A N 1
ATOM 2933 C CA . ARG A 1 380 ? 17.844 -27.172 -6.129 1 98.25 380 ARG A CA 1
ATOM 2934 C C . ARG A 1 380 ? 16.359 -27.547 -6.043 1 98.25 380 ARG A C 1
ATOM 2936 O O . ARG A 1 380 ? 15.891 -28.422 -6.781 1 98.25 380 ARG A O 1
ATOM 2943 N N . ALA A 1 381 ? 15.664 -26.891 -5.141 1 98.44 381 ALA A N 1
ATOM 2944 C CA . ALA A 1 381 ? 14.234 -27.141 -4.98 1 98.44 381 ALA A CA 1
ATOM 2945 C C . ALA A 1 381 ? 13.469 -26.812 -6.262 1 98.44 381 ALA A C 1
ATOM 2947 O O . ALA A 1 381 ? 12.539 -27.531 -6.641 1 98.44 381 ALA A O 1
ATOM 2948 N N . THR A 1 382 ? 13.82 -25.688 -6.934 1 98.62 382 THR A N 1
ATOM 2949 C CA . THR A 1 382 ? 13.195 -25.266 -8.18 1 98.62 382 THR A CA 1
ATOM 2950 C C . THR A 1 382 ? 13.328 -26.344 -9.25 1 98.62 382 THR A C 1
ATOM 2952 O O . THR A 1 382 ? 12.375 -26.609 -9.992 1 98.62 382 THR A O 1
ATOM 2955 N N . ARG A 1 383 ? 14.414 -27.078 -9.219 1 96.12 383 ARG A N 1
ATOM 2956 C CA . ARG A 1 383 ? 14.711 -28.125 -10.203 1 96.12 383 ARG A CA 1
ATOM 2957 C C . ARG A 1 383 ? 14.102 -29.453 -9.789 1 96.12 383 ARG A C 1
ATOM 2959 O O . ARG A 1 383 ? 14.148 -30.422 -10.555 1 96.12 383 ARG A O 1
ATOM 2966 N N . GLY A 1 384 ? 13.594 -29.531 -8.617 1 95 384 GLY A N 1
ATOM 2967 C CA . GLY A 1 384 ? 13.039 -30.781 -8.125 1 95 384 GLY A CA 1
ATOM 2968 C C . GLY A 1 384 ? 14.07 -31.688 -7.496 1 95 384 GLY A C 1
ATOM 2969 O O . GLY A 1 384 ? 13.914 -32.906 -7.492 1 95 384 GLY A O 1
ATOM 2970 N N . GLU A 1 385 ? 15.141 -31.156 -6.977 1 90.12 385 GLU A N 1
ATOM 2971 C CA . GLU A 1 385 ? 16.25 -31.953 -6.426 1 90.12 385 GLU A CA 1
ATOM 2972 C C . GLU A 1 385 ? 16.25 -31.891 -4.898 1 90.12 385 GLU A C 1
ATOM 2974 O O . GLU A 1 385 ? 17.312 -32.031 -4.277 1 90.12 385 GLU A O 1
ATOM 2979 N N . THR A 1 386 ? 15.219 -31.641 -4.234 1 81.81 386 THR A N 1
ATOM 2980 C CA . THR A 1 386 ? 15.141 -31.672 -2.779 1 81.81 386 THR A CA 1
ATOM 2981 C C . THR A 1 386 ? 14.141 -32.719 -2.307 1 81.81 386 THR A C 1
ATOM 2983 O O . THR A 1 386 ? 13.234 -33.094 -3.049 1 81.81 386 THR A O 1
ATOM 2986 N N . MET B 1 1 ? -11.523 38.781 29.203 1 21.92 1 MET B N 1
ATOM 2987 C CA . MET B 1 1 ? -11.57 37.781 28.125 1 21.92 1 MET B CA 1
ATOM 2988 C C . MET B 1 1 ? -10.57 36.656 28.375 1 21.92 1 MET B C 1
ATOM 2990 O O . MET B 1 1 ? -9.359 36.875 28.391 1 21.92 1 MET B O 1
ATOM 2994 N N . GLU B 1 2 ? -10.906 35.875 29.281 1 27.09 2 GLU B N 1
ATOM 2995 C CA . GLU B 1 2 ? -10 34.875 29.812 1 27.09 2 GLU B CA 1
ATOM 2996 C C . GLU B 1 2 ? -9.242 34.156 28.672 1 27.09 2 GLU B C 1
ATOM 2998 O O . GLU B 1 2 ? -9.852 33.656 27.734 1 27.09 2 GLU B O 1
ATOM 3003 N N . ALA B 1 3 ? -8.172 34.625 28.359 1 35.47 3 ALA B N 1
ATOM 3004 C CA . ALA B 1 3 ? -7.215 34.094 27.406 1 35.47 3 ALA B CA 1
ATOM 3005 C C . ALA B 1 3 ? -7.289 32.562 27.344 1 35.47 3 ALA B C 1
ATOM 3007 O O . ALA B 1 3 ? -7.328 31.906 28.391 1 35.47 3 ALA B O 1
ATOM 3008 N N . ALA B 1 4 ? -7.914 31.938 26.406 1 42.94 4 ALA B N 1
ATOM 3009 C CA . ALA B 1 4 ? -7.762 30.5 26.188 1 42.94 4 ALA B CA 1
ATOM 3010 C C . ALA B 1 4 ? -6.492 29.969 26.844 1 42.94 4 ALA B C 1
ATOM 3012 O O . ALA B 1 4 ? -5.406 30.531 26.641 1 42.94 4 ALA B O 1
ATOM 3013 N N . ALA B 1 5 ? -6.352 29.25 27.906 1 38.31 5 ALA B N 1
ATOM 3014 C CA . ALA B 1 5 ? -5.184 28.703 28.594 1 38.31 5 ALA B CA 1
ATOM 3015 C C . ALA B 1 5 ? -4.133 28.219 27.609 1 38.31 5 ALA B C 1
ATOM 3017 O O . ALA B 1 5 ? -4.418 27.375 26.75 1 38.31 5 ALA B O 1
ATOM 3018 N N . GLU B 1 6 ? -3 28.641 27.266 1 40.66 6 GLU B N 1
ATOM 3019 C CA . GLU B 1 6 ? -1.748 28.562 26.516 1 40.66 6 GLU B CA 1
ATOM 3020 C C . GLU B 1 6 ? -1.089 27.203 26.672 1 40.66 6 GLU B C 1
ATOM 3022 O O . GLU B 1 6 ? -0.919 26.719 27.797 1 40.66 6 GLU B O 1
ATOM 3027 N N . GLY B 1 7 ? -1.204 26.266 25.797 1 48.41 7 GLY B N 1
ATOM 3028 C CA . GLY B 1 7 ? -0.274 25.156 25.641 1 48.41 7 GLY B CA 1
ATOM 3029 C C . GLY B 1 7 ? -0.96 23.812 25.578 1 48.41 7 GLY B C 1
ATOM 3030 O O . GLY B 1 7 ? -0.316 22.797 25.312 1 48.41 7 GLY B O 1
ATOM 3031 N N . THR B 1 8 ? -2.365 23.875 25.969 1 58.88 8 THR B N 1
ATOM 3032 C CA . THR B 1 8 ? -2.961 22.547 26 1 58.88 8 THR B CA 1
ATOM 3033 C C . THR B 1 8 ? -3.6 22.219 24.656 1 58.88 8 THR B C 1
ATOM 3035 O O . THR B 1 8 ? -4.059 23.109 23.938 1 58.88 8 THR B O 1
ATOM 3038 N N . THR B 1 9 ? -3.521 21.094 24.156 1 74.75 9 THR B N 1
ATOM 3039 C CA . THR B 1 9 ? -4.035 20.609 22.891 1 74.75 9 THR B CA 1
ATOM 3040 C C . THR B 1 9 ? -5.512 20.25 23 1 74.75 9 THR B C 1
ATOM 3042 O O . THR B 1 9 ? -6.086 19.656 22.078 1 74.75 9 THR B O 1
ATOM 3045 N N . THR B 1 10 ? -6.156 20.719 24.156 1 80.75 10 THR B N 1
ATOM 3046 C CA . THR B 1 10 ? -7.566 20.406 24.359 1 80.75 10 THR B CA 1
ATOM 3047 C C . THR B 1 10 ? -8.43 21.656 24.203 1 80.75 10 THR B C 1
ATOM 3049 O O . THR B 1 10 ? -7.98 22.766 24.5 1 80.75 10 THR B O 1
ATOM 3052 N N . ILE B 1 11 ? -9.625 21.562 23.812 1 83.31 11 ILE B N 1
ATOM 3053 C CA . ILE B 1 11 ? -10.562 22.656 23.688 1 83.31 11 ILE B CA 1
ATOM 3054 C C . ILE B 1 11 ? -11.031 23.094 25.062 1 83.31 11 ILE B C 1
ATOM 3056 O O . ILE B 1 11 ? -11.664 22.328 25.797 1 83.31 11 ILE B O 1
ATOM 3060 N N . SER B 1 12 ? -10.773 24.328 25.391 1 83.88 12 SER B N 1
ATOM 3061 C CA . SER B 1 12 ? -11.227 24.828 26.688 1 83.88 12 SER B CA 1
ATOM 3062 C C . SER B 1 12 ? -12.742 25.047 26.688 1 83.88 12 SER B C 1
ATOM 3064 O O . SER B 1 12 ? -13.352 25.25 25.641 1 83.88 12 SER B O 1
ATOM 3066 N N . PRO B 1 13 ? -13.273 24.953 27.844 1 85.75 13 PRO B N 1
ATOM 3067 C CA . PRO B 1 13 ? -14.711 25.219 27.938 1 85.75 13 PRO B CA 1
ATOM 3068 C C . PRO B 1 13 ? -15.102 26.594 27.375 1 85.75 13 PRO B C 1
ATOM 3070 O O . PRO B 1 13 ? -16.141 26.719 26.734 1 85.75 13 PRO B O 1
ATOM 3073 N N . THR B 1 14 ? -14.266 27.531 27.625 1 88.62 14 THR B N 1
ATOM 3074 C CA . THR B 1 14 ? -14.547 28.875 27.156 1 88.62 14 THR B CA 1
ATOM 3075 C C . THR B 1 14 ? -14.547 28.922 25.625 1 88.62 14 THR B C 1
ATOM 3077 O O . THR B 1 14 ? -15.422 29.547 25.016 1 88.62 14 THR B O 1
ATOM 3080 N N . LEU B 1 15 ? -13.547 28.312 25.094 1 88.88 15 LEU B N 1
ATOM 3081 C CA . LEU B 1 15 ? -13.469 28.266 23.625 1 88.88 15 LEU B CA 1
ATOM 3082 C C . LEU B 1 15 ? -14.648 27.484 23.047 1 88.88 15 LEU B C 1
ATOM 3084 O O . LEU B 1 15 ? -15.211 27.891 22.031 1 88.88 15 LEU B O 1
ATOM 3088 N N . ALA B 1 16 ? -15.008 26.438 23.688 1 87.81 16 ALA B N 1
ATOM 3089 C CA . ALA B 1 16 ? -16.141 25.641 23.25 1 87.81 16 ALA B CA 1
ATOM 3090 C C . ALA B 1 16 ? -17.438 26.453 23.266 1 87.81 16 ALA B C 1
ATOM 3092 O O . ALA B 1 16 ? -18.25 26.375 22.344 1 87.81 16 ALA B O 1
ATOM 3093 N N . GLU B 1 17 ? -17.594 27.172 24.312 1 89.75 17 GLU B N 1
ATOM 3094 C CA . GLU B 1 17 ? -18.781 28.016 24.453 1 89.75 17 GLU B CA 1
ATOM 3095 C C . GLU B 1 17 ? -18.812 29.094 23.375 1 89.75 17 GLU B C 1
ATOM 3097 O O . GLU B 1 17 ? -19.875 29.375 22.812 1 89.75 17 GLU B O 1
ATOM 3102 N N . ARG B 1 18 ? -17.719 29.656 23.172 1 91.19 18 ARG B N 1
ATOM 3103 C CA . ARG B 1 18 ? -17.641 30.688 22.141 1 91.19 18 ARG B CA 1
ATOM 3104 C C . ARG B 1 18 ? -17.953 30.094 20.766 1 91.19 18 ARG B C 1
ATOM 3106 O O . ARG B 1 18 ? -18.656 30.734 19.969 1 91.19 18 ARG B O 1
ATOM 3113 N N . ALA B 1 19 ? -17.406 29 20.5 1 92.5 19 ALA B N 1
ATOM 3114 C CA . ALA B 1 19 ? -17.656 28.312 19.234 1 92.5 19 ALA B CA 1
ATOM 3115 C C . ALA B 1 19 ? -19.141 28.031 19.062 1 92.5 19 ALA B C 1
ATOM 3117 O O . ALA B 1 19 ? -19.703 28.234 17.984 1 92.5 19 ALA B O 1
ATOM 3118 N N . GLU B 1 20 ? -19.734 27.531 20.109 1 89.5 20 GLU B N 1
ATOM 3119 C CA . GLU B 1 20 ? -21.156 27.219 20.078 1 89.5 20 GLU B CA 1
ATOM 3120 C C . GLU B 1 20 ? -22 28.484 19.859 1 89.5 20 GLU B C 1
ATOM 3122 O O . GLU B 1 20 ? -22.922 28.484 19.047 1 89.5 20 GLU B O 1
ATOM 3127 N N . ARG B 1 21 ? -21.688 29.469 20.578 1 90.75 21 ARG B N 1
ATOM 3128 C CA . ARG B 1 21 ? -22.422 30.719 20.484 1 90.75 21 ARG B CA 1
ATOM 3129 C C . ARG B 1 21 ? -22.359 31.297 19.078 1 90.75 21 ARG B C 1
ATOM 3131 O O . ARG B 1 21 ? -23.344 31.875 18.594 1 90.75 21 ARG B O 1
ATOM 3138 N N . ARG B 1 22 ? -21.266 31.125 18.531 1 90.5 22 ARG B N 1
ATOM 3139 C CA . ARG B 1 22 ? -21.047 31.719 17.203 1 90.5 22 ARG B CA 1
ATOM 3140 C C . ARG B 1 22 ? -21.328 30.719 16.094 1 90.5 22 ARG B C 1
ATOM 3142 O O . ARG B 1 22 ? -21.219 31.031 14.914 1 90.5 22 ARG B O 1
ATOM 3149 N N . ASP B 1 23 ? -21.609 29.5 16.438 1 92.12 23 ASP B N 1
ATOM 3150 C CA . ASP B 1 23 ? -21.875 28.422 15.5 1 92.12 23 ASP B CA 1
ATOM 3151 C C . ASP B 1 23 ? -20.688 28.219 14.547 1 92.12 23 ASP B C 1
ATOM 3153 O O . ASP B 1 23 ? -20.859 28.219 13.328 1 92.12 23 ASP B O 1
ATOM 3157 N N . LEU B 1 24 ? -19.5 28.234 15.141 1 95.94 24 LEU B N 1
ATOM 3158 C CA . LEU B 1 24 ? -18.266 28.031 14.406 1 95.94 24 LEU B CA 1
ATOM 3159 C C . LEU B 1 24 ? -17.578 26.734 14.836 1 95.94 24 LEU B C 1
ATOM 3161 O O . LEU B 1 24 ? -17.922 26.172 15.883 1 95.94 24 LEU B O 1
ATOM 3165 N N . LEU B 1 25 ? -16.75 26.25 14.008 1 97.69 25 LEU B N 1
ATOM 3166 C CA . LEU B 1 25 ? -15.977 25.047 14.328 1 97.69 25 LEU B CA 1
ATOM 3167 C C . LEU B 1 25 ? -14.555 25.422 14.734 1 97.69 25 LEU B C 1
ATOM 3169 O O . LEU B 1 25 ? -13.938 26.297 14.133 1 97.69 25 LEU B O 1
ATOM 3173 N N . THR B 1 26 ? -14.047 24.797 15.773 1 96.56 26 THR B N 1
ATOM 3174 C CA . THR B 1 26 ? -12.664 24.984 16.188 1 96.56 26 THR B CA 1
ATOM 3175 C C . THR B 1 26 ? -11.711 24.203 15.289 1 96.56 26 THR B C 1
ATOM 3177 O O . THR B 1 26 ? -12.125 23.266 14.602 1 96.56 26 THR B O 1
ATOM 3180 N N . LEU B 1 27 ? -10.445 24.656 15.352 1 95.81 27 LEU B N 1
ATOM 3181 C CA . LEU B 1 27 ? -9.406 24.047 14.523 1 95.81 27 LEU B CA 1
ATOM 3182 C C . LEU B 1 27 ? -8.125 23.844 15.32 1 95.81 27 LEU B C 1
ATOM 3184 O O . LEU B 1 27 ? -7.809 24.625 16.219 1 95.81 27 LEU B O 1
ATOM 3188 N N . GLY B 1 28 ? -7.453 22.781 15.023 1 97.06 28 GLY B N 1
ATOM 3189 C CA . GLY B 1 28 ? -6.109 22.484 15.492 1 97.06 28 GLY B CA 1
ATOM 3190 C C . GLY B 1 28 ? -5.262 21.766 14.445 1 97.06 28 GLY B C 1
ATOM 3191 O O . GLY B 1 28 ? -5.789 21.062 13.594 1 97.06 28 GLY B O 1
ATOM 3192 N N . VAL B 1 29 ? -3.957 22 14.516 1 98.19 29 VAL B N 1
ATOM 3193 C CA . VAL B 1 29 ? -3.047 21.422 13.531 1 98.19 29 VAL B CA 1
ATOM 3194 C C . VAL B 1 29 ? -1.89 20.719 14.242 1 98.19 29 VAL B C 1
ATOM 3196 O O . VAL B 1 29 ? -1.352 21.234 15.227 1 98.19 29 VAL B O 1
ATOM 3199 N N . GLU B 1 30 ? -1.581 19.578 13.836 1 98.31 30 GLU B N 1
ATOM 3200 C CA . GLU B 1 30 ? -0.351 18.875 14.188 1 98.31 30 GLU B CA 1
ATOM 3201 C C . GLU B 1 30 ? 0.6 18.797 13 1 98.31 30 GLU B C 1
ATOM 3203 O O . GLU B 1 30 ? 0.168 18.562 11.867 1 98.31 30 GLU B O 1
ATOM 3208 N N . GLU B 1 31 ? 1.855 19.016 13.258 1 98.75 31 GLU B N 1
ATOM 3209 C CA . GLU B 1 31 ? 2.885 18.891 12.227 1 98.75 31 GLU B CA 1
ATOM 3210 C C . GLU B 1 31 ? 4.062 18.062 12.727 1 98.75 31 GLU B C 1
ATOM 3212 O O . GLU B 1 31 ? 4.488 18.188 13.875 1 98.75 31 GLU B O 1
ATOM 3217 N N . GLU B 1 32 ? 4.531 17.234 11.891 1 98.81 32 GLU B N 1
ATOM 3218 C CA . GLU B 1 32 ? 5.766 16.484 12.102 1 98.81 32 GLU B CA 1
ATOM 3219 C C . GLU B 1 32 ? 6.906 17.047 11.258 1 98.81 32 GLU B C 1
ATOM 3221 O O . GLU B 1 32 ? 6.703 17.453 10.109 1 98.81 32 GLU B O 1
ATOM 3226 N N . TYR B 1 33 ? 8.133 17.125 11.867 1 98.88 33 TYR B N 1
ATOM 3227 C CA . TYR B 1 33 ? 9.281 17.703 11.172 1 98.88 33 TYR B CA 1
ATOM 3228 C C . TYR B 1 33 ? 10.453 16.734 11.164 1 98.88 33 TYR B C 1
ATOM 3230 O O . TYR B 1 33 ? 10.531 15.828 12.008 1 98.88 33 TYR B O 1
ATOM 3238 N N . LEU B 1 34 ? 11.281 16.922 10.203 1 98.81 34 LEU B N 1
ATOM 3239 C CA . LEU B 1 34 ? 12.57 16.234 10.125 1 98.81 34 LEU B CA 1
ATOM 3240 C C . LEU B 1 34 ? 13.672 17.078 10.766 1 98.81 34 LEU B C 1
ATOM 3242 O O . LEU B 1 34 ? 13.742 18.281 10.547 1 98.81 34 LEU B O 1
ATOM 3246 N N . LEU B 1 35 ? 14.469 16.5 11.625 1 98.88 35 LEU B N 1
ATOM 3247 C CA . LEU B 1 35 ? 15.688 17.109 12.133 1 98.88 35 LEU B CA 1
ATOM 3248 C C . LEU B 1 35 ? 16.875 16.75 11.258 1 98.88 35 LEU B C 1
ATOM 3250 O O . LEU B 1 35 ? 17.266 15.57 11.164 1 98.88 35 LEU B O 1
ATOM 3254 N N . VAL B 1 36 ? 17.422 17.734 10.648 1 98.69 36 VAL B N 1
ATOM 3255 C CA . VAL B 1 36 ? 18.5 17.547 9.703 1 98.69 36 VAL B CA 1
ATOM 3256 C C . VAL B 1 36 ? 19.797 18.094 10.289 1 98.69 36 VAL B C 1
ATOM 3258 O O . VAL B 1 36 ? 19.781 19.062 11.047 1 98.69 36 VAL B O 1
ATOM 3261 N N . ASP B 1 37 ? 20.922 17.531 9.875 1 98.31 37 ASP B N 1
ATOM 3262 C CA . ASP B 1 37 ? 22.234 17.969 10.328 1 98.31 37 ASP B CA 1
ATOM 3263 C C . ASP B 1 37 ? 22.453 19.453 10.039 1 98.31 37 ASP B C 1
ATOM 3265 O O . ASP B 1 37 ? 21.938 19.984 9.055 1 98.31 37 ASP B O 1
ATOM 3269 N N . ALA B 1 38 ? 23.312 20.078 10.836 1 97.69 38 ALA B N 1
ATOM 3270 C CA . ALA B 1 38 ? 23.562 21.516 10.719 1 97.69 38 ALA B CA 1
ATOM 3271 C C . ALA B 1 38 ? 24.234 21.844 9.391 1 97.69 38 ALA B C 1
ATOM 3273 O O . ALA B 1 38 ? 24.062 22.938 8.852 1 97.69 38 ALA B O 1
ATOM 3274 N N . VAL B 1 39 ? 24.938 20.922 8.859 1 96.25 39 VAL B N 1
ATOM 3275 C CA . VAL B 1 39 ? 25.75 21.156 7.668 1 96.25 39 VAL B CA 1
ATOM 3276 C C . VAL B 1 39 ? 25.328 20.219 6.547 1 96.25 39 VAL B C 1
ATOM 3278 O O . VAL B 1 39 ? 25.031 20.656 5.438 1 96.25 39 VAL B O 1
ATOM 3281 N N . GLU B 1 40 ? 25.25 18.922 6.926 1 97.19 40 GLU B N 1
ATOM 3282 C CA . GLU B 1 40 ? 24.891 17.922 5.934 1 97.19 40 GLU B CA 1
ATOM 3283 C C . GLU B 1 40 ? 23.391 17.875 5.707 1 97.19 40 GLU B C 1
ATOM 3285 O O . GLU B 1 40 ? 22.609 18.172 6.621 1 97.19 40 GLU B O 1
ATOM 3290 N N . PRO B 1 41 ? 22.938 17.5 4.516 1 97.88 41 PRO B N 1
ATOM 3291 C CA . PRO B 1 41 ? 21.516 17.562 4.172 1 97.88 41 PRO B CA 1
ATOM 3292 C C . PRO B 1 41 ? 20.734 16.359 4.684 1 97.88 41 PRO B C 1
ATOM 3294 O O . PRO B 1 41 ? 19.562 16.172 4.312 1 97.88 41 PRO B O 1
ATOM 3297 N N . ARG B 1 42 ? 21.281 15.531 5.512 1 97.88 42 ARG B N 1
ATOM 3298 C CA . ARG B 1 42 ? 20.656 14.281 5.926 1 97.88 42 ARG B CA 1
ATOM 3299 C C . ARG B 1 42 ? 20.078 14.391 7.336 1 97.88 42 ARG B C 1
ATOM 3301 O O . ARG B 1 42 ? 20.562 15.195 8.141 1 97.88 42 ARG B O 1
ATOM 3308 N N . GLY B 1 43 ? 19.109 13.539 7.621 1 98.12 43 GLY B N 1
ATOM 3309 C CA . GLY B 1 43 ? 18.531 13.461 8.953 1 98.12 43 GLY B CA 1
ATOM 3310 C C . GLY B 1 43 ? 19.531 13.039 10.016 1 98.12 43 GLY B C 1
ATOM 3311 O O . GLY B 1 43 ? 20.453 12.258 9.734 1 98.12 43 GLY B O 1
ATOM 3312 N N . VAL B 1 44 ? 19.344 13.539 11.195 1 98.44 44 VAL B N 1
ATOM 3313 C CA . VAL B 1 44 ? 20.203 13.195 12.32 1 98.44 44 VAL B CA 1
ATOM 3314 C C . VAL B 1 44 ? 19.359 12.914 13.562 1 98.44 44 VAL B C 1
ATOM 3316 O O . VAL B 1 44 ? 18.266 13.461 13.703 1 98.44 44 VAL B O 1
ATOM 3319 N N . GLU B 1 45 ? 19.859 12.125 14.445 1 98.44 45 GLU B N 1
ATOM 3320 C CA . GLU B 1 45 ? 19.141 11.695 15.641 1 98.44 45 GLU B CA 1
ATOM 3321 C C . GLU B 1 45 ? 19.359 12.664 16.797 1 98.44 45 GLU B C 1
ATOM 3323 O O . GLU B 1 45 ? 20 12.312 17.797 1 98.44 45 GLU B O 1
ATOM 3328 N N . THR B 1 46 ? 18.734 13.828 16.734 1 98.5 46 THR B N 1
ATOM 3329 C CA . THR B 1 46 ? 19.031 14.859 17.719 1 98.5 46 THR B CA 1
ATOM 3330 C C . THR B 1 46 ? 17.781 15.219 18.516 1 98.5 46 THR B C 1
ATOM 3332 O O . THR B 1 46 ? 17.734 16.25 19.203 1 98.5 46 THR B O 1
ATOM 3335 N N . VAL B 1 47 ? 16.75 14.391 18.484 1 98.75 47 VAL B N 1
ATOM 3336 C CA . VAL B 1 47 ? 15.445 14.781 19.016 1 98.75 47 VAL B CA 1
ATOM 3337 C C . VAL B 1 47 ? 15.562 15.055 20.516 1 98.75 47 VAL B C 1
ATOM 3339 O O . VAL B 1 47 ? 14.961 16 21.031 1 98.75 47 VAL B O 1
ATOM 3342 N N . GLU B 1 48 ? 16.312 14.273 21.266 1 98.56 48 GLU B N 1
ATOM 3343 C CA . GLU B 1 48 ? 16.453 14.5 22.703 1 98.56 48 GLU B CA 1
ATOM 3344 C C . GLU B 1 48 ? 17.141 15.82 22.984 1 98.56 48 GLU B C 1
ATOM 3346 O O . GLU B 1 48 ? 16.703 16.578 23.859 1 98.56 48 GLU B O 1
ATOM 3351 N N . ALA B 1 49 ? 18.234 16.078 22.266 1 98.75 49 ALA B N 1
ATOM 3352 C CA . ALA B 1 49 ? 18.953 17.328 22.438 1 98.75 49 ALA B CA 1
ATOM 3353 C C . ALA B 1 49 ? 18.062 18.531 22.109 1 98.75 49 ALA B C 1
ATOM 3355 O O . ALA B 1 49 ? 18.125 19.562 22.781 1 98.75 49 ALA B O 1
ATOM 3356 N N . VAL B 1 50 ? 17.25 18.406 21.078 1 98.81 50 VAL B N 1
ATOM 3357 C CA . VAL B 1 50 ? 16.359 19.484 20.688 1 98.81 50 VAL B CA 1
ATOM 3358 C C . VAL B 1 50 ? 15.305 19.719 21.766 1 98.81 50 VAL B C 1
ATOM 3360 O O . VAL B 1 50 ? 15.016 20.859 22.141 1 98.81 50 VAL B O 1
ATOM 3363 N N . LEU B 1 51 ? 14.711 18.656 22.266 1 98.56 51 LEU B N 1
ATOM 3364 C CA . LEU B 1 51 ? 13.703 18.75 23.312 1 98.56 51 LEU B CA 1
ATOM 3365 C C . LEU B 1 51 ? 14.258 19.469 24.547 1 98.56 51 LEU B C 1
ATOM 3367 O O . LEU B 1 51 ? 13.555 20.25 25.188 1 98.56 51 LEU B O 1
ATOM 3371 N N . ASP B 1 52 ? 15.516 19.234 24.828 1 98.31 52 ASP B N 1
ATOM 3372 C CA . ASP B 1 52 ? 16.172 19.875 25.969 1 98.31 52 ASP B CA 1
ATOM 3373 C C . ASP B 1 52 ? 16.266 21.375 25.766 1 98.31 52 ASP B C 1
ATOM 3375 O O . ASP B 1 52 ? 16.359 22.141 26.734 1 98.31 52 ASP B O 1
ATOM 3379 N N . GLU B 1 53 ? 16.234 21.812 24.516 1 98.56 53 GLU B N 1
ATOM 3380 C CA . GLU B 1 53 ? 16.438 23.234 24.203 1 98.56 53 GLU B CA 1
ATOM 3381 C C . GLU B 1 53 ? 15.094 23.938 24 1 98.56 53 GLU B C 1
ATOM 3383 O O . GLU B 1 53 ? 15.047 25.156 23.812 1 98.56 53 GLU B O 1
ATOM 3388 N N . VAL B 1 54 ? 13.969 23.219 24.047 1 98.38 54 VAL B N 1
ATOM 3389 C CA . VAL B 1 54 ? 12.656 23.812 23.812 1 98.38 54 VAL B CA 1
ATOM 3390 C C . VAL B 1 54 ? 12.273 24.688 25 1 98.38 54 VAL B C 1
ATOM 3392 O O . VAL B 1 54 ? 12.312 24.234 26.156 1 98.38 54 VAL B O 1
ATOM 3395 N N . PRO B 1 55 ? 11.93 25.906 24.766 1 96.62 55 PRO B N 1
ATOM 3396 C CA . PRO B 1 55 ? 11.492 26.766 25.859 1 96.62 55 PRO B CA 1
ATOM 3397 C C . PRO B 1 55 ? 10.273 26.219 26.594 1 96.62 55 PRO B C 1
ATOM 3399 O O . PRO B 1 55 ? 9.43 25.562 25.984 1 96.62 55 PRO B O 1
ATOM 3402 N N . GLU B 1 56 ? 10.148 26.562 27.797 1 96.12 56 GLU B N 1
ATOM 3403 C CA . GLU B 1 56 ? 9.102 26.062 28.672 1 96.12 56 GLU B CA 1
ATOM 3404 C C . GLU B 1 56 ? 7.715 26.359 28.109 1 96.12 56 GLU B C 1
ATOM 3406 O O . GLU B 1 56 ? 6.816 25.516 28.188 1 96.12 56 GLU B O 1
ATOM 3411 N N . GLN B 1 57 ? 7.562 27.469 27.547 1 94.12 57 GLN B N 1
ATOM 3412 C CA . GLN B 1 57 ? 6.258 27.906 27.062 1 94.12 57 GLN B CA 1
ATOM 3413 C C . GLN B 1 57 ? 5.789 27.062 25.891 1 94.12 57 GLN B C 1
ATOM 3415 O O . GLN B 1 57 ? 4.59 26.969 25.625 1 94.12 57 GLN B O 1
ATOM 3420 N N . LEU B 1 58 ? 6.715 26.422 25.172 1 96.25 58 LEU B N 1
ATOM 3421 C CA . LEU B 1 58 ? 6.371 25.656 23.969 1 96.25 58 LEU B CA 1
ATOM 3422 C C . LEU B 1 58 ? 6.281 24.172 24.297 1 96.25 58 LEU B C 1
ATOM 3424 O O . LEU B 1 58 ? 5.742 23.391 23.5 1 96.25 58 LEU B O 1
ATOM 3428 N N . ARG B 1 59 ? 6.727 23.734 25.406 1 95.81 59 ARG B N 1
ATOM 3429 C CA . ARG B 1 59 ? 6.93 22.328 25.734 1 95.81 59 ARG B CA 1
ATOM 3430 C C . ARG B 1 59 ? 5.621 21.547 25.672 1 95.81 59 ARG B C 1
ATOM 3432 O O . ARG B 1 59 ? 5.586 20.422 25.203 1 95.81 59 ARG B O 1
ATOM 3439 N N . PRO B 1 60 ? 4.516 22.188 26.109 1 94.69 60 PRO B N 1
ATOM 3440 C CA . PRO B 1 60 ? 3.26 21.422 26.078 1 94.69 60 PRO B CA 1
ATOM 3441 C C . PRO B 1 60 ? 2.822 21.078 24.656 1 94.69 60 PRO B C 1
ATOM 3443 O O . PRO B 1 60 ? 2.006 20.172 24.453 1 94.69 60 PRO B O 1
ATOM 3446 N N . SER B 1 61 ? 3.348 21.766 23.641 1 96.88 61 SER B N 1
ATOM 3447 C CA . SER B 1 61 ? 2.924 21.594 22.25 1 96.88 61 SER B CA 1
ATOM 3448 C C . SER B 1 61 ? 3.914 20.719 21.484 1 96.88 61 SER B C 1
ATOM 3450 O O . SER B 1 61 ? 3.762 20.531 20.266 1 96.88 61 SER B O 1
ATOM 3452 N N . VAL B 1 62 ? 4.98 20.312 22.109 1 98.12 62 VAL B N 1
ATOM 3453 C CA . VAL B 1 62 ? 6.051 19.609 21.422 1 98.12 62 VAL B CA 1
ATOM 3454 C C . VAL B 1 62 ? 6.133 18.172 21.938 1 98.12 62 VAL B C 1
ATOM 3456 O O . VAL B 1 62 ? 6.027 17.922 23.141 1 98.12 62 VAL B O 1
ATOM 3459 N N . GLN B 1 63 ? 6.246 17.234 21.047 1 96.62 63 GLN B N 1
ATOM 3460 C CA . GLN B 1 63 ? 6.316 15.836 21.453 1 96.62 63 GLN B CA 1
ATOM 3461 C C . GLN B 1 63 ? 7.227 15.031 20.531 1 96.62 63 GLN B C 1
ATOM 3463 O O . GLN B 1 63 ? 7.574 15.492 19.453 1 96.62 63 GLN B O 1
ATOM 3468 N N . HIS B 1 64 ? 7.578 13.844 21.031 1 97.19 64 HIS B N 1
ATOM 3469 C CA . HIS B 1 64 ? 8.297 12.867 20.219 1 97.19 64 HIS B CA 1
ATOM 3470 C C . HIS B 1 64 ? 7.434 12.375 19.062 1 97.19 64 HIS B C 1
ATOM 3472 O O . HIS B 1 64 ? 6.203 12.445 19.125 1 97.19 64 HIS B O 1
ATOM 3478 N N . GLU B 1 65 ? 8.055 12.039 18.078 1 96.19 65 GLU B N 1
ATOM 3479 C CA . GLU B 1 65 ? 7.5 11.211 17.016 1 96.19 65 GLU B CA 1
ATOM 3480 C C . GLU B 1 65 ? 8.188 9.852 16.953 1 96.19 65 GLU B C 1
ATOM 3482 O O . GLU B 1 65 ? 8.906 9.469 17.875 1 96.19 65 GLU B O 1
ATOM 3487 N N . TYR B 1 66 ? 8.102 9.109 15.945 1 96 66 TYR B N 1
ATOM 3488 C CA . TYR B 1 66 ? 8.391 7.688 15.805 1 96 66 TYR B CA 1
ATOM 3489 C C . TYR B 1 66 ? 9.891 7.43 15.867 1 96 66 TYR B C 1
ATOM 3491 O O . TYR B 1 66 ? 10.352 6.543 16.594 1 96 66 TYR B O 1
ATOM 3499 N N . VAL B 1 67 ? 10.711 8.203 15.078 1 97.88 67 VAL B N 1
ATOM 3500 C CA . VAL B 1 67 ? 12.148 7.969 15.031 1 97.88 67 VAL B CA 1
ATOM 3501 C C . VAL B 1 67 ? 12.891 9.18 15.586 1 97.88 67 VAL B C 1
ATOM 3503 O O . VAL B 1 67 ? 12.32 10.273 15.688 1 97.88 67 VAL B O 1
ATOM 3506 N N . ARG B 1 68 ? 14.125 9.047 15.875 1 98.44 68 ARG B N 1
ATOM 3507 C CA . ARG B 1 68 ? 14.93 10.008 16.625 1 98.44 68 ARG B CA 1
ATOM 3508 C C . ARG B 1 68 ? 15.312 11.195 15.742 1 98.44 68 ARG B C 1
ATOM 3510 O O . ARG B 1 68 ? 15.898 12.164 16.219 1 98.44 68 ARG B O 1
ATOM 3517 N N . SER B 1 69 ? 15.008 11.156 14.5 1 98.62 69 SER B N 1
ATOM 3518 C CA . SER B 1 69 ? 15.234 12.273 13.586 1 98.62 69 SER B CA 1
ATOM 3519 C C . SER B 1 69 ? 13.953 13.039 13.32 1 98.62 69 SER B C 1
ATOM 3521 O O . SER B 1 69 ? 13.883 13.836 12.375 1 98.62 69 SER B O 1
ATOM 3523 N N . GLN B 1 70 ? 12.953 12.82 14.102 1 98.69 70 GLN B N 1
ATOM 3524 C CA . GLN B 1 70 ? 11.672 13.508 13.938 1 98.69 70 GLN B CA 1
ATOM 3525 C C . GLN B 1 70 ? 11.25 14.203 15.234 1 98.69 70 GLN B C 1
ATOM 3527 O O . GLN B 1 70 ? 11.672 13.812 16.312 1 98.69 70 GLN B O 1
ATOM 3532 N N . ILE B 1 71 ? 10.398 15.156 15.047 1 98.81 71 ILE B N 1
ATOM 3533 C CA . ILE B 1 71 ? 9.781 15.867 16.172 1 98.81 71 ILE B CA 1
ATOM 3534 C C . ILE B 1 71 ? 8.422 16.406 15.75 1 98.81 71 ILE B C 1
ATOM 3536 O O . ILE B 1 71 ? 8.211 16.734 14.578 1 98.81 71 ILE B O 1
ATOM 3540 N N . GLU B 1 72 ? 7.496 16.484 16.672 1 98.56 72 GLU B N 1
ATOM 3541 C CA . GLU B 1 72 ? 6.121 16.844 16.344 1 98.56 72 GLU B CA 1
ATOM 3542 C C . GLU B 1 72 ? 5.645 18.031 17.203 1 98.56 72 GLU B C 1
ATOM 3544 O O . GLU B 1 72 ? 6.023 18.141 18.359 1 98.56 72 GLU B O 1
ATOM 3549 N N . VAL B 1 73 ? 4.844 18.875 16.625 1 98.31 73 VAL B N 1
ATOM 3550 C CA . VAL B 1 73 ? 4.176 19.938 17.375 1 98.31 73 VAL B CA 1
ATOM 3551 C C . VAL B 1 73 ? 2.664 19.828 17.172 1 98.31 73 VAL B C 1
ATOM 3553 O O . VAL B 1 73 ? 2.197 19.281 16.172 1 98.31 73 VAL B O 1
ATOM 3556 N N . ALA B 1 74 ? 1.886 20.312 18.078 1 97.56 74 ALA B N 1
ATOM 3557 C CA . ALA B 1 74 ? 0.434 20.469 18.016 1 97.56 74 ALA B CA 1
ATOM 3558 C C . ALA B 1 74 ? 0.001 21.844 18.469 1 97.56 74 ALA B C 1
ATOM 3560 O O . ALA B 1 74 ? 0.405 22.312 19.531 1 97.56 74 ALA B O 1
ATOM 3561 N N . SER B 1 75 ? -0.732 22.5 17.719 1 96.94 75 SER B N 1
ATOM 3562 C CA . SER B 1 75 ? -1.24 23.812 18.125 1 96.94 75 SER B CA 1
ATOM 3563 C C . SER B 1 75 ? -2.34 23.688 19.172 1 96.94 75 SER B C 1
ATOM 3565 O O . SER B 1 75 ? -3.049 22.672 19.203 1 96.94 75 SER B O 1
ATOM 3567 N N . PRO B 1 76 ? -2.492 24.703 19.984 1 94.12 76 PRO B N 1
ATOM 3568 C CA . PRO B 1 76 ? -3.775 24.781 20.688 1 94.12 76 PRO B CA 1
ATOM 3569 C C . PRO B 1 76 ? -4.957 24.969 19.75 1 94.12 76 PRO B C 1
ATOM 3571 O O . PRO B 1 76 ? -4.801 25.531 18.656 1 94.12 76 PRO B O 1
ATOM 3574 N N . PRO B 1 77 ? -6.125 24.438 20.125 1 95.44 77 PRO B N 1
ATOM 3575 C CA . PRO B 1 77 ? -7.297 24.703 19.297 1 95.44 77 PRO B CA 1
ATOM 3576 C C . PRO B 1 77 ? -7.605 26.188 19.172 1 95.44 77 PRO B C 1
ATOM 3578 O O . PRO B 1 77 ? -7.445 26.938 20.125 1 95.44 77 PRO B O 1
ATOM 3581 N N . GLN B 1 78 ? -8.016 26.609 18.016 1 95.62 78 GLN B N 1
ATOM 3582 C CA . GLN B 1 78 ? -8.312 28.016 17.719 1 95.62 78 GLN B CA 1
ATOM 3583 C C . GLN B 1 78 ? -9.672 28.156 17.047 1 95.62 78 GLN B C 1
ATOM 3585 O O . GLN B 1 78 ? -10.148 27.219 16.391 1 95.62 78 GLN B O 1
ATOM 3590 N N . LEU B 1 79 ? -10.234 29.297 17.172 1 95.5 79 LEU B N 1
ATOM 3591 C CA . LEU B 1 79 ? -11.422 29.656 16.406 1 95.5 79 LEU B CA 1
ATOM 3592 C C . LEU B 1 79 ? -11.055 30.516 15.203 1 95.5 79 LEU B C 1
ATOM 3594 O O . LEU B 1 79 ? -11.609 30.344 14.117 1 95.5 79 LEU B O 1
ATOM 3598 N N . GLU B 1 80 ? -10.125 31.453 15.453 1 95.81 80 GLU B N 1
ATOM 3599 C CA . GLU B 1 80 ? -9.695 32.344 14.383 1 95.81 80 GLU B CA 1
ATOM 3600 C C . GLU B 1 80 ? -8.461 31.812 13.672 1 95.81 80 GLU B C 1
ATOM 3602 O O . GLU B 1 80 ? -7.527 31.328 14.312 1 95.81 80 GLU B O 1
ATOM 3607 N N . LEU B 1 81 ? -8.484 31.938 12.406 1 96.88 81 LEU B N 1
ATOM 3608 C CA . LEU B 1 81 ? -7.367 31.469 11.594 1 96.88 81 LEU B CA 1
ATOM 3609 C C . LEU B 1 81 ? -6.094 32.25 11.922 1 96.88 81 LEU B C 1
ATOM 3611 O O . LEU B 1 81 ? -4.996 31.688 11.883 1 96.88 81 LEU B O 1
ATOM 3615 N N . THR B 1 82 ? -6.246 33.5 12.25 1 97.06 82 THR B N 1
ATOM 3616 C CA . THR B 1 82 ? -5.102 34.344 12.602 1 97.06 82 THR B CA 1
ATOM 3617 C C . THR B 1 82 ? -4.426 33.812 13.867 1 97.06 82 THR B C 1
ATOM 3619 O O . THR B 1 82 ? -3.199 33.844 13.984 1 97.06 82 THR B O 1
ATOM 3622 N N . GLY B 1 83 ? -5.25 33.438 14.836 1 96.25 83 GLY B N 1
ATOM 3623 C CA . GLY B 1 83 ? -4.695 32.812 16.031 1 96.25 83 GLY B CA 1
ATOM 3624 C C . GLY B 1 83 ? -3.912 31.547 15.75 1 96.25 83 GLY B C 1
ATOM 3625 O O . GLY B 1 83 ? -2.854 31.312 16.344 1 96.25 83 GLY B O 1
ATOM 3626 N N . LEU B 1 84 ? -4.41 30.719 14.844 1 97.38 84 LEU B N 1
ATOM 3627 C CA . LEU B 1 84 ? -3.707 29.5 14.453 1 97.38 84 LEU B CA 1
ATOM 3628 C C . LEU B 1 84 ? -2.396 29.828 13.75 1 97.38 84 LEU B C 1
ATOM 3630 O O . LEU B 1 84 ? -1.367 29.219 14.016 1 97.38 84 LEU B O 1
ATOM 3634 N N . HIS B 1 85 ? -2.473 30.812 12.852 1 98.06 85 HIS B N 1
ATOM 3635 C CA . HIS B 1 85 ? -1.278 31.25 12.141 1 98.06 85 HIS B CA 1
ATOM 3636 C C . HIS B 1 85 ? -0.188 31.688 13.117 1 98.06 85 HIS B C 1
ATOM 3638 O O . HIS B 1 85 ? 0.97 31.281 12.977 1 98.06 85 HIS B O 1
ATOM 3644 N N . GLU B 1 86 ? -0.539 32.5 14.062 1 97.44 86 GLU B N 1
ATOM 3645 C CA . GLU B 1 86 ? 0.407 33 15.055 1 97.44 86 GLU B CA 1
ATOM 3646 C C . GLU B 1 86 ? 0.987 31.859 15.891 1 97.44 86 GLU B C 1
ATOM 3648 O O . GLU B 1 86 ? 2.195 31.812 16.125 1 97.44 86 GLU B O 1
ATOM 3653 N N . SER B 1 87 ? 0.125 31.016 16.328 1 96.56 87 SER B N 1
ATOM 3654 C CA . SER B 1 87 ? 0.562 29.891 17.141 1 96.56 87 SER B CA 1
ATOM 3655 C C . SER B 1 87 ? 1.54 29 16.375 1 96.56 87 SER B C 1
ATOM 3657 O O . SER B 1 87 ? 2.592 28.641 16.906 1 96.56 87 SER B O 1
ATOM 3659 N N . MET B 1 88 ? 1.194 28.672 15.141 1 97.94 88 MET B N 1
ATOM 3660 C CA . MET B 1 88 ? 2.039 27.797 14.336 1 97.94 88 MET B CA 1
ATOM 3661 C C . MET B 1 88 ? 3.355 28.469 13.984 1 97.94 88 MET B C 1
ATOM 3663 O O . MET B 1 88 ? 4.398 27.828 13.914 1 97.94 88 MET B O 1
ATOM 3667 N N . SER B 1 89 ? 3.295 29.766 13.742 1 98.12 89 SER B N 1
ATOM 3668 C CA . SER B 1 89 ? 4.516 30.516 13.484 1 98.12 89 SER B CA 1
ATOM 3669 C C . SER B 1 89 ? 5.453 30.484 14.688 1 98.12 89 SER B C 1
ATOM 3671 O O . SER B 1 89 ? 6.66 30.266 14.539 1 98.12 89 SER B O 1
ATOM 3673 N N . ARG B 1 90 ? 4.891 30.656 15.852 1 97.25 90 ARG B N 1
ATOM 3674 C CA . ARG B 1 90 ? 5.676 30.625 17.078 1 97.25 90 ARG B CA 1
ATOM 3675 C C . ARG B 1 90 ? 6.273 29.25 17.312 1 97.25 90 ARG B C 1
ATOM 3677 O O . ARG B 1 90 ? 7.438 29.125 17.703 1 97.25 90 ARG B O 1
ATOM 3684 N N . LEU B 1 91 ? 5.516 28.281 17.094 1 97.88 91 LEU B N 1
ATOM 3685 C CA . LEU B 1 91 ? 5.977 26.922 17.281 1 97.88 91 LEU B CA 1
ATOM 3686 C C . LEU B 1 91 ? 7.109 26.578 16.312 1 97.88 91 LEU B C 1
ATOM 3688 O O . LEU B 1 91 ? 8.148 26.047 16.734 1 97.88 91 LEU B O 1
ATOM 3692 N N . ARG B 1 92 ? 6.953 26.891 14.984 1 98.44 92 ARG B N 1
ATOM 3693 C CA . ARG B 1 92 ? 7.984 26.594 13.984 1 98.44 92 ARG B CA 1
ATOM 3694 C C . ARG B 1 92 ? 9.266 27.359 14.289 1 98.44 92 ARG B C 1
ATOM 3696 O O . ARG B 1 92 ? 10.352 26.781 14.297 1 98.44 92 ARG B O 1
ATOM 3703 N N . THR B 1 93 ? 9.117 28.625 14.594 1 98.06 93 THR B N 1
ATOM 3704 C CA . THR B 1 93 ? 10.297 29.453 14.859 1 98.06 93 THR B CA 1
ATOM 3705 C C . THR B 1 93 ? 10.992 29 16.141 1 98.06 93 THR B C 1
ATOM 3707 O O . THR B 1 93 ? 12.211 28.844 16.172 1 98.06 93 THR B O 1
ATOM 3710 N N . GLY B 1 94 ? 10.195 28.828 17.219 1 98.12 94 GLY B N 1
ATOM 3711 C CA . GLY B 1 94 ? 10.758 28.406 18.484 1 98.12 94 GLY B CA 1
ATOM 3712 C C . GLY B 1 94 ? 11.445 27.047 18.406 1 98.12 94 GLY B C 1
ATOM 3713 O O . GLY B 1 94 ? 12.523 26.859 18.969 1 98.12 94 GLY B O 1
ATOM 3714 N N . LEU B 1 95 ? 10.836 26.141 17.719 1 98.69 95 LEU B N 1
ATOM 3715 C CA . LEU B 1 95 ? 11.414 24.797 17.578 1 98.69 95 LEU B CA 1
ATOM 3716 C C . LEU B 1 95 ? 12.648 24.844 16.688 1 98.69 95 LEU B C 1
ATOM 3718 O O . LEU B 1 95 ? 13.602 24.094 16.922 1 98.69 95 LEU B O 1
ATOM 3722 N N . ALA B 1 96 ? 12.594 25.609 15.602 1 98.75 96 ALA B N 1
ATOM 3723 C CA . ALA B 1 96 ? 13.758 25.781 14.742 1 98.75 96 ALA B CA 1
ATOM 3724 C C . ALA B 1 96 ? 14.945 26.328 15.523 1 98.75 96 ALA B C 1
ATOM 3726 O O . ALA B 1 96 ? 16.078 25.891 15.344 1 98.75 96 ALA B O 1
ATOM 3727 N N . ASP B 1 97 ? 14.703 27.312 16.406 1 98.56 97 ASP B N 1
ATOM 3728 C CA . ASP B 1 97 ? 15.75 27.859 17.266 1 98.56 97 ASP B CA 1
ATOM 3729 C C . ASP B 1 97 ? 16.328 26.781 18.188 1 98.56 97 ASP B C 1
ATOM 3731 O O . ASP B 1 97 ? 17.547 26.688 18.359 1 98.56 97 ASP B O 1
ATOM 3735 N N . ALA B 1 98 ? 15.43 26.031 18.781 1 98.75 98 ALA B N 1
ATOM 3736 C CA . ALA B 1 98 ? 15.859 24.953 19.656 1 98.75 98 ALA B CA 1
ATOM 3737 C C . ALA B 1 98 ? 16.719 23.953 18.906 1 98.75 98 ALA B C 1
ATOM 3739 O O . ALA B 1 98 ? 17.75 23.484 19.406 1 98.75 98 ALA B O 1
ATOM 3740 N N . ALA B 1 99 ? 16.328 23.562 17.672 1 98.81 99 ALA B N 1
ATOM 3741 C CA . ALA B 1 99 ? 17.094 22.641 16.828 1 98.81 99 ALA B CA 1
ATOM 3742 C C . ALA B 1 99 ? 18.484 23.203 16.547 1 98.81 99 ALA B C 1
ATOM 3744 O O . ALA B 1 99 ? 19.484 22.484 16.625 1 98.81 99 ALA B O 1
ATOM 3745 N N . GLU B 1 100 ? 18.547 24.469 16.25 1 98.5 100 GLU B N 1
ATOM 3746 C CA . GLU B 1 100 ? 19.844 25.109 15.969 1 98.5 100 GLU B CA 1
ATOM 3747 C C . GLU B 1 100 ? 20.766 25.031 17.172 1 98.5 100 GLU B C 1
ATOM 3749 O O . GLU B 1 100 ? 21.953 24.719 17.047 1 98.5 100 GLU B O 1
ATOM 3754 N N . ARG B 1 101 ? 20.25 25.297 18.328 1 98.5 101 ARG B N 1
ATOM 3755 C CA . ARG B 1 101 ? 21.047 25.234 19.547 1 98.5 101 ARG B CA 1
ATOM 3756 C C . ARG B 1 101 ? 21.531 23.812 19.812 1 98.5 101 ARG B C 1
ATOM 3758 O O . ARG B 1 101 ? 22.578 23.609 20.438 1 98.5 101 ARG B O 1
ATOM 3765 N N . ALA B 1 102 ? 20.781 22.875 19.297 1 98.5 102 ALA B N 1
ATOM 3766 C CA . ALA B 1 102 ? 21.109 21.469 19.5 1 98.5 102 ALA B CA 1
ATOM 3767 C C . ALA B 1 102 ? 21.984 20.953 18.359 1 98.5 102 ALA B C 1
ATOM 3769 O O . ALA B 1 102 ? 22.281 19.75 18.297 1 98.5 102 ALA B O 1
ATOM 3770 N N . GLY B 1 103 ? 22.344 21.781 17.406 1 98 103 GLY B N 1
ATOM 3771 C CA . GLY B 1 103 ? 23.25 21.406 16.344 1 98 103 GLY B CA 1
ATOM 3772 C C . GLY B 1 103 ? 22.547 20.781 15.156 1 98 103 GLY B C 1
ATOM 3773 O O . GLY B 1 103 ? 23.125 19.938 14.461 1 98 103 GLY B O 1
ATOM 3774 N N . SER B 1 104 ? 21.328 21.062 14.969 1 98.56 104 SER B N 1
ATOM 3775 C CA . SER B 1 104 ? 20.562 20.547 13.836 1 98.56 104 SER B CA 1
ATOM 3776 C C . SER B 1 104 ? 19.641 21.625 13.258 1 98.56 104 SER B C 1
ATOM 3778 O O . SER B 1 104 ? 19.703 22.781 13.68 1 98.56 104 SER B O 1
ATOM 3780 N N . ARG B 1 105 ? 18.922 21.344 12.227 1 98.69 105 ARG B N 1
ATOM 3781 C CA . ARG B 1 105 ? 17.953 22.219 11.586 1 98.69 105 ARG B CA 1
ATOM 3782 C C . ARG B 1 105 ? 16.578 21.562 11.523 1 98.69 105 ARG B C 1
ATOM 3784 O O . ARG B 1 105 ? 16.469 20.359 11.305 1 98.69 105 ARG B O 1
ATOM 3791 N N . LEU B 1 106 ? 15.586 22.359 11.742 1 98.88 106 LEU B N 1
ATOM 3792 C CA . LEU B 1 106 ? 14.203 21.906 11.609 1 98.88 106 LEU B CA 1
ATOM 3793 C C . LEU B 1 106 ? 13.734 22.031 10.164 1 98.88 106 LEU B C 1
ATOM 3795 O O . LEU B 1 106 ? 13.812 23.109 9.562 1 98.88 106 LEU B O 1
ATOM 3799 N N . VAL B 1 107 ? 13.227 20.938 9.578 1 98.88 107 VAL B N 1
ATOM 3800 C CA . VAL B 1 107 ? 12.844 20.953 8.172 1 98.88 107 VAL B CA 1
ATOM 3801 C C . VAL B 1 107 ? 11.453 20.344 8.008 1 98.88 107 VAL B C 1
ATOM 3803 O O . VAL B 1 107 ? 11.219 19.203 8.383 1 98.88 107 VAL B O 1
ATOM 3806 N N . ALA B 1 108 ? 10.547 21.125 7.465 1 98.94 108 ALA B N 1
ATOM 3807 C CA . ALA B 1 108 ? 9.227 20.625 7.086 1 98.94 108 ALA B CA 1
ATOM 3808 C C . ALA B 1 108 ? 9.258 19.969 5.711 1 98.94 108 ALA B C 1
ATOM 3810 O O . ALA B 1 108 ? 9.25 20.656 4.684 1 98.94 108 ALA B O 1
ATOM 3811 N N . VAL B 1 109 ? 9.258 18.656 5.688 1 98.88 109 VAL B N 1
ATOM 3812 C CA . VAL B 1 109 ? 9.273 17.891 4.449 1 98.88 109 VAL B CA 1
ATOM 3813 C C . VAL B 1 109 ? 8.688 16.5 4.695 1 98.88 109 VAL B C 1
ATOM 3815 O O . VAL B 1 109 ? 8.836 15.938 5.781 1 98.88 109 VAL B O 1
ATOM 3818 N N . GLY B 1 110 ? 7.953 16 3.703 1 98.75 110 GLY B N 1
ATOM 3819 C CA . GLY B 1 110 ? 7.266 14.734 3.877 1 98.75 110 GLY B CA 1
ATOM 3820 C C . GLY B 1 110 ? 8.211 13.555 3.953 1 98.75 110 GLY B C 1
ATOM 3821 O O . GLY B 1 110 ? 7.898 12.547 4.598 1 98.75 110 GLY B O 1
ATOM 3822 N N . ALA B 1 111 ? 9.312 13.578 3.264 1 98.25 111 ALA B N 1
ATOM 3823 C CA . ALA B 1 111 ? 10.359 12.562 3.266 1 98.25 111 ALA B CA 1
ATOM 3824 C C . ALA B 1 111 ? 11.742 13.188 3.113 1 98.25 111 ALA B C 1
ATOM 3826 O O . ALA B 1 111 ? 11.906 14.164 2.375 1 98.25 111 ALA B O 1
ATOM 3827 N N . GLY B 1 112 ? 12.766 12.648 3.799 1 97.62 112 GLY B N 1
ATOM 3828 C CA . GLY B 1 112 ? 14.109 13.203 3.703 1 97.62 112 GLY B CA 1
ATOM 3829 C C . GLY B 1 112 ? 14.656 13.195 2.287 1 97.62 112 GLY B C 1
ATOM 3830 O O . GLY B 1 112 ? 14.703 12.148 1.639 1 97.62 112 GLY B O 1
ATOM 3831 N N . PRO B 1 113 ? 15.109 14.336 1.813 1 97.81 113 PRO B N 1
ATOM 3832 C CA . PRO B 1 113 ? 15.547 14.445 0.42 1 97.81 113 PRO B CA 1
ATOM 3833 C C . PRO B 1 113 ? 16.859 13.727 0.155 1 97.81 113 PRO B C 1
ATOM 3835 O O . PRO B 1 113 ? 17.047 13.148 -0.921 1 97.81 113 PRO B O 1
ATOM 3838 N N . ALA B 1 114 ? 17.766 13.734 1.119 1 97.69 114 ALA B N 1
ATOM 3839 C CA . ALA B 1 114 ? 19.109 13.234 0.917 1 97.69 114 ALA B CA 1
ATOM 3840 C C . ALA B 1 114 ? 19.25 11.797 1.423 1 97.69 114 ALA B C 1
ATOM 3842 O O . ALA B 1 114 ? 18.453 11.344 2.24 1 97.69 114 ALA B O 1
ATOM 3843 N N . ALA B 1 115 ? 20.266 11.141 0.878 1 94.12 115 ALA B N 1
ATOM 3844 C CA . ALA B 1 115 ? 20.609 9.82 1.412 1 94.12 115 ALA B CA 1
ATOM 3845 C C . ALA B 1 115 ? 21.156 9.93 2.832 1 94.12 115 ALA B C 1
ATOM 3847 O O . ALA B 1 115 ? 21.766 10.945 3.193 1 94.12 115 ALA B O 1
ATOM 3848 N N . GLY B 1 116 ? 20.938 8.984 3.596 1 93.56 116 GLY B N 1
ATOM 3849 C CA . GLY B 1 116 ? 21.406 8.891 4.969 1 93.56 116 GLY B CA 1
ATOM 3850 C C . GLY B 1 116 ? 21 7.602 5.656 1 93.56 116 GLY B C 1
ATOM 3851 O O . GLY B 1 116 ? 20.234 6.812 5.094 1 93.56 116 GLY B O 1
ATOM 3852 N N . PRO B 1 117 ? 21.516 7.395 6.773 1 93.38 117 PRO B N 1
ATOM 3853 C CA . PRO B 1 117 ? 21.172 6.164 7.488 1 93.38 117 PRO B CA 1
ATOM 3854 C C . PRO B 1 117 ? 19.719 6.148 7.969 1 93.38 117 PRO B C 1
ATOM 3856 O O . PRO B 1 117 ? 19.125 7.207 8.164 1 93.38 117 PRO B O 1
ATOM 3859 N N . ASN B 1 118 ? 19.203 4.91 8.109 1 94.25 118 ASN B N 1
ATOM 3860 C CA . ASN B 1 118 ? 17.938 4.781 8.797 1 94.25 118 ASN B CA 1
ATOM 3861 C C . ASN B 1 118 ? 18.031 5.27 10.242 1 94.25 118 ASN B C 1
ATOM 3863 O O . ASN B 1 118 ? 18.953 4.895 10.969 1 94.25 118 ASN B O 1
ATOM 3867 N N . ALA B 1 119 ? 17.094 6.051 10.609 1 96.25 119 ALA B N 1
ATOM 3868 C CA . ALA B 1 119 ? 17.078 6.555 11.977 1 96.25 119 ALA B CA 1
ATOM 3869 C C . ALA B 1 119 ? 16.594 5.484 12.945 1 96.25 119 ALA B C 1
ATOM 3871 O O . ALA B 1 119 ? 15.727 4.668 12.602 1 96.25 119 ALA B O 1
ATOM 3872 N N . ARG B 1 120 ? 17.141 5.527 14.203 1 96.06 120 ARG B N 1
ATOM 3873 C CA . ARG B 1 120 ? 16.688 4.605 15.242 1 96.06 120 ARG B CA 1
ATOM 3874 C C . ARG B 1 120 ? 15.344 5.047 15.82 1 96.06 120 ARG B C 1
ATOM 3876 O O . ARG B 1 120 ? 14.984 6.223 15.742 1 96.06 120 ARG B O 1
ATOM 3883 N N . LEU B 1 121 ? 14.594 4.172 16.344 1 97.25 121 LEU B N 1
ATOM 3884 C CA . LEU B 1 121 ? 13.344 4.461 17.031 1 97.25 121 LEU B CA 1
ATOM 3885 C C . LEU B 1 121 ? 13.586 5.328 18.266 1 97.25 121 LEU B C 1
ATOM 3887 O O . LEU B 1 121 ? 14.617 5.195 18.938 1 97.25 121 LEU B O 1
ATOM 3891 N N . VAL B 1 122 ? 12.609 6.164 18.516 1 97.62 122 VAL B N 1
ATOM 3892 C CA . VAL B 1 122 ? 12.547 6.711 19.875 1 97.62 122 VAL B CA 1
ATOM 3893 C C . VAL B 1 122 ? 12.328 5.582 20.875 1 97.62 122 VAL B C 1
ATOM 3895 O O . VAL B 1 122 ? 11.547 4.664 20.625 1 97.62 122 VAL B O 1
ATOM 3898 N N . ASP B 1 123 ? 12.977 5.66 22.094 1 96.81 123 ASP B N 1
ATOM 3899 C CA . ASP B 1 123 ? 12.984 4.57 23.062 1 96.81 123 ASP B CA 1
ATOM 3900 C C . ASP B 1 123 ? 11.688 4.551 23.875 1 96.81 123 ASP B C 1
ATOM 3902 O O . ASP B 1 123 ? 11.68 4.906 25.047 1 96.81 123 ASP B O 1
ATOM 3906 N N . LYS B 1 124 ? 10.664 4.172 23.297 1 96.19 124 LYS B N 1
ATOM 3907 C CA . LYS B 1 124 ? 9.367 3.965 23.922 1 96.19 124 LYS B CA 1
ATOM 3908 C C . LYS B 1 124 ? 8.867 2.541 23.703 1 96.19 124 LYS B C 1
ATOM 3910 O O . LYS B 1 124 ? 9.008 1.995 22.609 1 96.19 124 LYS B O 1
ATOM 3915 N N . PRO B 1 125 ? 8.305 1.92 24.688 1 96.31 125 PRO B N 1
ATOM 3916 C CA . PRO B 1 125 ? 7.824 0.542 24.562 1 96.31 125 PRO B CA 1
ATOM 3917 C C . PRO B 1 125 ? 6.867 0.359 23.391 1 96.31 125 PRO B C 1
ATOM 3919 O O . PRO B 1 125 ? 6.953 -0.638 22.672 1 96.31 125 PRO B O 1
ATOM 3922 N N . ARG B 1 126 ? 6.008 1.323 23.141 1 95.12 126 ARG B N 1
ATOM 3923 C CA . ARG B 1 126 ? 5.035 1.236 22.047 1 95.12 126 ARG B CA 1
ATOM 3924 C C . ARG B 1 126 ? 5.73 1.139 20.703 1 95.12 126 ARG B C 1
ATOM 3926 O O . ARG B 1 126 ? 5.332 0.345 19.844 1 95.12 126 ARG B O 1
ATOM 3933 N N . TYR B 1 127 ? 6.746 1.926 20.5 1 94.94 127 TYR B N 1
ATOM 3934 C CA . TYR B 1 127 ? 7.445 1.949 19.219 1 94.94 127 TYR B CA 1
ATOM 3935 C C . TYR B 1 127 ? 8.234 0.666 19 1 94.94 127 TYR B C 1
ATOM 3937 O O . TYR B 1 127 ? 8.336 0.171 17.875 1 94.94 127 TYR B O 1
ATOM 3945 N N . HIS B 1 128 ? 8.766 0.12 20.078 1 96.19 128 HIS B N 1
ATOM 3946 C CA . HIS B 1 128 ? 9.453 -1.163 19.984 1 96.19 128 HIS B CA 1
ATOM 3947 C C . HIS B 1 128 ? 8.484 -2.283 19.625 1 96.19 128 HIS B C 1
ATOM 3949 O O . HIS B 1 128 ? 8.805 -3.166 18.828 1 96.19 128 HIS B O 1
ATOM 3955 N N . ARG B 1 129 ? 7.309 -2.254 20.203 1 96.25 129 ARG B N 1
ATOM 3956 C CA . ARG B 1 129 ? 6.281 -3.236 19.859 1 96.25 129 ARG B CA 1
ATOM 3957 C C . ARG B 1 129 ? 5.863 -3.113 18.406 1 96.25 129 ARG B C 1
ATOM 3959 O O . ARG B 1 129 ? 5.621 -4.121 17.734 1 96.25 129 ARG B O 1
ATOM 3966 N N . MET B 1 130 ? 5.746 -1.91 17.953 1 95.62 130 MET B N 1
ATOM 3967 C CA . MET B 1 130 ? 5.41 -1.673 16.547 1 95.62 130 MET B CA 1
ATOM 3968 C C . MET B 1 130 ? 6.461 -2.287 15.625 1 95.62 130 MET B C 1
ATOM 3970 O O . MET B 1 130 ? 6.121 -2.977 14.664 1 95.62 130 MET B O 1
ATOM 3974 N N . ARG B 1 131 ? 7.73 -2.01 15.953 1 94.69 131 ARG B N 1
ATOM 3975 C CA . ARG B 1 131 ? 8.82 -2.537 15.141 1 94.69 131 ARG B CA 1
ATOM 3976 C C . ARG B 1 131 ? 8.844 -4.062 15.18 1 94.69 131 ARG B C 1
ATOM 3978 O O . ARG B 1 131 ? 9.109 -4.711 14.164 1 94.69 131 ARG B O 1
ATOM 3985 N N . GLU B 1 132 ? 8.609 -4.594 16.297 1 94.56 132 GLU B N 1
ATOM 3986 C CA . GLU B 1 132 ? 8.578 -6.047 16.453 1 94.56 132 GLU B CA 1
ATOM 3987 C C . GLU B 1 132 ? 7.48 -6.668 15.602 1 94.56 132 GLU B C 1
ATOM 3989 O O . GLU B 1 132 ? 7.699 -7.684 14.93 1 94.56 132 GLU B O 1
ATOM 3994 N N . ARG B 1 133 ? 6.359 -6.059 15.57 1 94.56 133 ARG B N 1
ATOM 3995 C CA . ARG B 1 133 ? 5.191 -6.621 14.891 1 94.56 133 ARG B CA 1
ATOM 3996 C C . ARG B 1 133 ? 5.254 -6.367 13.391 1 94.56 133 ARG B C 1
ATOM 3998 O O . ARG B 1 133 ? 4.93 -7.25 12.594 1 94.56 133 ARG B O 1
ATOM 4005 N N . PHE B 1 134 ? 5.684 -5.23 12.961 1 96 134 PHE B N 1
ATOM 4006 C CA . PHE B 1 134 ? 5.477 -4.836 11.57 1 96 134 PHE B CA 1
ATOM 4007 C C . PHE B 1 134 ? 6.809 -4.754 10.828 1 96 134 PHE B C 1
ATOM 4009 O O . PHE B 1 134 ? 6.836 -4.668 9.602 1 96 134 PHE B O 1
ATOM 4016 N N . GLY B 1 135 ? 7.941 -4.809 11.57 1 92.12 135 GLY B N 1
ATOM 4017 C CA . GLY B 1 135 ? 9.227 -4.609 10.914 1 92.12 135 GLY B CA 1
ATOM 4018 C C . GLY B 1 135 ? 9.453 -3.174 10.477 1 92.12 135 GLY B C 1
ATOM 4019 O O . GLY B 1 135 ? 8.891 -2.244 11.062 1 92.12 135 GLY B O 1
ATOM 4020 N N . ASP B 1 136 ? 10.391 -2.996 9.555 1 87.25 136 ASP B N 1
ATOM 4021 C CA . ASP B 1 136 ? 10.719 -1.672 9.031 1 87.25 136 ASP B CA 1
ATOM 4022 C C . ASP B 1 136 ? 10.039 -1.423 7.688 1 87.25 136 ASP B C 1
ATOM 4024 O O . ASP B 1 136 ? 10.688 -1.492 6.641 1 87.25 136 ASP B O 1
ATOM 4028 N N . LEU B 1 137 ? 8.797 -1.013 7.742 1 89.38 137 LEU B N 1
ATOM 4029 C CA . LEU B 1 137 ? 7.98 -0.888 6.539 1 89.38 137 LEU B CA 1
ATOM 4030 C C . LEU B 1 137 ? 8.305 0.403 5.793 1 89.38 137 LEU B C 1
ATOM 4032 O O . LEU B 1 137 ? 8.07 0.503 4.59 1 89.38 137 LEU B O 1
ATOM 4036 N N . SER B 1 138 ? 8.758 1.391 6.531 1 87.81 138 SER B N 1
ATOM 4037 C CA . SER B 1 138 ? 9.117 2.678 5.945 1 87.81 138 SER B CA 1
ATOM 4038 C C . SER B 1 138 ? 10.484 3.141 6.43 1 87.81 138 SER B C 1
ATOM 4040 O O . SER B 1 138 ? 10.594 4.152 7.129 1 87.81 138 SER B O 1
ATOM 4042 N N . PRO B 1 139 ? 11.492 2.449 5.938 1 87.38 139 PRO B N 1
ATOM 4043 C CA . PRO B 1 139 ? 12.844 2.793 6.395 1 87.38 139 PRO B CA 1
ATOM 4044 C C . PRO B 1 139 ? 13.281 4.188 5.949 1 87.38 139 PRO B C 1
ATOM 4046 O O . PRO B 1 139 ? 12.75 4.723 4.973 1 87.38 139 PRO B O 1
ATOM 4049 N N . GLY B 1 140 ? 14.258 4.676 6.691 1 92.69 140 GLY B N 1
ATOM 4050 C CA . GLY B 1 140 ? 14.789 5.984 6.352 1 92.69 140 GLY B CA 1
ATOM 4051 C C . GLY B 1 140 ? 14.906 6.914 7.547 1 92.69 140 GLY B C 1
ATOM 4052 O O . GLY B 1 140 ? 15.172 6.465 8.664 1 92.69 140 GLY B O 1
ATOM 4053 N N . GLN B 1 141 ? 14.797 8.18 7.207 1 94.75 141 GLN B N 1
ATOM 4054 C CA . GLN B 1 141 ? 15.055 9.219 8.203 1 94.75 141 GLN B CA 1
ATOM 4055 C C . GLN B 1 141 ? 13.758 9.703 8.844 1 94.75 141 GLN B C 1
ATOM 4057 O O . GLN B 1 141 ? 13.781 10.523 9.766 1 94.75 141 GLN B O 1
ATOM 4062 N N . GLY B 1 142 ? 12.625 9.109 8.352 1 94.69 142 GLY B N 1
ATOM 4063 C CA . GLY B 1 142 ? 11.328 9.508 8.875 1 94.69 142 GLY B CA 1
ATOM 4064 C C . GLY B 1 142 ? 10.43 10.125 7.824 1 94.69 142 GLY B C 1
ATOM 4065 O O . GLY B 1 142 ? 10.906 10.727 6.863 1 94.69 142 GLY B O 1
ATOM 4066 N N . LEU B 1 143 ? 9.125 9.906 7.977 1 97.81 143 LEU B N 1
ATOM 4067 C CA . LEU B 1 143 ? 8.062 10.5 7.176 1 97.81 143 LEU B CA 1
ATOM 4068 C C . LEU B 1 143 ? 7.25 11.492 7.996 1 97.81 143 LEU B C 1
ATOM 4070 O O . LEU B 1 143 ? 6.859 11.195 9.125 1 97.81 143 LEU B O 1
ATOM 4074 N N . CYS B 1 144 ? 7.027 12.68 7.48 1 98.81 144 CYS B N 1
ATOM 4075 C CA . CYS B 1 144 ? 6.418 13.742 8.273 1 98.81 144 CYS B CA 1
ATOM 4076 C C . CYS B 1 144 ? 5.121 14.227 7.641 1 98.81 144 CYS B C 1
ATOM 4078 O O . CYS B 1 144 ? 5.113 14.656 6.488 1 98.81 144 CYS B O 1
ATOM 4080 N N . GLY B 1 145 ? 4.039 14.172 8.43 1 98.62 145 GLY B N 1
ATOM 4081 C CA . GLY B 1 145 ? 2.732 14.594 7.949 1 98.62 145 GLY B CA 1
ATOM 4082 C C . GLY B 1 145 ? 2.188 15.797 8.688 1 98.62 145 GLY B C 1
ATOM 4083 O O . GLY B 1 145 ? 2.863 16.359 9.547 1 98.62 145 GLY B O 1
ATOM 4084 N N . THR B 1 146 ? 1.081 16.266 8.227 1 98.69 146 THR B N 1
ATOM 4085 C CA . THR B 1 146 ? 0.26 17.297 8.852 1 98.69 146 THR B CA 1
ATOM 4086 C C . THR B 1 146 ? -1.146 16.781 9.133 1 98.69 146 THR B C 1
ATOM 4088 O O . THR B 1 146 ? -1.711 16.047 8.32 1 98.69 146 THR B O 1
ATOM 4091 N N . HIS B 1 147 ? -1.638 17.016 10.312 1 98.38 147 HIS B N 1
ATOM 4092 C CA . HIS B 1 147 ? -2.992 16.641 10.703 1 98.38 147 HIS B CA 1
ATOM 4093 C C . HIS B 1 147 ? -3.83 17.859 11.047 1 98.38 147 HIS B C 1
ATOM 4095 O O . HIS B 1 147 ? -3.346 18.781 11.719 1 98.38 147 HIS B O 1
ATOM 4101 N N . VAL B 1 148 ? -5 17.859 10.609 1 98.69 148 VAL B N 1
ATOM 4102 C CA . VAL B 1 148 ? -5.922 18.953 10.938 1 98.69 148 VAL B CA 1
ATOM 4103 C C . VAL B 1 148 ? -7.117 18.391 11.711 1 98.69 148 VAL B C 1
ATOM 4105 O O . VAL B 1 148 ? -7.754 17.422 11.273 1 98.69 148 VAL B O 1
ATOM 4108 N N . HIS B 1 149 ? -7.344 18.953 12.828 1 98.38 149 HIS B N 1
ATOM 4109 C CA . HIS B 1 149 ? -8.5 18.625 13.656 1 98.38 149 HIS B CA 1
ATOM 4110 C C . HIS B 1 149 ? -9.609 19.672 13.492 1 98.38 149 HIS B C 1
ATOM 4112 O O . HIS B 1 149 ? -9.367 20.875 13.648 1 98.38 149 HIS B O 1
ATOM 4118 N N . VAL B 1 150 ? -10.766 19.25 13.188 1 98.56 150 VAL B N 1
ATOM 4119 C CA . VAL B 1 150 ? -11.945 20.109 13.109 1 98.56 150 VAL B CA 1
ATOM 4120 C C . VAL B 1 150 ? -13.039 19.562 14.023 1 98.56 150 VAL B C 1
ATOM 4122 O O . VAL B 1 150 ? -13.367 18.375 13.977 1 98.56 150 VAL B O 1
ATOM 4125 N N . SER B 1 151 ? -13.594 20.406 14.859 1 97.62 151 SER B N 1
ATOM 4126 C CA . SER B 1 151 ? -14.586 19.969 15.844 1 97.62 151 SER B CA 1
ATOM 4127 C C . SER B 1 151 ? -15.852 19.469 15.164 1 97.62 151 SER B C 1
ATOM 4129 O O . SER B 1 151 ? -16.219 19.938 14.086 1 97.62 151 SER B O 1
ATOM 4131 N N . ILE B 1 152 ? -16.5 18.547 15.703 1 97 152 ILE B N 1
ATOM 4132 C CA . ILE B 1 152 ? -17.781 18 15.281 1 97 152 ILE B CA 1
ATOM 4133 C C . ILE B 1 152 ? -18.719 17.875 16.484 1 97 152 ILE B C 1
ATOM 4135 O O . ILE B 1 152 ? -18.266 17.828 17.625 1 97 152 ILE B O 1
ATOM 4139 N N . PRO B 1 153 ? -20 17.781 16.297 1 95.75 153 PRO B N 1
ATOM 4140 C CA . PRO B 1 153 ? -20.938 17.781 17.422 1 95.75 153 PRO B CA 1
ATOM 4141 C C . PRO B 1 153 ? -20.984 16.438 18.156 1 95.75 153 PRO B C 1
ATOM 4143 O O . PRO B 1 153 ? -21.172 16.391 19.375 1 95.75 153 PRO B O 1
ATOM 4146 N N . ASP B 1 154 ? -20.875 15.359 17.422 1 96.81 154 ASP B N 1
ATOM 4147 C CA . ASP B 1 154 ? -20.938 14.023 18 1 96.81 154 ASP B CA 1
ATOM 4148 C C . ASP B 1 154 ? -20.344 12.977 17.062 1 96.81 154 ASP B C 1
ATOM 4150 O O . ASP B 1 154 ? -20.188 13.242 15.859 1 96.81 154 ASP B O 1
ATOM 4154 N N . PRO B 1 155 ? -20.031 11.805 17.547 1 98.06 155 PRO B N 1
ATOM 4155 C CA . PRO B 1 155 ? -19.359 10.781 16.75 1 98.06 155 PRO B CA 1
ATOM 4156 C C . PRO B 1 155 ? -20.203 10.289 15.578 1 98.06 155 PRO B C 1
ATOM 4158 O O . PRO B 1 155 ? -19.688 10.008 14.5 1 98.06 155 PRO B O 1
ATOM 4161 N N . GLU B 1 156 ? -21.5 10.117 15.75 1 98.31 156 GLU B N 1
ATOM 4162 C CA . GLU B 1 156 ? -22.359 9.656 14.656 1 98.31 156 GLU B CA 1
ATOM 4163 C C . GLU B 1 156 ? -22.328 10.625 13.484 1 98.31 156 GLU B C 1
ATOM 4165 O O . GLU B 1 156 ? -22.188 10.211 12.328 1 98.31 156 GLU B O 1
ATOM 4170 N N . THR B 1 157 ? -22.469 11.906 13.82 1 98.31 157 THR B N 1
ATOM 4171 C CA . THR B 1 157 ? -22.328 12.922 12.781 1 98.31 157 THR B CA 1
ATOM 4172 C C . THR B 1 157 ? -20.938 12.891 12.172 1 98.31 157 THR B C 1
ATOM 4174 O O . THR B 1 157 ? -20.781 13.047 10.961 1 98.31 157 THR B O 1
ATOM 4177 N N . GLY B 1 158 ? -19.891 12.703 13.031 1 98.69 158 GLY B N 1
ATOM 4178 C CA . GLY B 1 158 ? -18.531 12.609 12.562 1 98.69 158 GLY B CA 1
ATOM 4179 C C . GLY B 1 158 ? -18.328 11.523 11.516 1 98.69 158 GLY B C 1
ATOM 4180 O O . GLY B 1 158 ? -17.656 11.75 10.508 1 98.69 158 GLY B O 1
ATOM 4181 N N . VAL B 1 159 ? -18.953 10.391 11.711 1 98.62 159 VAL B N 1
ATOM 4182 C CA . VAL B 1 159 ? -18.828 9.266 10.781 1 98.62 159 VAL B CA 1
ATOM 4183 C C . VAL B 1 159 ? -19.469 9.633 9.445 1 98.62 159 VAL B C 1
ATOM 4185 O O . VAL B 1 159 ? -18.938 9.281 8.383 1 98.62 159 VAL B O 1
ATOM 4188 N N . GLN B 1 160 ? -20.562 10.297 9.492 1 98.75 160 GLN B N 1
ATOM 4189 C CA . GLN B 1 160 ? -21.203 10.742 8.258 1 98.75 160 GLN B CA 1
ATOM 4190 C C . GLN B 1 160 ? -20.328 11.758 7.527 1 98.75 160 GLN B C 1
ATOM 4192 O O . GLN B 1 160 ? -20.203 11.719 6.301 1 98.75 160 GLN B O 1
ATOM 4197 N N . VAL B 1 161 ? -19.703 12.648 8.281 1 98.88 161 VAL B N 1
ATOM 4198 C CA . VAL B 1 161 ? -18.766 13.625 7.699 1 98.88 161 VAL B CA 1
ATOM 4199 C C . VAL B 1 161 ? -17.594 12.891 7.047 1 98.88 161 VAL B C 1
ATOM 4201 O O . VAL B 1 161 ? -17.172 13.25 5.945 1 98.88 161 VAL B O 1
ATOM 4204 N N . LEU B 1 162 ? -17.109 11.844 7.73 1 98.81 162 LEU B N 1
ATOM 4205 C CA . LEU B 1 162 ? -16.031 11.055 7.168 1 98.81 162 LEU B CA 1
ATOM 4206 C C . LEU B 1 162 ? -16.406 10.492 5.805 1 98.81 162 LEU B C 1
ATOM 4208 O O . LEU B 1 162 ? -15.594 10.477 4.879 1 98.81 162 LEU B O 1
ATOM 4212 N N . ASN B 1 163 ? -17.641 10 5.648 1 98.69 163 ASN B N 1
ATOM 4213 C CA . ASN B 1 163 ? -18.125 9.492 4.367 1 98.69 163 ASN B CA 1
ATOM 4214 C C . ASN B 1 163 ? -18.078 10.57 3.285 1 98.69 163 ASN B C 1
ATOM 4216 O O . ASN B 1 163 ? -17.641 10.312 2.166 1 98.69 163 ASN B O 1
ATOM 4220 N N . HIS B 1 164 ? -18.516 11.758 3.654 1 98.75 164 HIS B N 1
ATOM 4221 C CA . HIS B 1 164 ? -18.594 12.852 2.697 1 98.75 164 HIS B CA 1
ATOM 4222 C C . HIS B 1 164 ? -17.203 13.391 2.352 1 98.75 164 HIS B C 1
ATOM 4224 O O . HIS B 1 164 ? -17 13.953 1.275 1 98.75 164 HIS B O 1
ATOM 4230 N N . LEU B 1 165 ? -16.203 13.195 3.215 1 98.75 165 LEU B N 1
ATOM 4231 C CA . LEU B 1 165 ? -14.852 13.695 3.02 1 98.75 165 LEU B CA 1
ATOM 4232 C C . LEU B 1 165 ? -14.125 12.891 1.944 1 98.75 165 LEU B C 1
ATOM 4234 O O . LEU B 1 165 ? -13.242 13.422 1.262 1 98.75 165 LEU B O 1
ATOM 4238 N N . ARG B 1 166 ? -14.484 11.641 1.733 1 98.5 166 ARG B N 1
ATOM 4239 C CA . ARG B 1 166 ? -13.742 10.664 0.951 1 98.5 166 ARG B CA 1
ATOM 4240 C C . ARG B 1 166 ? -13.422 11.195 -0.441 1 98.5 166 ARG B C 1
ATOM 4242 O O . ARG B 1 166 ? -12.258 11.219 -0.855 1 98.5 166 ARG B O 1
ATOM 4249 N N . PRO B 1 167 ? -14.352 11.766 -1.131 1 98.12 167 PRO B N 1
ATOM 4250 C CA . PRO B 1 167 ? -14.055 12.156 -2.512 1 98.12 167 PRO B CA 1
ATOM 4251 C C . PRO B 1 167 ? -13.25 13.453 -2.6 1 98.12 167 PRO B C 1
ATOM 4253 O O . PRO B 1 167 ? -12.734 13.789 -3.666 1 98.12 167 PRO B O 1
ATOM 4256 N N . TRP B 1 168 ? -13.078 14.203 -1.495 1 98.62 168 TRP B N 1
ATOM 4257 C CA . TRP B 1 168 ? -12.438 15.516 -1.53 1 98.62 168 TRP B CA 1
ATOM 4258 C C . TRP B 1 168 ? -10.969 15.422 -1.115 1 98.62 168 TRP B C 1
ATOM 4260 O O . TRP B 1 168 ? -10.172 16.312 -1.417 1 98.62 168 TRP B O 1
ATOM 4270 N N . LEU B 1 169 ? -10.602 14.398 -0.423 1 98.75 169 LEU B N 1
ATOM 4271 C CA . LEU B 1 169 ? -9.305 14.328 0.25 1 98.75 169 LEU B CA 1
ATOM 4272 C C . LEU B 1 169 ? -8.172 14.25 -0.763 1 98.75 169 LEU B C 1
ATOM 4274 O O . LEU B 1 169 ? -7.094 14.805 -0.538 1 98.75 169 LEU B O 1
ATOM 4278 N N . PRO B 1 170 ? -8.367 13.602 -1.972 1 98.75 170 PRO B N 1
ATOM 4279 C CA . PRO B 1 170 ? -7.273 13.625 -2.947 1 98.75 170 PRO B CA 1
ATOM 4280 C C . PRO B 1 170 ? -6.883 15.039 -3.359 1 98.75 170 PRO B C 1
ATOM 4282 O O . PRO B 1 170 ? -5.699 15.32 -3.576 1 98.75 170 PRO B O 1
ATOM 4285 N N . THR B 1 171 ? -7.836 15.914 -3.463 1 98.88 171 THR B N 1
ATOM 4286 C CA . THR B 1 171 ? -7.559 17.297 -3.836 1 98.88 171 THR B CA 1
ATOM 4287 C C . THR B 1 171 ? -6.738 18 -2.756 1 98.88 171 THR B C 1
ATOM 4289 O O . THR B 1 171 ? -5.75 18.672 -3.057 1 98.88 171 THR B O 1
ATOM 4292 N N . LEU B 1 172 ? -7.141 17.797 -1.51 1 98.88 172 LEU B N 1
ATOM 4293 C CA . LEU B 1 172 ? -6.375 18.375 -0.409 1 98.88 172 LEU B CA 1
ATOM 4294 C C . LEU B 1 172 ? -4.984 17.766 -0.329 1 98.88 172 LEU B C 1
ATOM 4296 O O . LEU B 1 172 ? -4.004 18.453 -0.062 1 98.88 172 LEU B O 1
ATOM 4300 N N . GLN B 1 173 ? -4.918 16.453 -0.567 1 98.81 173 GLN B N 1
ATOM 4301 C CA . GLN B 1 173 ? -3.637 15.75 -0.588 1 98.81 173 GLN B CA 1
ATOM 4302 C C . GLN B 1 173 ? -2.699 16.344 -1.633 1 98.81 173 GLN B C 1
ATOM 4304 O O . GLN B 1 173 ? -1.524 16.594 -1.352 1 98.81 173 GLN B O 1
ATOM 4309 N N . ALA B 1 174 ? -3.213 16.594 -2.797 1 98.88 174 ALA B N 1
ATOM 4310 C CA . ALA B 1 174 ? -2.418 17.172 -3.883 1 98.88 174 ALA B CA 1
ATOM 4311 C C . ALA B 1 174 ? -1.844 18.531 -3.486 1 98.88 174 ALA B C 1
ATOM 4313 O O . ALA B 1 174 ? -0.683 18.828 -3.775 1 98.88 174 ALA B O 1
ATOM 4314 N N . ALA B 1 175 ? -2.602 19.281 -2.785 1 98.81 175 ALA B N 1
ATOM 4315 C CA . ALA B 1 175 ? -2.211 20.641 -2.402 1 98.81 175 ALA B CA 1
ATOM 4316 C C . ALA B 1 175 ? -1.104 20.609 -1.352 1 98.81 175 ALA B C 1
ATOM 4318 O O . ALA B 1 175 ? -0.393 21.609 -1.166 1 98.81 175 ALA B O 1
ATOM 4319 N N . THR B 1 176 ? -0.93 19.484 -0.668 1 98.75 176 THR B N 1
ATOM 4320 C CA . THR B 1 176 ? 0.017 19.422 0.439 1 98.75 176 THR B CA 1
ATOM 4321 C C . THR B 1 176 ? 1.314 18.75 -0.002 1 98.75 176 THR B C 1
ATOM 4323 O O . THR B 1 176 ? 2.242 18.594 0.795 1 98.75 176 THR B O 1
ATOM 4326 N N . ALA B 1 177 ? 1.428 18.328 -1.254 1 98.88 177 ALA B N 1
ATOM 4327 C CA . ALA B 1 177 ? 2.57 17.531 -1.707 1 98.88 177 ALA B CA 1
ATOM 4328 C C . ALA B 1 177 ? 3.881 18.281 -1.472 1 98.88 177 ALA B C 1
ATOM 4330 O O . ALA B 1 177 ? 4.039 19.422 -1.914 1 98.88 177 ALA B O 1
ATOM 4331 N N . ASN B 1 178 ? 4.879 17.625 -0.801 1 98.94 178 ASN B N 1
ATOM 4332 C CA . ASN B 1 178 ? 6.094 18.312 -0.389 1 98.94 178 ASN B CA 1
ATOM 4333 C C . ASN B 1 178 ? 7.254 17.344 -0.202 1 98.94 178 ASN B C 1
ATOM 4335 O O . ASN B 1 178 ? 8.133 17.562 0.628 1 98.94 178 ASN B O 1
ATOM 4339 N N . SER B 1 179 ? 7.328 16.219 -0.933 1 98.81 179 SER B N 1
ATOM 4340 C CA . SER B 1 179 ? 8.414 15.266 -0.777 1 98.81 179 SER B CA 1
ATOM 4341 C C . SER B 1 179 ? 8.742 14.57 -2.098 1 98.81 179 SER B C 1
ATOM 4343 O O . SER B 1 179 ? 8.656 13.352 -2.197 1 98.81 179 SER B O 1
ATOM 4345 N N . PRO B 1 180 ? 9.211 15.367 -3.062 1 98.62 180 PRO B N 1
ATOM 4346 C CA . PRO B 1 180 ? 9.547 14.789 -4.367 1 98.62 180 PRO B CA 1
ATOM 4347 C C . PRO B 1 180 ? 10.891 14.07 -4.367 1 98.62 180 PRO B C 1
ATOM 4349 O O . PRO B 1 180 ? 11.172 13.289 -5.277 1 98.62 180 PRO B O 1
ATOM 4352 N N . LEU B 1 181 ? 11.742 14.312 -3.359 1 98.38 181 LEU B N 1
ATOM 4353 C CA . LEU B 1 181 ? 13.094 13.773 -3.338 1 98.38 181 LEU B CA 1
ATOM 4354 C C . LEU B 1 181 ? 13.234 12.688 -2.279 1 98.38 181 LEU B C 1
ATOM 4356 O O . LEU B 1 181 ? 12.602 12.758 -1.223 1 98.38 181 LEU B O 1
ATOM 4360 N N . SER B 1 182 ? 14 11.742 -2.555 1 96.31 182 SER B N 1
ATOM 4361 C CA . SER B 1 182 ? 14.445 10.703 -1.631 1 96.31 182 SER B CA 1
ATOM 4362 C C . SER B 1 182 ? 15.805 10.141 -2.039 1 96.31 182 SER B C 1
ATOM 4364 O O . SER B 1 182 ? 16.078 9.992 -3.23 1 96.31 182 SER B O 1
ATOM 4366 N N . ALA B 1 183 ? 16.672 9.898 -1.089 1 94.25 183 ALA B N 1
ATOM 4367 C CA . ALA B 1 183 ? 18 9.312 -1.314 1 94.25 183 ALA B CA 1
ATOM 4368 C C . ALA B 1 183 ? 18.797 10.141 -2.32 1 94.25 183 ALA B C 1
ATOM 4370 O O . ALA B 1 183 ? 19.531 9.586 -3.137 1 94.25 183 ALA B O 1
ATOM 4371 N N . GLY B 1 184 ? 18.562 11.391 -2.383 1 96.19 184 GLY B N 1
ATOM 4372 C CA . GLY B 1 184 ? 19.375 12.312 -3.156 1 96.19 184 GLY B CA 1
ATOM 4373 C C . GLY B 1 184 ? 18.875 12.5 -4.578 1 96.19 184 GLY B C 1
ATOM 4374 O O . GLY B 1 184 ? 19.547 13.148 -5.391 1 96.19 184 GLY B O 1
ATOM 4375 N N . HIS B 1 185 ? 17.703 11.938 -4.887 1 94.69 185 HIS B N 1
ATOM 4376 C CA . HIS B 1 185 ? 17.219 12.055 -6.254 1 94.69 185 HIS B CA 1
ATOM 4377 C C . HIS B 1 185 ? 15.719 12.344 -6.285 1 94.69 185 HIS B C 1
ATOM 4379 O O . HIS B 1 185 ? 15.016 12.094 -5.305 1 94.69 185 HIS B O 1
ATOM 4385 N N . ASP B 1 186 ? 15.266 12.969 -7.367 1 97.06 186 ASP B N 1
ATOM 4386 C CA . ASP B 1 186 ? 13.836 13.117 -7.613 1 97.06 186 ASP B CA 1
ATOM 4387 C C . ASP B 1 186 ? 13.172 11.773 -7.867 1 97.06 186 ASP B C 1
ATOM 4389 O O . ASP B 1 186 ? 13.578 11.031 -8.766 1 97.06 186 ASP B O 1
ATOM 4393 N N . THR B 1 187 ? 12.18 11.438 -7.152 1 96.31 187 THR B N 1
ATOM 4394 C CA . THR B 1 187 ? 11.555 10.117 -7.199 1 96.31 187 THR B CA 1
ATOM 4395 C C . THR B 1 187 ? 10.578 10.023 -8.359 1 96.31 187 THR B C 1
ATOM 4397 O O . THR B 1 187 ? 10.148 8.93 -8.734 1 96.31 187 THR B O 1
ATOM 4400 N N . GLY B 1 188 ? 10.117 11.18 -8.914 1 96.5 188 GLY B N 1
ATOM 4401 C CA . GLY B 1 188 ? 9.047 11.234 -9.891 1 96.5 188 GLY B CA 1
ATOM 4402 C C . GLY B 1 188 ? 7.676 11.445 -9.266 1 96.5 188 GLY B C 1
ATOM 4403 O O . GLY B 1 188 ? 6.684 11.617 -9.977 1 96.5 188 GLY B O 1
ATOM 4404 N N . TYR B 1 189 ? 7.59 11.445 -7.973 1 98.06 189 TYR B N 1
ATOM 4405 C CA . TYR B 1 189 ? 6.359 11.703 -7.234 1 98.06 189 TYR B CA 1
ATOM 4406 C C . TYR B 1 189 ? 6.41 13.062 -6.543 1 98.06 189 TYR B C 1
ATOM 4408 O O . TYR B 1 189 ? 7.48 13.508 -6.121 1 98.06 189 TYR B O 1
ATOM 4416 N N . ALA B 1 190 ? 5.266 13.664 -6.426 1 98.69 190 ALA B N 1
ATOM 4417 C CA . ALA B 1 190 ? 5.168 14.906 -5.668 1 98.69 190 ALA B CA 1
ATOM 4418 C C . ALA B 1 190 ? 5.203 14.641 -4.164 1 98.69 190 ALA B C 1
ATOM 4420 O O . ALA B 1 190 ? 5.688 15.469 -3.391 1 98.69 190 ALA B O 1
ATOM 4421 N N . SER B 1 191 ? 4.707 13.531 -3.77 1 98.69 191 SER B N 1
ATOM 4422 C CA . SER B 1 191 ? 4.711 13.102 -2.377 1 98.69 191 SER B CA 1
ATOM 4423 C C . SER B 1 191 ? 5.219 11.664 -2.246 1 98.69 191 SER B C 1
ATOM 4425 O O . SER B 1 191 ? 4.438 10.719 -2.322 1 98.69 191 SER B O 1
ATOM 4427 N N . TRP B 1 192 ? 6.473 11.531 -1.995 1 97.75 192 TRP B N 1
ATOM 4428 C CA . TRP B 1 192 ? 7.066 10.219 -1.766 1 97.75 192 TRP B CA 1
ATOM 4429 C C . TRP B 1 192 ? 6.641 9.664 -0.41 1 97.75 192 TRP B C 1
ATOM 4431 O O . TRP B 1 192 ? 6.52 8.445 -0.244 1 97.75 192 TRP B O 1
ATOM 4441 N N . ARG B 1 193 ? 6.336 10.516 0.533 1 98.12 193 ARG B N 1
ATOM 4442 C CA . ARG B 1 193 ? 5.789 10.094 1.817 1 98.12 193 ARG B CA 1
ATOM 4443 C C . ARG B 1 193 ? 4.562 9.203 1.624 1 98.12 193 ARG B C 1
ATOM 4445 O O . ARG B 1 193 ? 4.43 8.164 2.273 1 98.12 193 ARG B O 1
ATOM 4452 N N . SER B 1 194 ? 3.666 9.664 0.738 1 97.56 194 SER B N 1
ATOM 4453 C CA . SER B 1 194 ? 2.428 8.93 0.517 1 97.56 194 SER B CA 1
ATOM 4454 C C . SER B 1 194 ? 2.709 7.492 0.088 1 97.56 194 SER B C 1
ATOM 4456 O O . SER B 1 194 ? 2.096 6.555 0.602 1 97.56 194 SER B O 1
ATOM 4458 N N . MET B 1 195 ? 3.688 7.312 -0.789 1 95.5 195 MET B N 1
ATOM 4459 C CA . MET B 1 195 ? 4.027 5.996 -1.316 1 95.5 195 MET B CA 1
ATOM 4460 C C . MET B 1 195 ? 4.641 5.117 -0.233 1 95.5 195 MET B C 1
ATOM 4462 O O . MET B 1 195 ? 4.32 3.932 -0.132 1 95.5 195 MET B O 1
ATOM 4466 N N . MET B 1 196 ? 5.457 5.707 0.587 1 95.06 196 MET B N 1
ATOM 4467 C CA . MET B 1 196 ? 6.145 4.957 1.633 1 95.06 196 MET B CA 1
ATOM 4468 C C . MET B 1 196 ? 5.211 4.688 2.812 1 95.06 196 MET B C 1
ATOM 4470 O O . MET B 1 196 ? 5.254 3.613 3.41 1 95.06 196 MET B O 1
ATOM 4474 N N . TRP B 1 197 ? 4.363 5.629 3.076 1 95.56 197 TRP B N 1
ATOM 4475 C CA . TRP B 1 197 ? 3.441 5.527 4.203 1 95.56 197 TRP B CA 1
ATOM 4476 C C . TRP B 1 197 ? 2.398 4.445 3.955 1 95.56 197 TRP B C 1
ATOM 4478 O O . TRP B 1 197 ? 1.99 3.744 4.887 1 95.56 197 TRP B O 1
ATOM 4488 N N . GLU B 1 198 ? 2.021 4.203 2.787 1 93.88 198 GLU B N 1
ATOM 4489 C CA . GLU B 1 198 ? 0.948 3.285 2.422 1 93.88 198 GLU B CA 1
ATOM 4490 C C . GLU B 1 198 ? 1.363 1.834 2.641 1 93.88 198 GLU B C 1
ATOM 4492 O O . GLU B 1 198 ? 0.54 0.923 2.535 1 93.88 198 GLU B O 1
ATOM 4497 N N . ARG B 1 199 ? 2.586 1.608 3.09 1 92.62 199 ARG B N 1
ATOM 4498 C CA . ARG B 1 199 ? 3.066 0.256 3.352 1 92.62 199 ARG B CA 1
ATOM 4499 C C . ARG B 1 199 ? 2.512 -0.278 4.668 1 92.62 199 ARG B C 1
ATOM 4501 O O . ARG B 1 199 ? 2.547 -1.484 4.918 1 92.62 199 ARG B O 1
ATOM 4508 N N . TRP B 1 200 ? 2.047 0.591 5.543 1 94.62 200 TRP B N 1
ATOM 4509 C CA . TRP B 1 200 ? 1.427 0.182 6.801 1 94.62 200 TRP B CA 1
ATOM 4510 C C . TRP B 1 200 ? 0.016 -0.348 6.566 1 94.62 200 TRP B C 1
ATOM 4512 O O . TRP B 1 200 ? -0.737 0.21 5.766 1 94.62 200 TRP B O 1
ATOM 4522 N N . PRO B 1 201 ? -0.412 -1.362 7.191 1 94.56 201 PRO B N 1
ATOM 4523 C CA . PRO B 1 201 ? -1.608 -2.113 6.801 1 94.56 201 PRO B CA 1
ATOM 4524 C C . PRO B 1 201 ? -2.891 -1.295 6.941 1 94.56 201 PRO B C 1
ATOM 4526 O O . PRO B 1 201 ? -3.889 -1.588 6.277 1 94.56 201 PRO B O 1
ATOM 4529 N N . THR B 1 202 ? -2.9 -0.26 7.805 1 96.31 202 THR B N 1
ATOM 4530 C CA . THR B 1 202 ? -4.16 0.449 8.008 1 96.31 202 THR B CA 1
ATOM 4531 C C . THR B 1 202 ? -4.141 1.803 7.305 1 96.31 202 THR B C 1
ATOM 4533 O O . THR B 1 202 ? -5.062 2.604 7.461 1 96.31 202 THR B O 1
ATOM 4536 N N . VAL B 1 203 ? -3.141 2.117 6.547 1 96.75 203 VAL B N 1
ATOM 4537 C CA . VAL B 1 203 ? -3.086 3.387 5.836 1 96.75 203 VAL B CA 1
ATOM 4538 C C . VAL B 1 203 ? -3.996 3.332 4.609 1 96.75 203 VAL B C 1
ATOM 4540 O O . VAL B 1 203 ? -3.973 2.357 3.854 1 96.75 203 VAL B O 1
ATOM 4543 N N . GLY B 1 204 ? -4.785 4.355 4.414 1 96.69 204 GLY B N 1
ATOM 4544 C CA . GLY B 1 204 ? -5.613 4.461 3.225 1 96.69 204 GLY B CA 1
ATOM 4545 C C . GLY B 1 204 ? -6.859 5.301 3.438 1 96.69 204 GLY B C 1
ATOM 4546 O O . GLY B 1 204 ? -7.027 5.914 4.492 1 96.69 204 GLY B O 1
ATOM 4547 N N . PRO B 1 205 ? -7.691 5.32 2.4 1 97.31 205 PRO B N 1
ATOM 4548 C CA . PRO B 1 205 ? -8.945 6.055 2.557 1 97.31 205 PRO B CA 1
ATOM 4549 C C . PRO B 1 205 ? -9.859 5.445 3.621 1 97.31 205 PRO B C 1
ATOM 4551 O O . PRO B 1 205 ? -9.898 4.223 3.777 1 97.31 205 PRO B O 1
ATOM 4554 N N . THR B 1 206 ? -10.516 6.301 4.301 1 98.06 206 THR B N 1
ATOM 4555 C CA . THR B 1 206 ? -11.562 5.844 5.203 1 98.06 206 THR B CA 1
ATOM 4556 C C . THR B 1 206 ? -12.609 5.02 4.453 1 98.06 206 THR B C 1
ATOM 4558 O O . THR B 1 206 ? -13.047 5.41 3.369 1 98.06 206 THR B O 1
ATOM 4561 N N . PRO B 1 207 ? -12.953 3.83 4.949 1 97.12 207 PRO B N 1
ATOM 4562 C CA . PRO B 1 207 ? -14.047 3.104 4.297 1 97.12 207 PRO B CA 1
ATOM 4563 C C . PRO B 1 207 ? -15.391 3.809 4.441 1 97.12 207 PRO B C 1
ATOM 4565 O O . PRO B 1 207 ? -15.531 4.715 5.27 1 97.12 207 PRO B O 1
ATOM 4568 N N . TYR B 1 208 ? -16.297 3.453 3.52 1 97.12 208 TYR B N 1
ATOM 4569 C CA . TYR B 1 208 ? -17.656 3.957 3.721 1 97.12 208 TYR B CA 1
ATOM 4570 C C . TYR B 1 208 ? -18.281 3.365 4.98 1 97.12 208 TYR B C 1
ATOM 4572 O O . TYR B 1 208 ? -18.359 2.143 5.125 1 97.12 208 TYR B O 1
ATOM 4580 N N . LEU B 1 209 ? -18.703 4.172 5.871 1 98 209 LEU B N 1
ATOM 4581 C CA . LEU B 1 209 ? -19.188 3.773 7.191 1 98 209 LEU B CA 1
ATOM 4582 C C . LEU B 1 209 ? -20.703 3.916 7.289 1 98 209 LEU B C 1
ATOM 4584 O O . LEU B 1 209 ? -21.25 4.957 6.934 1 98 209 LEU B O 1
ATOM 4588 N N . ASN B 1 210 ? -21.344 2.955 7.871 1 96.88 210 ASN B N 1
ATOM 4589 C CA . ASN B 1 210 ? -22.797 2.957 7.961 1 96.88 210 ASN B CA 1
ATOM 4590 C C . ASN B 1 210 ? -23.281 3.613 9.25 1 96.88 210 ASN B C 1
ATOM 4592 O O . ASN B 1 210 ? -24.438 4.043 9.336 1 96.88 210 ASN B O 1
ATOM 4596 N N . SER B 1 211 ? -22.422 3.605 10.281 1 98.12 211 SER B N 1
ATOM 4597 C CA . SER B 1 211 ? -22.75 4.145 11.594 1 98.12 211 SER B CA 1
ATOM 4598 C C . SER B 1 211 ? -21.516 4.234 12.477 1 98.12 211 SER B C 1
ATOM 4600 O O . SER B 1 211 ? -20.453 3.73 12.117 1 98.12 211 SER B O 1
ATOM 4602 N N . HIS B 1 212 ? -21.688 4.949 13.555 1 98.5 212 HIS B N 1
ATOM 4603 C CA . HIS B 1 212 ? -20.625 4.973 14.539 1 98.5 212 HIS B CA 1
ATOM 4604 C C . HIS B 1 212 ? -20.344 3.578 15.086 1 98.5 212 HIS B C 1
ATOM 4606 O O . HIS B 1 212 ? -19.188 3.221 15.336 1 98.5 212 HIS B O 1
ATOM 4612 N N . GLU B 1 213 ? -21.375 2.805 15.281 1 98.38 213 GLU B N 1
ATOM 4613 C CA . GLU B 1 213 ? -21.203 1.426 15.734 1 98.38 213 GLU B CA 1
ATOM 4614 C C . GLU B 1 213 ? -20.359 0.625 14.742 1 98.38 213 GLU B C 1
ATOM 4616 O O . GLU B 1 213 ? -19.484 -0.145 15.141 1 98.38 213 GLU B O 1
ATOM 4621 N N . HIS B 1 214 ? -20.672 0.791 13.461 1 98.06 214 HIS B N 1
ATOM 4622 C CA . HIS B 1 214 ? -19.875 0.15 12.422 1 98.06 214 HIS B CA 1
ATOM 4623 C C . HIS B 1 214 ? -18.406 0.566 12.516 1 98.06 214 HIS B C 1
ATOM 4625 O O . HIS B 1 214 ? -17.516 -0.273 12.406 1 98.06 214 HIS B O 1
ATOM 4631 N N . TYR B 1 215 ? -18.203 1.839 12.727 1 98.38 215 TYR B N 1
ATOM 4632 C CA . TYR B 1 215 ? -16.859 2.391 12.922 1 98.38 215 TYR B CA 1
ATOM 4633 C C . TYR B 1 215 ? -16.141 1.677 14.055 1 98.38 215 TYR B C 1
ATOM 4635 O O . TYR B 1 215 ? -15.008 1.196 13.875 1 98.38 215 TYR B O 1
ATOM 4643 N N . LEU B 1 216 ? -16.766 1.56 15.172 1 98 216 LEU B N 1
ATOM 4644 C CA . LEU B 1 216 ? -16.172 0.927 16.344 1 98 216 LEU B CA 1
ATOM 4645 C C . LEU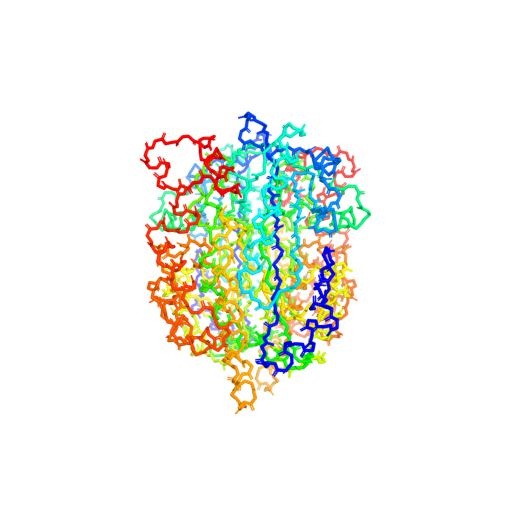 B 1 216 ? -15.922 -0.556 16.094 1 98 216 LEU B C 1
ATOM 4647 O O . LEU B 1 216 ? -14.914 -1.102 16.547 1 98 216 LEU B O 1
ATOM 4651 N N . THR B 1 217 ? -16.797 -1.158 15.391 1 97.56 217 THR B N 1
ATOM 4652 C CA . THR B 1 217 ? -16.656 -2.572 15.062 1 97.56 217 THR B CA 1
ATOM 4653 C C . THR B 1 217 ? -15.414 -2.795 14.195 1 97.56 217 THR B C 1
ATOM 4655 O O . THR B 1 217 ? -14.641 -3.727 14.43 1 97.56 217 THR B O 1
ATOM 4658 N N . LEU B 1 218 ? -15.211 -1.98 13.211 1 97.69 218 LEU B N 1
ATOM 4659 C CA . LEU B 1 218 ? -14.047 -2.1 12.336 1 97.69 218 LEU B CA 1
ATOM 4660 C C . LEU B 1 218 ? -12.758 -1.896 13.117 1 97.69 218 LEU B C 1
ATOM 4662 O O . LEU B 1 218 ? -11.766 -2.596 12.891 1 97.69 218 LEU B O 1
ATOM 4666 N N . ILE B 1 219 ? -12.766 -0.956 14.016 1 97.75 219 ILE B N 1
ATOM 4667 C CA . ILE B 1 219 ? -11.602 -0.703 14.852 1 97.75 219 ILE B CA 1
ATOM 4668 C C . ILE B 1 219 ? -11.281 -1.945 15.68 1 97.75 219 ILE B C 1
ATOM 4670 O O . ILE B 1 219 ? -10.125 -2.383 15.727 1 97.75 219 ILE B O 1
ATOM 4674 N N . ALA B 1 220 ? -12.281 -2.492 16.266 1 97.62 220 ALA B N 1
ATOM 4675 C CA . ALA B 1 220 ? -12.102 -3.703 17.062 1 97.62 220 ALA B CA 1
ATOM 4676 C C . ALA B 1 220 ? -11.578 -4.852 16.203 1 97.62 220 ALA B C 1
ATOM 4678 O O . ALA B 1 220 ? -10.695 -5.598 16.641 1 97.62 220 ALA B O 1
ATOM 4679 N N . ASP B 1 221 ? -12.141 -4.996 15.031 1 97.38 221 ASP B N 1
ATOM 4680 C CA . ASP B 1 221 ? -11.711 -6.031 14.094 1 97.38 221 ASP B CA 1
ATOM 4681 C C . ASP B 1 221 ? -10.227 -5.883 13.75 1 97.38 221 ASP B C 1
ATOM 4683 O O . ASP B 1 221 ? -9.484 -6.867 13.75 1 97.38 221 ASP B O 1
ATOM 4687 N N . LEU B 1 222 ? -9.812 -4.715 13.461 1 98.12 222 LEU B N 1
ATOM 4688 C CA . LEU B 1 222 ? -8.438 -4.453 13.047 1 98.12 222 LEU B CA 1
ATOM 4689 C C . LEU B 1 222 ? -7.469 -4.691 14.195 1 98.12 222 LEU B C 1
ATOM 4691 O O . LEU B 1 222 ? -6.379 -5.23 13.992 1 98.12 222 LEU B O 1
ATOM 4695 N N . GLU B 1 223 ? -7.852 -4.289 15.367 1 97.5 223 GLU B N 1
ATOM 4696 C CA . GLU B 1 223 ? -7.023 -4.578 16.531 1 97.5 223 GLU B CA 1
ATOM 4697 C C . GLU B 1 223 ? -6.895 -6.082 16.766 1 97.5 223 GLU B C 1
ATOM 4699 O O . GLU B 1 223 ? -5.793 -6.59 16.969 1 97.5 223 GLU B O 1
ATOM 4704 N N . ALA B 1 224 ? -8.016 -6.77 16.672 1 97.19 224 ALA B N 1
ATOM 4705 C CA . ALA B 1 224 ? -8.023 -8.211 16.891 1 97.19 224 ALA B CA 1
ATOM 4706 C C . ALA B 1 224 ? -7.199 -8.93 15.812 1 97.19 224 ALA B C 1
ATOM 4708 O O . ALA B 1 224 ? -6.547 -9.938 16.094 1 97.19 224 ALA B O 1
ATOM 4709 N N . SER B 1 225 ? -7.223 -8.445 14.641 1 96.94 225 SER B N 1
ATOM 4710 C CA . SER B 1 225 ? -6.492 -9.039 13.531 1 96.94 225 SER B CA 1
ATOM 4711 C C . SER B 1 225 ? -4.988 -8.922 13.727 1 96.94 225 SER B C 1
ATOM 4713 O O . SER B 1 225 ? -4.215 -9.664 13.117 1 96.94 225 SER B O 1
ATOM 4715 N N . GLY B 1 226 ? -4.578 -7.926 14.516 1 96.75 226 GLY B N 1
ATOM 4716 C CA . GLY B 1 226 ? -3.164 -7.637 14.703 1 96.75 226 GLY B CA 1
ATOM 4717 C C . GLY B 1 226 ? -2.623 -6.641 13.695 1 96.75 226 GLY B C 1
ATOM 4718 O O . GLY B 1 226 ? -1.452 -6.258 13.758 1 96.75 226 GLY B O 1
ATOM 4719 N N . ALA B 1 227 ? -3.465 -6.176 12.82 1 96.5 227 ALA B N 1
ATOM 4720 C CA . ALA B 1 227 ? -3.025 -5.219 11.805 1 96.5 227 ALA B CA 1
ATOM 4721 C C . ALA B 1 227 ? -2.799 -3.838 12.414 1 96.5 227 ALA B C 1
ATOM 4723 O O . ALA B 1 227 ? -2.252 -2.947 11.758 1 96.5 227 ALA B O 1
ATOM 4724 N N . MET B 1 228 ? -3.191 -3.633 13.57 1 95.88 228 MET B N 1
ATOM 4725 C CA . MET B 1 228 ? -2.824 -2.465 14.367 1 95.88 228 MET B CA 1
ATOM 4726 C C . MET B 1 228 ? -2.691 -2.832 15.844 1 95.88 228 MET B C 1
ATOM 4728 O O . MET B 1 228 ? -3.311 -3.793 16.312 1 95.88 228 MET B O 1
ATOM 4732 N N . LEU B 1 229 ? -1.867 -2.125 16.578 1 95.12 229 LEU B N 1
ATOM 4733 C CA . LEU B 1 229 ? -1.635 -2.373 18 1 95.12 229 LEU B CA 1
ATOM 4734 C C . LEU B 1 229 ? -2.736 -1.751 18.844 1 95.12 229 LEU B C 1
ATOM 4736 O O . LEU B 1 229 ? -3.117 -2.305 19.875 1 95.12 229 LEU B O 1
ATOM 4740 N N . ASP B 1 230 ? -3.178 -0.593 18.438 1 93.88 230 ASP B N 1
ATOM 4741 C CA . ASP B 1 230 ? -4.141 0.227 19.156 1 93.88 230 ASP B CA 1
ATOM 4742 C C . ASP B 1 230 ? -4.812 1.239 18.234 1 93.88 230 ASP B C 1
ATOM 4744 O O . ASP B 1 230 ? -4.5 1.302 17.047 1 93.88 230 ASP B O 1
ATOM 4748 N N . GLU B 1 231 ? -5.684 1.981 18.797 1 92.25 231 GLU B N 1
ATOM 4749 C CA . GLU B 1 231 ? -6.461 2.924 18 1 92.25 231 GLU B CA 1
ATOM 4750 C C . GLU B 1 231 ? -5.57 4.012 17.406 1 92.25 231 GLU B C 1
ATOM 4752 O O . GLU B 1 231 ? -5.902 4.605 16.391 1 92.25 231 GLU B O 1
ATOM 4757 N N . GLY B 1 232 ? -4.473 4.273 18.047 1 92.69 232 GLY B N 1
ATOM 4758 C CA . GLY B 1 232 ? -3.531 5.254 17.531 1 92.69 232 GLY B CA 1
ATOM 4759 C C . GLY B 1 232 ? -2.945 4.871 16.172 1 92.69 232 GLY B C 1
ATOM 4760 O O . GLY B 1 232 ? -2.406 5.719 15.469 1 92.69 232 GLY B O 1
ATOM 4761 N N . MET B 1 233 ? -3.064 3.613 15.812 1 95.06 233 MET B N 1
ATOM 4762 C CA . MET B 1 233 ? -2.496 3.127 14.562 1 95.06 233 MET B CA 1
ATOM 4763 C C . MET B 1 233 ? -3.561 3.051 13.477 1 95.06 233 MET B C 1
ATOM 4765 O O . MET B 1 233 ? -3.342 2.439 12.422 1 95.06 233 MET B O 1
ATOM 4769 N N . LEU B 1 234 ? -4.789 3.559 13.766 1 97.12 234 LEU B N 1
ATOM 4770 C CA . LEU B 1 234 ? -5.742 3.756 12.68 1 97.12 234 LEU B CA 1
ATOM 4771 C C . LEU B 1 234 ? -5.281 4.871 11.75 1 97.12 234 LEU B C 1
ATOM 4773 O O . LEU B 1 234 ? -5.52 6.051 12.016 1 97.12 234 LEU B O 1
ATOM 4777 N N . TYR B 1 235 ? -4.707 4.492 10.625 1 97.25 235 TYR B N 1
ATOM 4778 C CA . TYR B 1 235 ? -4.023 5.457 9.766 1 97.25 235 TYR B CA 1
ATOM 4779 C C . TYR B 1 235 ? -4.863 5.781 8.539 1 97.25 235 TYR B C 1
ATOM 4781 O O . TYR B 1 235 ? -4.32 6.008 7.449 1 97.25 235 TYR B O 1
ATOM 4789 N N . TRP B 1 236 ? -6.184 5.758 8.703 1 98.31 236 TRP B N 1
ATOM 4790 C CA . TRP B 1 236 ? -7.047 6.258 7.641 1 98.31 236 TRP B CA 1
ATOM 4791 C C . TRP B 1 236 ? -6.77 7.73 7.363 1 98.31 236 TRP B C 1
ATOM 4793 O O . TRP B 1 236 ? -6.34 8.469 8.258 1 98.31 236 TRP B O 1
ATOM 4803 N N . TYR B 1 237 ? -7.008 8.18 6.145 1 98.62 237 TYR B N 1
ATOM 4804 C CA . TYR B 1 237 ? -6.695 9.547 5.73 1 98.62 237 TYR B CA 1
ATOM 4805 C C . TYR B 1 237 ? -7.523 10.555 6.516 1 98.62 237 TYR B C 1
ATOM 4807 O O . TYR B 1 237 ? -7.141 11.719 6.641 1 98.62 237 TYR B O 1
ATOM 4815 N N . ALA B 1 238 ? -8.656 10.117 6.996 1 98.75 238 ALA B N 1
ATOM 4816 C CA . ALA B 1 238 ? -9.469 10.836 7.977 1 98.75 238 ALA B CA 1
ATOM 4817 C C . ALA B 1 238 ? -10.094 9.867 8.977 1 98.75 238 ALA B C 1
ATOM 4819 O O . ALA B 1 238 ? -10.492 8.758 8.609 1 98.75 238 ALA B O 1
ATOM 4820 N N . ARG B 1 239 ? -10.219 10.344 10.188 1 98.75 239 ARG B N 1
ATOM 4821 C CA . ARG B 1 239 ? -10.758 9.5 11.25 1 98.75 239 ARG B CA 1
ATOM 4822 C C . ARG B 1 239 ? -11.367 10.352 12.359 1 98.75 239 ARG B C 1
ATOM 4824 O O . ARG B 1 239 ? -11.211 11.57 12.375 1 98.75 239 ARG B O 1
ATOM 4831 N N . LEU B 1 240 ? -12.109 9.688 13.242 1 98.38 240 LEU B N 1
ATOM 4832 C CA . LEU B 1 240 ? -12.484 10.336 14.492 1 98.38 240 LEU B CA 1
ATOM 4833 C C . LEU B 1 240 ? -11.305 10.359 15.461 1 98.38 240 LEU B C 1
ATOM 4835 O O . LEU B 1 240 ? -10.602 9.352 15.609 1 98.38 240 LEU B O 1
ATOM 4839 N N . SER B 1 241 ? -11.062 11.492 15.992 1 96.19 241 SER B N 1
ATOM 4840 C CA . SER B 1 241 ? -10.023 11.539 17.016 1 96.19 241 SER B CA 1
ATOM 4841 C C . SER B 1 241 ? -10.406 10.711 18.234 1 96.19 241 SER B C 1
ATOM 4843 O O . SER B 1 241 ? -11.57 10.719 18.656 1 96.19 241 SER B O 1
ATOM 4845 N N . ALA B 1 242 ? -9.469 10.023 18.75 1 90.62 242 ALA B N 1
ATOM 4846 C CA . ALA B 1 242 ? -9.688 9.227 19.953 1 90.62 242 ALA B CA 1
ATOM 4847 C C . ALA B 1 242 ? -9.742 10.117 21.203 1 90.62 242 ALA B C 1
ATOM 4849 O O . ALA B 1 242 ? -10.32 9.734 22.219 1 90.62 242 ALA B O 1
ATOM 4850 N N . ASN B 1 243 ? -9.219 11.281 21.078 1 89.38 243 ASN B N 1
ATOM 4851 C CA . ASN B 1 243 ? -8.984 12.086 22.281 1 89.38 243 ASN B CA 1
ATOM 4852 C C . ASN B 1 243 ? -9.836 13.352 22.266 1 89.38 243 ASN B C 1
ATOM 4854 O O . ASN B 1 243 ? -10.039 13.977 23.312 1 89.38 243 ASN B O 1
ATOM 4858 N N . TYR B 1 244 ? -10.227 13.781 21.078 1 91.56 244 TYR B N 1
ATOM 4859 C CA . TYR B 1 244 ? -10.953 15.031 20.922 1 91.56 244 TYR B CA 1
ATOM 4860 C C . TYR B 1 244 ? -12.234 14.828 20.125 1 91.56 244 TYR B C 1
ATOM 4862 O O . TYR B 1 244 ? -12.312 13.906 19.297 1 91.56 244 TYR B O 1
ATOM 4870 N N . PRO B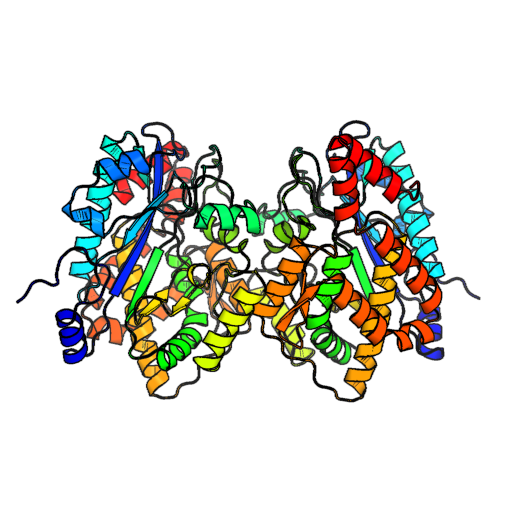 1 245 ? -13.219 15.617 20.391 1 94.88 245 PRO B N 1
ATOM 4871 C CA . PRO B 1 245 ? -14.43 15.539 19.578 1 94.88 245 PRO B CA 1
ATOM 4872 C C . PRO B 1 245 ? -14.25 16.188 18.203 1 94.88 245 PRO B C 1
ATOM 4874 O O . PRO B 1 245 ? -14.93 17.156 17.875 1 94.88 245 PRO B O 1
ATOM 4877 N N . THR B 1 246 ? -13.297 15.656 17.422 1 97.75 246 THR B N 1
ATOM 4878 C CA . THR B 1 246 ? -12.938 16.203 16.109 1 97.75 246 THR B CA 1
ATOM 4879 C C . THR B 1 246 ? -12.828 15.086 15.07 1 97.75 246 THR B C 1
ATOM 4881 O O . THR B 1 246 ? -12.672 13.922 15.422 1 97.75 246 THR B O 1
ATOM 4884 N N . VAL B 1 247 ? -13.047 15.492 13.828 1 98.38 247 VAL B N 1
ATOM 4885 C CA . VAL B 1 247 ? -12.492 14.734 12.711 1 98.38 247 VAL B CA 1
ATOM 4886 C C . VAL B 1 247 ? -11.039 15.141 12.477 1 98.38 247 VAL B C 1
ATOM 4888 O O . VAL B 1 247 ? -10.695 16.328 12.562 1 98.38 247 VAL B O 1
ATOM 4891 N N . GLU B 1 248 ? -10.25 14.172 12.328 1 98.62 248 GLU B N 1
ATOM 4892 C CA . GLU B 1 248 ? -8.836 14.375 12.055 1 98.62 248 GLU B CA 1
ATOM 4893 C C . GLU B 1 248 ? -8.492 14.008 10.617 1 98.62 248 GLU B C 1
ATOM 4895 O O . GLU B 1 248 ? -8.648 12.852 10.211 1 98.62 248 GLU B O 1
ATOM 4900 N N . ILE B 1 249 ? -8.062 14.945 9.844 1 98.75 249 ILE B N 1
ATOM 4901 C CA . ILE B 1 249 ? -7.598 14.75 8.477 1 98.75 249 ILE B CA 1
ATOM 4902 C C . ILE B 1 249 ? -6.074 14.641 8.453 1 98.75 249 ILE B C 1
ATOM 4904 O O . ILE B 1 249 ? -5.379 15.555 8.906 1 98.75 249 ILE B O 1
ATOM 4908 N N . ARG B 1 250 ? -5.508 13.516 7.848 1 97.44 250 ARG B N 1
ATOM 4909 C CA . ARG B 1 250 ? -4.113 13.211 8.156 1 97.44 250 ARG B CA 1
ATOM 4910 C C . ARG B 1 250 ? -3.361 12.766 6.906 1 97.44 250 ARG B C 1
ATOM 4912 O O . ARG B 1 250 ? -2.287 12.172 7.004 1 97.44 250 ARG B O 1
ATOM 4919 N N . MET B 1 251 ? -3.779 13 5.699 1 91 251 MET B N 1
ATOM 4920 C CA . MET B 1 251 ? -3.184 12.461 4.48 1 91 251 MET B CA 1
ATOM 4921 C C . MET B 1 251 ? -2.031 13.336 4.004 1 91 251 MET B C 1
ATOM 4923 O O . MET B 1 251 ? -1.182 12.891 3.232 1 91 251 MET B O 1
ATOM 4927 N N . GLY B 1 252 ? -1.887 14.469 4.445 1 95.31 252 GLY B N 1
ATOM 4928 C CA . GLY B 1 252 ? -1.013 15.445 3.814 1 95.31 252 GLY B CA 1
ATOM 4929 C C . GLY B 1 252 ? 0.415 15.383 4.324 1 95.31 252 GLY B C 1
ATOM 4930 O O . GLY B 1 252 ? 0.651 15.047 5.488 1 95.31 252 GLY B O 1
ATOM 4931 N N . ASP B 1 253 ? 1.409 15.727 3.406 1 98.81 253 ASP B N 1
ATOM 4932 C CA . ASP B 1 253 ? 2.758 16.062 3.854 1 98.81 253 ASP B CA 1
ATOM 4933 C C . ASP B 1 253 ? 2.752 17.281 4.762 1 98.81 253 ASP B C 1
ATOM 4935 O O . ASP B 1 253 ? 1.852 18.125 4.672 1 98.81 253 ASP B O 1
ATOM 4939 N N . VAL B 1 254 ? 3.701 17.359 5.637 1 98.94 254 VAL B N 1
ATOM 4940 C CA . VAL B 1 254 ? 3.971 18.672 6.199 1 98.94 254 VAL B CA 1
ATOM 4941 C C . VAL B 1 254 ? 4.477 19.609 5.105 1 98.94 254 VAL B C 1
ATOM 4943 O O . VAL B 1 254 ? 5.277 19.219 4.258 1 98.94 254 VAL B O 1
ATOM 4946 N N . MET B 1 255 ? 3.949 20.797 5.098 1 98.81 255 MET B N 1
ATOM 4947 C CA . MET B 1 255 ? 4.254 21.734 4.016 1 98.81 255 MET B CA 1
ATOM 4948 C C . MET B 1 255 ? 5.34 22.719 4.43 1 98.81 255 MET B C 1
ATOM 4950 O O . MET B 1 255 ? 5.566 22.922 5.625 1 98.81 255 MET B O 1
ATOM 4954 N N . PRO B 1 256 ? 5.992 23.312 3.512 1 98.5 256 PRO B N 1
ATOM 4955 C CA . PRO B 1 256 ? 7.199 24.078 3.816 1 98.5 256 PRO B CA 1
ATOM 4956 C C . PRO B 1 256 ? 6.918 25.297 4.688 1 98.5 256 PRO B C 1
ATOM 4958 O O . PRO B 1 256 ? 7.703 25.625 5.586 1 98.5 256 PRO B O 1
ATOM 4961 N N . THR B 1 257 ? 5.852 26.016 4.445 1 98.5 257 THR B N 1
ATOM 4962 C CA . THR B 1 257 ? 5.625 27.281 5.137 1 98.5 257 THR B CA 1
ATOM 4963 C C . THR B 1 257 ? 4.371 27.203 6.004 1 98.5 257 THR B C 1
ATOM 4965 O O . THR B 1 257 ? 3.48 26.406 5.742 1 98.5 257 THR B O 1
ATOM 4968 N N . VAL B 1 258 ? 4.309 28.047 6.98 1 98.25 258 VAL B N 1
ATOM 4969 C CA . VAL B 1 258 ? 3.119 28.156 7.82 1 98.25 258 VAL B CA 1
ATOM 4970 C C . VAL B 1 258 ? 1.914 28.531 6.965 1 98.25 258 VAL B C 1
ATOM 4972 O O . VAL B 1 258 ? 0.8 28.062 7.203 1 98.25 258 VAL B O 1
ATOM 4975 N N . ASP B 1 259 ? 2.123 29.359 5.938 1 98.06 259 ASP B N 1
ATOM 4976 C CA . ASP B 1 259 ? 1.047 29.781 5.047 1 98.06 259 ASP B CA 1
ATOM 4977 C C . ASP B 1 259 ? 0.369 28.578 4.395 1 98.06 259 ASP B C 1
ATOM 4979 O O . ASP B 1 259 ? -0.859 28.531 4.316 1 98.06 259 ASP B O 1
ATOM 4983 N N . ASP B 1 260 ? 1.171 27.672 3.934 1 98.25 260 ASP B N 1
ATOM 4984 C CA . ASP B 1 260 ? 0.625 26.469 3.328 1 98.25 260 ASP B CA 1
ATOM 4985 C C . ASP B 1 260 ? -0.237 25.688 4.324 1 98.25 260 ASP B C 1
ATOM 4987 O O . ASP B 1 260 ? -1.316 25.203 3.977 1 98.25 260 ASP B O 1
ATOM 4991 N N . ALA B 1 261 ? 0.231 25.578 5.523 1 98.38 261 ALA B N 1
ATOM 4992 C CA . ALA B 1 261 ? -0.48 24.844 6.57 1 98.38 261 ALA B CA 1
ATOM 4993 C C . ALA B 1 261 ? -1.81 25.516 6.898 1 98.38 261 ALA B C 1
ATOM 4995 O O . ALA B 1 261 ? -2.824 24.844 7.086 1 98.38 261 ALA B O 1
ATOM 4996 N N . ILE B 1 262 ? -1.784 26.828 6.988 1 98.5 262 ILE B N 1
ATOM 4997 C CA . ILE B 1 262 ? -2.977 27.578 7.34 1 98.5 262 ILE B CA 1
ATOM 4998 C C . ILE B 1 262 ? -4.012 27.469 6.227 1 98.5 262 ILE B C 1
ATOM 5000 O O . ILE B 1 262 ? -5.211 27.359 6.492 1 98.5 262 ILE B O 1
ATOM 5004 N N . LEU B 1 263 ? -3.547 27.531 4.977 1 98.75 263 LEU B N 1
ATOM 5005 C CA . LEU B 1 263 ? -4.461 27.328 3.859 1 98.75 263 LEU B CA 1
ATOM 5006 C C . LEU B 1 263 ? -5.16 25.984 3.971 1 98.75 263 LEU B C 1
ATOM 5008 O O . LEU B 1 263 ? -6.383 25.891 3.834 1 98.75 263 LEU B O 1
ATOM 5012 N N . LEU B 1 264 ? -4.395 24.875 4.203 1 98.44 264 LEU B N 1
ATOM 5013 C CA . LEU B 1 264 ? -4.98 23.562 4.379 1 98.44 264 LEU B CA 1
ATOM 5014 C C . LEU B 1 264 ? -6.008 23.562 5.508 1 98.44 264 LEU B C 1
ATOM 5016 O O . LEU B 1 264 ? -7.105 23.016 5.355 1 98.44 264 LEU B O 1
ATOM 5020 N N . ALA B 1 265 ? -5.648 24.125 6.621 1 98.69 265 ALA B N 1
ATOM 5021 C CA . ALA B 1 265 ? -6.52 24.156 7.789 1 98.69 265 ALA B CA 1
ATOM 5022 C C . ALA B 1 265 ? -7.832 24.875 7.477 1 98.69 265 ALA B C 1
ATOM 5024 O O . ALA B 1 265 ? -8.906 24.391 7.844 1 98.69 265 ALA B O 1
ATOM 5025 N N . ALA B 1 266 ? -7.719 26.031 6.828 1 98.81 266 ALA B N 1
ATOM 5026 C CA . ALA B 1 266 ? -8.906 26.797 6.465 1 98.81 266 ALA B CA 1
ATOM 5027 C C . ALA B 1 266 ? -9.828 26 5.555 1 98.81 266 ALA B C 1
ATOM 5029 O O . ALA B 1 266 ? -11.039 25.938 5.781 1 98.81 266 ALA B O 1
ATOM 5030 N N . LEU B 1 267 ? -9.273 25.375 4.547 1 98.88 267 LEU B N 1
ATOM 5031 C CA . LEU B 1 267 ? -10.062 24.594 3.602 1 98.88 267 LEU B CA 1
ATOM 5032 C C . LEU B 1 267 ? -10.664 23.359 4.281 1 98.88 267 LEU B C 1
ATOM 5034 O O . LEU B 1 267 ? -11.805 23 4.012 1 98.88 267 LEU B O 1
ATOM 5038 N N . ALA B 1 268 ? -9.898 22.719 5.137 1 98.88 268 ALA B N 1
ATOM 5039 C CA . ALA B 1 268 ? -10.398 21.562 5.879 1 98.88 268 ALA B CA 1
ATOM 5040 C C . ALA B 1 268 ? -11.602 21.938 6.738 1 98.88 268 ALA B C 1
ATOM 5042 O O . ALA B 1 268 ? -12.633 21.25 6.711 1 98.88 268 ALA B O 1
ATOM 5043 N N . ARG B 1 269 ? -11.5 23 7.504 1 98.81 269 ARG B N 1
ATOM 5044 C CA . ARG B 1 269 ? -12.602 23.422 8.359 1 98.81 269 ARG B CA 1
ATOM 5045 C C . ARG B 1 269 ? -13.82 23.797 7.531 1 98.81 269 ARG B C 1
ATOM 5047 O O . ARG B 1 269 ? -14.945 23.391 7.855 1 98.81 269 ARG B O 1
ATOM 5054 N N . ALA B 1 270 ? -13.586 24.594 6.5 1 98.88 270 ALA B N 1
ATOM 5055 C CA . ALA B 1 270 ? -14.695 25 5.648 1 98.88 270 ALA B CA 1
ATOM 5056 C C . ALA B 1 270 ? -15.383 23.781 5.016 1 98.88 270 ALA B C 1
ATOM 5058 O O . ALA B 1 270 ? -16.609 23.75 4.891 1 98.88 270 ALA B O 1
ATOM 5059 N N . LEU B 1 271 ? -14.586 22.812 4.609 1 98.94 271 LEU B N 1
ATOM 5060 C CA . LEU B 1 271 ? -15.141 21.594 4.016 1 98.94 271 LEU B CA 1
ATOM 5061 C C . LEU B 1 271 ? -15.961 20.812 5.035 1 98.94 271 LEU B C 1
ATOM 5063 O O . LEU B 1 271 ? -17.109 20.453 4.758 1 98.94 271 LEU B O 1
ATOM 5067 N N . VAL B 1 272 ? -15.414 20.578 6.215 1 98.94 272 VAL B N 1
ATOM 5068 C CA . VAL B 1 272 ? -16.141 19.875 7.258 1 98.94 272 VAL B CA 1
ATOM 5069 C C . VAL B 1 272 ? -17.438 20.609 7.578 1 98.94 272 VAL B C 1
ATOM 5071 O O . VAL B 1 272 ? -18.5 20 7.707 1 98.94 272 VAL B O 1
ATOM 5074 N N . ALA B 1 273 ? -17.375 21.922 7.699 1 98.75 273 ALA B N 1
ATOM 5075 C CA . ALA B 1 273 ? -18.562 22.734 7.988 1 98.75 273 ALA B CA 1
ATOM 5076 C C . ALA B 1 273 ? -19.609 22.562 6.891 1 98.75 273 ALA B C 1
ATOM 5078 O O . ALA B 1 273 ? -20.797 22.406 7.18 1 98.75 273 ALA B O 1
ATOM 5079 N N . THR B 1 274 ? -19.172 22.656 5.672 1 98.81 274 THR B N 1
ATOM 5080 C CA . THR B 1 274 ? -20.078 22.469 4.547 1 98.81 274 THR B CA 1
ATOM 5081 C C . THR B 1 274 ? -20.719 21.078 4.598 1 98.81 274 THR B C 1
ATOM 5083 O O . THR B 1 274 ? -21.922 20.953 4.41 1 98.81 274 THR B O 1
ATOM 5086 N N . LEU B 1 275 ? -19.953 20.078 4.852 1 98.81 275 LEU B N 1
ATOM 5087 C CA . LEU B 1 275 ? -20.422 18.703 4.871 1 98.81 275 LEU B CA 1
ATOM 5088 C C . LEU B 1 275 ? -21.391 18.469 6.035 1 98.81 275 LEU B C 1
ATOM 5090 O O . LEU B 1 275 ? -22.328 17.688 5.926 1 98.81 275 LEU B O 1
ATOM 5094 N N . LEU B 1 276 ? -21.156 19.156 7.152 1 98.38 276 LEU B N 1
ATOM 5095 C CA . LEU B 1 276 ? -22.094 19.094 8.266 1 98.38 276 LEU B CA 1
ATOM 5096 C C . LEU B 1 276 ? -23.484 19.562 7.84 1 98.38 276 LEU B C 1
ATOM 5098 O O . LEU B 1 276 ? -24.484 19.016 8.266 1 98.38 276 LEU B O 1
ATOM 5102 N N . HIS B 1 277 ? -23.547 20.578 7.023 1 97.81 277 HIS B N 1
ATOM 5103 C CA . HIS B 1 277 ? -24.828 21.031 6.484 1 97.81 277 HIS B CA 1
ATOM 5104 C C . HIS B 1 277 ? -25.453 19.953 5.602 1 97.81 277 HIS B C 1
ATOM 5106 O O . HIS B 1 277 ? -26.656 19.719 5.68 1 97.81 277 HIS B O 1
ATOM 5112 N N . GLU B 1 278 ? -24.594 19.344 4.766 1 98 278 GLU B N 1
ATOM 5113 C CA . GLU B 1 278 ? -25.109 18.266 3.924 1 98 278 GLU B CA 1
ATOM 5114 C C . GLU B 1 278 ? -25.688 17.141 4.766 1 98 278 GLU B C 1
ATOM 5116 O O . GLU B 1 278 ? -26.75 16.609 4.457 1 98 278 GLU B O 1
ATOM 5121 N N . VAL B 1 279 ? -24.984 16.781 5.781 1 98.19 279 VAL B N 1
ATOM 5122 C CA . VAL B 1 279 ? -25.422 15.711 6.676 1 98.19 279 VAL B CA 1
ATOM 5123 C C . VAL B 1 279 ? -26.75 16.094 7.328 1 98.19 279 VAL B C 1
ATOM 5125 O O . VAL B 1 279 ? -27.688 15.297 7.371 1 98.19 279 VAL B O 1
ATOM 5128 N N . ARG B 1 280 ? -26.859 17.281 7.805 1 97.06 280 ARG B N 1
ATOM 5129 C CA . ARG B 1 280 ? -28.062 17.781 8.453 1 97.06 280 ARG B CA 1
ATOM 5130 C C . ARG B 1 280 ? -29.25 17.766 7.484 1 97.06 280 ARG B C 1
ATOM 5132 O O . ARG B 1 280 ? -30.375 17.484 7.883 1 97.06 280 ARG B O 1
ATOM 5139 N N . ASP B 1 281 ? -28.938 18.062 6.273 1 97.94 281 ASP B N 1
ATOM 5140 C CA . ASP B 1 281 ? -29.969 18.141 5.25 1 97.94 281 ASP B CA 1
ATOM 5141 C C . ASP B 1 281 ? -30.328 16.75 4.723 1 97.94 281 ASP B C 1
ATOM 5143 O O . ASP B 1 281 ? -31.188 16.609 3.852 1 97.94 281 ASP B O 1
ATOM 5147 N N . GLY B 1 282 ? -29.641 15.781 5.117 1 97.5 282 GLY B N 1
ATOM 5148 C CA . GLY B 1 282 ? -29.969 14.414 4.762 1 97.5 282 GLY B CA 1
ATOM 5149 C C . GLY B 1 282 ? -29.391 13.992 3.424 1 97.5 282 GLY B C 1
ATOM 5150 O O . GLY B 1 282 ? -29.844 13.023 2.82 1 97.5 282 GLY B O 1
ATOM 5151 N N . VAL B 1 283 ? -28.438 14.75 2.99 1 97.69 283 VAL B N 1
ATOM 5152 C CA . VAL B 1 283 ? -27.781 14.398 1.734 1 97.69 283 VAL B CA 1
ATOM 5153 C C . VAL B 1 283 ? -26.906 13.156 1.938 1 97.69 283 VAL B C 1
ATOM 5155 O O . VAL B 1 283 ? -26.094 13.109 2.861 1 97.69 283 VAL B O 1
ATOM 5158 N N . ALA B 1 284 ? -27.109 12.141 1.115 1 96.69 284 ALA B N 1
ATOM 5159 C CA . ALA B 1 284 ? -26.281 10.93 1.2 1 96.69 284 ALA B CA 1
ATOM 5160 C C . ALA B 1 284 ? -24.875 11.188 0.658 1 96.69 284 ALA B C 1
ATOM 5162 O O . ALA B 1 284 ? -24.719 11.859 -0.362 1 96.69 284 ALA B O 1
ATOM 5163 N N . ALA B 1 285 ? -23.875 10.703 1.323 1 97.62 285 ALA B N 1
ATOM 5164 C CA . ALA B 1 285 ? -22.5 10.797 0.82 1 97.62 285 ALA B CA 1
ATOM 5165 C C . ALA B 1 285 ? -22.328 9.953 -0.438 1 97.62 285 ALA B C 1
ATOM 5167 O O . ALA B 1 285 ? -22.875 8.859 -0.544 1 97.62 285 ALA B O 1
ATOM 5168 N N . PRO B 1 286 ? -21.547 10.461 -1.396 1 94.44 286 PRO B N 1
ATOM 5169 C CA . PRO B 1 286 ? -21.266 9.625 -2.562 1 94.44 286 PRO B CA 1
ATOM 5170 C C . PRO B 1 286 ? -20.469 8.367 -2.203 1 94.44 286 PRO B C 1
ATOM 5172 O O . PRO B 1 286 ? -19.531 8.43 -1.421 1 94.44 286 PRO B O 1
ATOM 5175 N N . ASP B 1 287 ? -20.922 7.25 -2.719 1 89.56 287 ASP B N 1
ATOM 5176 C CA . ASP B 1 287 ? -20.172 6.016 -2.535 1 89.56 287 ASP B CA 1
ATOM 5177 C C . ASP B 1 287 ? -19.25 5.75 -3.727 1 89.56 287 ASP B C 1
ATOM 5179 O O . ASP B 1 287 ? -19.547 4.887 -4.559 1 89.56 287 ASP B O 1
ATOM 5183 N N . VAL B 1 288 ? -18.156 6.449 -3.738 1 94.06 288 VAL B N 1
ATOM 5184 C CA . VAL B 1 288 ? -17.188 6.352 -4.824 1 94.06 288 VAL B CA 1
ATOM 5185 C C . VAL B 1 288 ? -16.516 4.98 -4.789 1 94.06 288 VAL B C 1
ATOM 5187 O O . VAL B 1 288 ? -16.188 4.473 -3.717 1 94.06 288 VAL B O 1
ATOM 5190 N N . PRO B 1 289 ? -16.359 4.395 -5.984 1 94.56 289 PRO B N 1
ATOM 5191 C CA . PRO B 1 289 ? -15.672 3.098 -5.996 1 94.56 289 PRO B CA 1
ATOM 5192 C C . PRO B 1 289 ? -14.266 3.166 -5.41 1 94.56 289 PRO B C 1
ATOM 5194 O O . PRO B 1 289 ? -13.492 4.066 -5.75 1 94.56 289 PRO B O 1
ATOM 5197 N N . HIS B 1 290 ? -13.992 2.229 -4.598 1 95.25 290 HIS B N 1
ATOM 5198 C CA . HIS B 1 290 ? -12.734 2.221 -3.859 1 95.25 290 HIS B CA 1
ATOM 5199 C C . HIS B 1 290 ? -11.539 2.256 -4.809 1 95.25 290 HIS B C 1
ATOM 5201 O O . HIS B 1 290 ? -10.617 3.051 -4.617 1 95.25 290 HIS B O 1
ATOM 5207 N N . PRO B 1 291 ? -11.508 1.423 -5.922 1 96.81 291 PRO B N 1
ATOM 5208 C CA . PRO B 1 291 ? -10.344 1.47 -6.805 1 96.81 291 PRO B CA 1
ATOM 5209 C C . PRO B 1 291 ? -10.125 2.852 -7.418 1 96.81 291 PRO B C 1
ATOM 5211 O O . PRO B 1 291 ? -8.977 3.273 -7.598 1 96.81 291 PRO B O 1
ATOM 5214 N N . LEU B 1 292 ? -11.195 3.502 -7.746 1 97.56 292 LEU B N 1
ATOM 5215 C CA . LEU B 1 292 ? -11.062 4.836 -8.32 1 97.56 292 LEU B CA 1
ATOM 5216 C C . LEU B 1 292 ? -10.578 5.832 -7.273 1 97.56 292 LEU B C 1
ATOM 5218 O O . LEU B 1 292 ? -9.789 6.73 -7.578 1 97.56 292 LEU B O 1
ATOM 5222 N N . LEU B 1 293 ? -11.086 5.711 -6.066 1 97.94 293 LEU B N 1
ATOM 5223 C CA . LEU B 1 293 ? -10.625 6.543 -4.961 1 97.94 293 LEU B CA 1
ATOM 5224 C C . LEU B 1 293 ? -9.133 6.363 -4.73 1 97.94 293 LEU B C 1
ATOM 5226 O O . LEU B 1 293 ? -8.406 7.34 -4.551 1 97.94 293 LEU B O 1
ATOM 5230 N N . MET B 1 294 ? -8.68 5.129 -4.793 1 97.38 294 MET B N 1
ATOM 5231 C CA . MET B 1 294 ? -7.258 4.84 -4.668 1 97.38 294 MET B CA 1
ATOM 5232 C C . MET B 1 294 ? -6.469 5.477 -5.809 1 97.38 294 MET B C 1
ATOM 5234 O O . MET B 1 294 ? -5.391 6.027 -5.59 1 97.38 294 MET B O 1
ATOM 5238 N N . ALA B 1 295 ? -7.016 5.418 -6.949 1 98.12 295 ALA B N 1
ATOM 5239 C CA . ALA B 1 295 ? -6.375 6.039 -8.109 1 98.12 295 ALA B CA 1
ATOM 5240 C C . ALA B 1 295 ? -6.266 7.551 -7.926 1 98.12 295 ALA B C 1
ATOM 5242 O O . ALA B 1 295 ? -5.258 8.156 -8.305 1 98.12 295 ALA B O 1
ATOM 5243 N N . ALA B 1 296 ? -7.266 8.102 -7.387 1 98.56 296 ALA B N 1
ATOM 5244 C CA . ALA B 1 296 ? -7.266 9.539 -7.156 1 98.56 296 ALA B CA 1
ATOM 5245 C C . ALA B 1 296 ? -6.18 9.938 -6.156 1 98.56 296 ALA B C 1
ATOM 5247 O O . ALA B 1 296 ? -5.477 10.93 -6.352 1 98.56 296 ALA B O 1
ATOM 5248 N N . HIS B 1 297 ? -6.09 9.18 -5.094 1 98.5 297 HIS B N 1
ATOM 5249 C CA . HIS B 1 297 ? -5.043 9.445 -4.113 1 98.5 297 HIS B CA 1
ATOM 5250 C C . HIS B 1 297 ? -3.658 9.219 -4.711 1 98.5 297 HIS B C 1
ATOM 5252 O O . HIS B 1 297 ? -2.727 9.977 -4.434 1 98.5 297 HIS B O 1
ATOM 5258 N N . TRP B 1 298 ? -3.492 8.203 -5.543 1 97.94 298 TRP B N 1
ATOM 5259 C CA . TRP B 1 298 ? -2.229 7.977 -6.238 1 97.94 298 TRP B CA 1
ATOM 5260 C C . TRP B 1 298 ? -1.87 9.164 -7.121 1 97.94 298 TRP B C 1
ATOM 5262 O O . TRP B 1 298 ? -0.725 9.625 -7.121 1 97.94 298 TRP B O 1
ATOM 5272 N N . ARG B 1 299 ? -2.865 9.625 -7.871 1 97.81 299 ARG B N 1
ATOM 5273 C CA . ARG B 1 299 ? -2.641 10.766 -8.75 1 97.81 299 ARG B CA 1
ATOM 5274 C C . ARG B 1 299 ? -2.201 11.992 -7.957 1 97.81 299 ARG B C 1
ATOM 5276 O O . ARG B 1 299 ? -1.326 12.742 -8.391 1 97.81 299 ARG B O 1
ATOM 5283 N N . ALA B 1 300 ? -2.832 12.156 -6.82 1 98.62 300 ALA B N 1
ATOM 5284 C CA . ALA B 1 300 ? -2.461 13.266 -5.949 1 98.62 300 ALA B CA 1
ATOM 5285 C C . ALA B 1 300 ? -1.011 13.141 -5.492 1 98.62 300 ALA B C 1
ATOM 5287 O O . ALA B 1 300 ? -0.276 14.133 -5.465 1 98.62 300 ALA B O 1
ATOM 5288 N N . ALA B 1 301 ? -0.613 11.969 -5.137 1 98.31 301 ALA B N 1
ATOM 5289 C CA . ALA B 1 301 ? 0.761 11.727 -4.711 1 98.31 301 ALA B CA 1
ATOM 5290 C C . ALA B 1 301 ? 1.737 11.898 -5.871 1 98.31 301 ALA B C 1
ATOM 5292 O O . ALA B 1 301 ? 2.846 12.398 -5.688 1 98.31 301 ALA B O 1
ATOM 5293 N N . LYS B 1 302 ? 1.324 11.461 -7.031 1 97.94 302 LYS B N 1
ATOM 5294 C CA . LYS B 1 302 ? 2.17 11.453 -8.219 1 97.94 302 LYS B CA 1
ATOM 5295 C C . LYS B 1 302 ? 2.375 12.867 -8.758 1 97.94 302 LYS B C 1
ATOM 5297 O O . LYS B 1 302 ? 3.51 13.297 -8.977 1 97.94 302 LYS B O 1
ATOM 5302 N N . ASP B 1 303 ? 1.274 13.602 -8.852 1 97.62 303 ASP B N 1
ATOM 5303 C CA . ASP B 1 303 ? 1.319 14.82 -9.648 1 97.62 303 ASP B CA 1
ATOM 5304 C C . ASP B 1 303 ? 1.246 16.062 -8.75 1 97.62 303 ASP B C 1
ATOM 5306 O O . ASP B 1 303 ? 1.606 17.156 -9.18 1 97.62 303 ASP B O 1
ATOM 5310 N N . GLY B 1 304 ? 0.737 15.906 -7.531 1 98.19 304 GLY B N 1
ATOM 5311 C CA . GLY B 1 304 ? 0.407 17.125 -6.797 1 98.19 304 GLY B CA 1
ATOM 5312 C C . GLY B 1 304 ? -0.595 18 -7.52 1 98.19 304 GLY B C 1
ATOM 5313 O O . GLY B 1 304 ? -1.539 17.5 -8.133 1 98.19 304 GLY B O 1
ATOM 5314 N N . LEU B 1 305 ? -0.411 19.297 -7.332 1 98.44 305 LEU B N 1
ATOM 5315 C CA . LEU B 1 305 ? -1.328 20.219 -7.988 1 98.44 305 LEU B CA 1
ATOM 5316 C C . LEU B 1 305 ? -0.866 20.531 -9.406 1 98.44 305 LEU B C 1
ATOM 5318 O O . LEU B 1 305 ? -1.618 21.094 -10.203 1 98.44 305 LEU B O 1
ATOM 5322 N N . GLU B 1 306 ? 0.333 20.172 -9.727 1 98 306 GLU B N 1
ATOM 5323 C CA . GLU B 1 306 ? 0.955 20.594 -10.977 1 98 306 GLU B CA 1
ATOM 5324 C C . GLU B 1 306 ? 0.577 19.672 -12.133 1 98 306 GLU B C 1
ATOM 5326 O O . GLU B 1 306 ? 1.011 19.875 -13.266 1 98 306 GLU B O 1
ATOM 5331 N N . GLY B 1 307 ? -0.156 18.656 -11.883 1 97.56 307 GLY B N 1
ATOM 5332 C CA . GLY B 1 307 ? -0.595 17.719 -12.898 1 97.56 307 GLY B CA 1
ATOM 5333 C C . GLY B 1 307 ? -2.094 17.484 -12.891 1 97.56 307 GLY B C 1
ATOM 5334 O O . GLY B 1 307 ? -2.875 18.438 -12.906 1 97.56 307 GLY B O 1
ATOM 5335 N N . GLN B 1 308 ? -2.432 16.219 -12.977 1 98.12 308 GLN B N 1
ATOM 5336 C CA . GLN B 1 308 ? -3.836 15.828 -13.078 1 98.12 308 GLN B CA 1
ATOM 5337 C C . GLN B 1 308 ? -4.352 15.273 -11.75 1 98.12 308 GLN B C 1
ATOM 5339 O O . GLN B 1 308 ? -3.578 14.773 -10.938 1 98.12 308 GLN B O 1
ATOM 5344 N N . GLY B 1 309 ? -5.602 15.508 -11.477 1 98.44 309 GLY B N 1
ATOM 5345 C CA . GLY B 1 309 ? -6.395 14.781 -10.5 1 98.44 309 GLY B CA 1
ATOM 5346 C C . GLY B 1 309 ? -7.586 14.062 -11.117 1 98.44 309 GLY B C 1
ATOM 5347 O O . GLY B 1 309 ? -7.668 13.922 -12.336 1 98.44 309 GLY B O 1
ATOM 5348 N N . ILE B 1 310 ? -8.367 13.5 -10.281 1 98.56 310 ILE B N 1
ATOM 5349 C CA . ILE B 1 310 ? -9.57 12.828 -10.758 1 98.56 310 ILE B CA 1
ATOM 5350 C C . ILE B 1 310 ? -10.805 13.5 -10.156 1 98.56 310 ILE B C 1
ATOM 5352 O O . ILE B 1 310 ? -10.914 13.633 -8.93 1 98.56 310 ILE B O 1
ATOM 5356 N N . ASP B 1 311 ? -11.68 14.008 -11.008 1 98.25 311 ASP B N 1
ATOM 5357 C CA . ASP B 1 311 ? -13.008 14.406 -10.562 1 98.25 311 ASP B CA 1
ATOM 5358 C C . ASP B 1 311 ? -13.875 13.188 -10.258 1 98.25 311 ASP B C 1
ATOM 5360 O O . ASP B 1 311 ? -14.352 12.516 -11.172 1 98.25 311 ASP B O 1
ATOM 5364 N N . LEU B 1 312 ? -14.102 12.922 -8.992 1 97.19 312 LEU B N 1
ATOM 5365 C CA . LEU B 1 312 ? -14.734 11.672 -8.594 1 97.19 312 LEU B CA 1
ATOM 5366 C C . LEU B 1 312 ? -16.234 11.711 -8.844 1 97.19 312 LEU B C 1
ATOM 5368 O O . LEU B 1 312 ? -16.906 10.672 -8.828 1 97.19 312 LEU B O 1
ATOM 5372 N N . ALA B 1 313 ? -16.766 12.844 -9.117 1 95.69 313 ALA B N 1
ATOM 5373 C CA . ALA B 1 313 ? -18.172 12.938 -9.516 1 95.69 313 ALA B CA 1
ATOM 5374 C C . ALA B 1 313 ? -18.359 12.516 -10.969 1 95.69 313 ALA B C 1
ATOM 5376 O O . ALA B 1 313 ? -19.297 11.797 -11.297 1 95.69 313 ALA B O 1
ATOM 5377 N N . THR B 1 314 ? -17.453 12.922 -11.852 1 95.88 314 THR B N 1
ATOM 5378 C CA . THR B 1 314 ? -17.547 12.594 -13.273 1 95.88 314 THR B CA 1
ATOM 5379 C C . THR B 1 314 ? -16.672 11.406 -13.625 1 95.88 314 THR B C 1
ATOM 5381 O O . THR B 1 314 ? -16.797 10.82 -14.703 1 95.88 314 THR B O 1
ATOM 5384 N N . ARG B 1 315 ? -15.719 11.07 -12.711 1 96.44 315 ARG B N 1
ATOM 5385 C CA . ARG B 1 315 ? -14.773 9.961 -12.859 1 96.44 315 ARG B CA 1
ATOM 5386 C C . ARG B 1 315 ? -13.758 10.25 -13.953 1 96.44 315 ARG B C 1
ATOM 5388 O O . ARG B 1 315 ? -13.211 9.328 -14.562 1 96.44 315 ARG B O 1
ATOM 5395 N N . GLU B 1 316 ? -13.5 11.539 -14.219 1 96.88 316 GLU B N 1
ATOM 5396 C CA . GLU B 1 316 ? -12.602 11.953 -15.297 1 96.88 316 GLU B CA 1
ATOM 5397 C C . GLU B 1 316 ? -11.367 12.664 -14.742 1 96.88 316 GLU B C 1
ATOM 5399 O O . GLU B 1 316 ? -11.461 13.398 -13.758 1 96.88 316 GLU B O 1
ATOM 5404 N N . PRO B 1 317 ? -10.289 12.445 -15.391 1 98.06 317 PRO B N 1
ATOM 5405 C CA . PRO B 1 317 ? -9.133 13.281 -15.039 1 98.06 317 PRO B CA 1
ATOM 5406 C C . PRO B 1 317 ? -9.367 14.758 -15.352 1 98.06 317 PRO B C 1
ATOM 5408 O O . PRO B 1 317 ? -10.008 15.086 -16.359 1 98.06 317 PRO B O 1
ATOM 5411 N N . ARG B 1 318 ? -8.992 15.594 -14.516 1 98.5 318 ARG B N 1
ATOM 5412 C CA . ARG B 1 318 ? -9 17.047 -14.648 1 98.5 318 ARG B CA 1
ATOM 5413 C C . ARG B 1 318 ? -7.719 17.656 -14.086 1 98.5 318 ARG B C 1
ATOM 5415 O O . ARG B 1 318 ? -7.066 17.062 -13.227 1 98.5 318 ARG B O 1
ATOM 5422 N N . PRO B 1 319 ? -7.32 18.812 -14.625 1 98.56 319 PRO B N 1
ATOM 5423 C CA . PRO B 1 319 ? -6.211 19.484 -13.938 1 98.56 319 PRO B CA 1
ATOM 5424 C C . PRO B 1 319 ? -6.449 19.641 -12.438 1 98.56 319 PRO B C 1
ATOM 5426 O O . PRO B 1 319 ? -7.531 20.047 -12.023 1 98.56 319 PRO B O 1
ATOM 5429 N N . ALA B 1 320 ? -5.512 19.25 -11.664 1 98.69 320 ALA B N 1
ATOM 5430 C CA . ALA B 1 320 ? -5.672 19.234 -10.211 1 98.69 320 ALA B CA 1
ATOM 5431 C C . ALA B 1 320 ? -6.031 20.625 -9.695 1 98.69 320 ALA B C 1
ATOM 5433 O O . ALA B 1 320 ? -6.828 20.766 -8.773 1 98.69 320 ALA B O 1
ATOM 5434 N N . TRP B 1 321 ? -5.477 21.688 -10.289 1 98.5 321 TRP B N 1
ATOM 5435 C CA . TRP B 1 321 ? -5.781 23.047 -9.875 1 98.5 321 TRP B CA 1
ATOM 5436 C C . TRP B 1 321 ? -7.258 23.375 -10.086 1 98.5 321 TRP B C 1
ATOM 5438 O O . TRP B 1 321 ? -7.855 24.125 -9.305 1 98.5 321 TRP B O 1
ATOM 5448 N N . ARG B 1 322 ? -7.82 22.844 -11.141 1 98.38 322 ARG B N 1
ATOM 5449 C CA . ARG B 1 322 ? -9.25 23.031 -11.367 1 98.38 322 ARG B CA 1
ATOM 5450 C C . ARG B 1 322 ? -10.07 22.391 -10.242 1 98.38 322 ARG B C 1
ATOM 5452 O O . ARG B 1 322 ? -11.047 22.984 -9.781 1 98.38 322 ARG B O 1
ATOM 5459 N N . LEU B 1 323 ? -9.68 21.266 -9.836 1 98.81 323 LEU B N 1
ATOM 5460 C CA . LEU B 1 323 ? -10.375 20.578 -8.75 1 98.81 323 LEU B CA 1
ATOM 5461 C C . LEU B 1 323 ? -10.258 21.359 -7.445 1 98.81 323 LEU B C 1
ATOM 5463 O O . LEU B 1 323 ? -11.219 21.438 -6.676 1 98.81 323 LEU B O 1
ATOM 5467 N N . LEU B 1 324 ? -9.078 21.938 -7.188 1 98.88 324 LEU B N 1
ATOM 5468 C CA . LEU B 1 324 ? -8.914 22.75 -5.992 1 98.88 324 LEU B CA 1
ATOM 5469 C C . LEU B 1 324 ? -9.805 23.984 -6.051 1 98.88 324 LEU B C 1
ATOM 5471 O O . LEU B 1 324 ? -10.438 24.344 -5.055 1 98.88 324 LEU B O 1
ATOM 5475 N N . ARG B 1 325 ? -9.883 24.609 -7.172 1 98.44 325 ARG B N 1
ATOM 5476 C CA . ARG B 1 325 ? -10.758 25.766 -7.328 1 98.44 325 ARG B CA 1
ATOM 5477 C C . ARG B 1 325 ? -12.219 25.391 -7.098 1 98.44 325 ARG B C 1
ATOM 5479 O O . ARG B 1 325 ? -12.961 26.141 -6.457 1 98.44 325 ARG B O 1
ATOM 5486 N N . GLN B 1 326 ? -12.578 24.266 -7.648 1 98.5 326 GLN B N 1
ATOM 5487 C CA . GLN B 1 326 ? -13.938 23.766 -7.434 1 98.5 326 GLN B CA 1
ATOM 5488 C C . GLN B 1 326 ? -14.219 23.562 -5.945 1 98.5 326 GLN B C 1
ATOM 5490 O O . GLN B 1 326 ? -15.305 23.875 -5.465 1 98.5 326 GLN B O 1
ATOM 5495 N N . LEU B 1 327 ? -13.273 23.031 -5.25 1 98.75 327 LEU B N 1
ATOM 5496 C CA . LEU B 1 327 ? -13.414 22.844 -3.811 1 98.75 327 LEU B CA 1
ATOM 5497 C C . LEU B 1 327 ? -13.578 24.188 -3.1 1 98.75 327 LEU B C 1
ATOM 5499 O O . LEU B 1 327 ? -14.461 24.328 -2.254 1 98.75 327 LEU B O 1
ATOM 5503 N N . VAL B 1 328 ? -12.742 25.141 -3.439 1 98.88 328 VAL B N 1
ATOM 5504 C CA . VAL B 1 328 ? -12.789 26.469 -2.814 1 98.88 328 VAL B CA 1
ATOM 5505 C C . VAL B 1 328 ? -14.156 27.109 -3.059 1 98.88 328 VAL B C 1
ATOM 5507 O O . VAL B 1 328 ? -14.758 27.672 -2.141 1 98.88 328 VAL B O 1
ATOM 5510 N N . ASP B 1 329 ? -14.633 26.969 -4.301 1 98.75 329 ASP B N 1
ATOM 5511 C CA . ASP B 1 329 ? -15.953 27.5 -4.629 1 98.75 329 ASP B CA 1
ATOM 5512 C C . ASP B 1 329 ? -17.047 26.812 -3.814 1 98.75 329 ASP B C 1
ATOM 5514 O O . ASP B 1 329 ? -17.969 27.453 -3.314 1 98.75 329 ASP B O 1
ATOM 5518 N N . TYR B 1 330 ? -16.922 25.562 -3.678 1 98.62 330 TYR B N 1
ATOM 5519 C CA . TYR B 1 330 ? -17.906 24.75 -2.973 1 98.62 330 TYR B CA 1
ATOM 5520 C C . TYR B 1 330 ? -17.969 25.141 -1.5 1 98.62 330 TYR B C 1
ATOM 5522 O O . TYR B 1 330 ? -19.062 25.156 -0.914 1 98.62 330 TYR B O 1
ATOM 5530 N N . VAL B 1 331 ? -16.828 25.516 -0.922 1 98.81 331 VAL B N 1
ATOM 5531 C CA . VAL B 1 331 ? -16.828 25.734 0.522 1 98.81 331 VAL B CA 1
ATOM 5532 C C . VAL B 1 331 ? -16.828 27.219 0.83 1 98.81 331 VAL B C 1
ATOM 5534 O O . VAL B 1 331 ? -16.781 27.625 1.995 1 98.81 331 VAL B O 1
ATOM 5537 N N . ARG B 1 332 ? -16.906 28.078 -0.102 1 98.75 332 ARG B N 1
ATOM 5538 C CA . ARG B 1 332 ? -16.797 29.531 0.022 1 98.75 332 ARG B CA 1
ATOM 5539 C C . ARG B 1 332 ? -17.75 30.062 1.076 1 98.75 332 ARG B C 1
ATOM 5541 O O . ARG B 1 332 ? -17.375 30.906 1.9 1 98.75 332 ARG B O 1
ATOM 5548 N N . PRO B 1 333 ? -19.062 29.672 1.152 1 98.69 333 PRO B N 1
ATOM 5549 C CA . PRO B 1 333 ? -19.953 30.188 2.176 1 98.69 333 PRO B CA 1
ATOM 5550 C C . PRO B 1 333 ? -19.438 29.969 3.594 1 98.69 333 PRO B C 1
ATOM 5552 O O . PRO B 1 333 ? -19.594 30.844 4.457 1 98.69 333 PRO B O 1
ATOM 5555 N N . GLU B 1 334 ? -18.781 28.844 3.814 1 98.69 334 GLU B N 1
ATOM 5556 C CA . GLU B 1 334 ? -18.281 28.547 5.152 1 98.69 334 GLU B CA 1
ATOM 5557 C C . GLU B 1 334 ? -16.984 29.281 5.438 1 98.69 334 GLU B C 1
ATOM 5559 O O . GLU B 1 334 ? -16.688 29.609 6.59 1 98.69 334 GLU B O 1
ATOM 5564 N N . LEU B 1 335 ? -16.188 29.547 4.359 1 98.75 335 LEU B N 1
ATOM 5565 C CA . LEU B 1 335 ? -15.047 30.438 4.535 1 98.75 335 LEU B CA 1
ATOM 5566 C C . LEU B 1 335 ? -15.5 31.828 4.977 1 98.75 335 LEU B C 1
ATOM 5568 O O . LEU B 1 335 ? -14.883 32.438 5.855 1 98.75 335 LEU B O 1
ATOM 5572 N N . GLU B 1 336 ? -16.562 32.281 4.395 1 98.38 336 GLU B N 1
ATOM 5573 C CA . GLU B 1 336 ? -17.109 33.594 4.754 1 98.38 336 GLU B CA 1
ATOM 5574 C C . GLU B 1 336 ? -17.656 33.594 6.18 1 98.38 336 GLU B C 1
ATOM 5576 O O . GLU B 1 336 ? -17.359 34.469 6.969 1 98.38 336 GLU B O 1
ATOM 5581 N N . ARG B 1 337 ? -18.391 32.594 6.484 1 97.38 337 ARG B N 1
ATOM 5582 C CA . ARG B 1 337 ? -19.031 32.5 7.789 1 97.38 337 ARG B CA 1
ATOM 5583 C C . ARG B 1 337 ? -18 32.469 8.906 1 97.38 337 ARG B C 1
ATOM 5585 O O . ARG B 1 337 ? -18.203 33.062 9.977 1 97.38 337 ARG B O 1
ATOM 5592 N N . HIS B 1 338 ? -16.859 31.859 8.664 1 97.75 338 HIS B N 1
ATOM 5593 C CA . HIS B 1 338 ? -15.828 31.719 9.68 1 97.75 338 HIS B CA 1
ATOM 5594 C C . HIS B 1 338 ? -14.859 32.906 9.656 1 97.75 338 HIS B C 1
ATOM 5596 O O . HIS B 1 338 ? -13.922 32.938 10.445 1 97.75 338 HIS B O 1
ATOM 5602 N N . GLY B 1 339 ? -15.039 33.812 8.672 1 97.56 339 GLY B N 1
ATOM 5603 C CA . GLY B 1 339 ? -14.156 34.969 8.547 1 97.56 339 GLY B CA 1
ATOM 5604 C C . GLY B 1 339 ? -12.812 34.594 7.938 1 97.56 339 GLY B C 1
ATOM 5605 O O . GLY B 1 339 ? -11.828 35.312 8.141 1 97.56 339 GLY B O 1
ATOM 5606 N N . ASP B 1 340 ? -12.789 33.5 7.242 1 98.31 340 ASP B N 1
ATOM 5607 C CA . ASP B 1 340 ? -11.523 32.969 6.75 1 98.31 340 ASP B CA 1
ATOM 5608 C C . ASP B 1 340 ? -11.305 33.344 5.285 1 98.31 340 ASP B C 1
ATOM 5610 O O . ASP B 1 340 ? -10.219 33.125 4.738 1 98.31 340 ASP B O 1
ATOM 5614 N N . LEU B 1 341 ? -12.289 33.938 4.594 1 98.62 341 LEU B N 1
ATOM 5615 C CA . LEU B 1 341 ? -12.297 34.031 3.139 1 98.62 341 LEU B CA 1
ATOM 5616 C C . LEU B 1 341 ? -11.125 34.875 2.645 1 98.62 341 LEU B C 1
ATOM 5618 O O . LEU B 1 341 ? -10.414 34.469 1.72 1 98.62 341 LEU B O 1
ATOM 5622 N N . GLU B 1 342 ? -10.891 36.031 3.225 1 98.44 342 GLU B N 1
ATOM 5623 C CA . GLU B 1 342 ? -9.844 36.938 2.76 1 98.44 342 GLU B CA 1
ATOM 5624 C C . GLU B 1 342 ? -8.469 36.281 2.867 1 98.44 342 GLU B C 1
ATOM 5626 O O . GLU B 1 342 ? -7.723 36.25 1.887 1 98.44 342 GLU B O 1
ATOM 5631 N N . MET B 1 343 ? -8.172 35.781 4.035 1 98.38 343 MET B N 1
ATOM 5632 C CA . MET B 1 343 ? -6.875 35.125 4.238 1 98.38 343 MET B CA 1
ATOM 5633 C C . MET B 1 343 ? -6.723 33.906 3.326 1 98.38 343 MET B C 1
ATOM 5635 O O . MET B 1 343 ? -5.66 33.719 2.734 1 98.38 343 MET B O 1
ATOM 5639 N N . THR B 1 344 ? -7.77 33.125 3.188 1 98.69 344 THR B N 1
ATOM 5640 C CA . THR B 1 344 ? -7.723 31.938 2.332 1 98.69 344 THR B CA 1
ATOM 5641 C C . THR B 1 344 ? -7.449 32.312 0.883 1 98.69 344 THR B C 1
ATOM 5643 O O . THR B 1 344 ? -6.656 31.672 0.198 1 98.69 344 THR B O 1
ATOM 5646 N N . THR B 1 345 ? -8.094 33.344 0.428 1 98.62 345 THR B N 1
ATOM 5647 C CA . THR B 1 345 ? -7.898 33.812 -0.939 1 98.62 345 THR B CA 1
ATOM 5648 C C . THR B 1 345 ? -6.453 34.25 -1.166 1 98.62 345 THR B C 1
ATOM 5650 O O . THR B 1 345 ? -5.848 33.906 -2.178 1 98.62 345 THR B O 1
ATOM 5653 N N . ASP B 1 346 ? -5.926 35 -0.237 1 98.56 346 ASP B N 1
ATOM 5654 C CA . ASP B 1 346 ? -4.535 35.438 -0.33 1 98.56 346 ASP B CA 1
ATOM 5655 C C . ASP B 1 346 ? -3.58 34.25 -0.377 1 98.56 346 ASP B C 1
ATOM 5657 O O . ASP B 1 346 ? -2.662 34.219 -1.198 1 98.56 346 ASP B O 1
ATOM 5661 N N . LEU B 1 347 ? -3.779 33.344 0.505 1 98.56 347 LEU B N 1
ATOM 5662 C CA . LEU B 1 347 ? -2.9 32.156 0.596 1 98.56 347 LEU B CA 1
ATOM 5663 C C . LEU B 1 347 ? -3.023 31.297 -0.648 1 98.56 347 LEU B C 1
ATOM 5665 O O . LEU B 1 347 ? -2.037 30.719 -1.102 1 98.56 347 LEU B O 1
ATOM 5669 N N . LEU B 1 348 ? -4.258 31.172 -1.146 1 98.62 348 LEU B N 1
ATOM 5670 C CA . LEU B 1 348 ? -4.484 30.422 -2.377 1 98.62 348 LEU B CA 1
ATOM 5671 C C . LEU B 1 348 ? -3.73 31.062 -3.543 1 98.62 348 LEU B C 1
ATOM 5673 O O . LEU B 1 348 ? -3.148 30.344 -4.367 1 98.62 348 LEU B O 1
ATOM 5677 N N . ASP B 1 349 ? -3.744 32.344 -3.629 1 98.31 349 ASP B N 1
ATOM 5678 C CA . ASP B 1 349 ? -3.021 33.062 -4.676 1 98.31 349 ASP B CA 1
ATOM 5679 C C . ASP B 1 349 ? -1.518 32.812 -4.566 1 98.31 349 ASP B C 1
ATOM 5681 O O . ASP B 1 349 ? -0.834 32.656 -5.582 1 98.31 349 ASP B O 1
ATOM 5685 N N . ARG B 1 350 ? -1.016 32.812 -3.398 1 97.5 350 ARG B N 1
ATOM 5686 C CA . ARG B 1 350 ? 0.401 32.531 -3.184 1 97.5 350 ARG B CA 1
ATOM 5687 C C . ARG B 1 350 ? 0.75 31.109 -3.619 1 97.5 350 ARG B C 1
ATOM 5689 O O . ARG B 1 350 ? 1.774 30.891 -4.27 1 97.5 350 ARG B O 1
ATOM 5696 N N . LEU B 1 351 ? -0.105 30.188 -3.24 1 98.25 351 LEU B N 1
ATOM 5697 C CA . LEU B 1 351 ? 0.117 28.812 -3.652 1 98.25 351 LEU B CA 1
ATOM 5698 C C . LEU B 1 351 ? 0.13 28.688 -5.172 1 98.25 351 LEU B C 1
ATOM 5700 O O . LEU B 1 351 ? 0.972 27.984 -5.738 1 98.25 351 LEU B O 1
ATOM 5704 N N . ARG B 1 352 ? -0.816 29.328 -5.785 1 97.25 352 ARG B N 1
ATOM 5705 C CA . ARG B 1 352 ? -0.905 29.281 -7.238 1 97.25 352 ARG B CA 1
ATOM 5706 C C . ARG B 1 352 ? 0.35 29.875 -7.879 1 97.25 352 ARG B C 1
ATOM 5708 O O . ARG B 1 352 ? 0.824 29.375 -8.898 1 97.25 352 ARG B O 1
ATOM 5715 N N . SER B 1 353 ? 0.886 30.875 -7.285 1 96.75 353 SER B N 1
ATOM 5716 C CA . SER B 1 353 ? 2.033 31.594 -7.84 1 96.75 353 SER B CA 1
ATOM 5717 C C . SER B 1 353 ? 3.32 30.797 -7.652 1 96.75 353 SER B C 1
ATOM 5719 O O . SER B 1 353 ? 4.152 30.719 -8.562 1 96.75 353 SER B O 1
ATOM 5721 N N . HIS B 1 354 ? 3.484 30.203 -6.469 1 95.56 354 HIS B N 1
ATOM 5722 C CA . HIS B 1 354 ? 4.766 29.578 -6.148 1 95.56 354 HIS B CA 1
ATOM 5723 C C . HIS B 1 354 ? 4.723 28.078 -6.375 1 95.56 354 HIS B C 1
ATOM 5725 O O . HIS B 1 354 ? 5.766 27.438 -6.504 1 95.56 354 HIS B O 1
ATOM 5731 N N . GLY B 1 355 ? 3.498 27.484 -6.324 1 97.88 355 GLY B N 1
ATOM 5732 C CA . GLY B 1 355 ? 3.361 26.047 -6.438 1 97.88 355 GLY B CA 1
ATOM 5733 C C . GLY B 1 355 ? 3.451 25.328 -5.102 1 97.88 355 GLY B C 1
ATOM 5734 O O . GLY B 1 355 ? 3.707 25.953 -4.07 1 97.88 355 GLY B O 1
ATOM 5735 N N . THR B 1 356 ? 3.158 24.047 -5.125 1 98.62 356 THR B N 1
ATOM 5736 C CA . THR B 1 356 ? 3.281 23.219 -3.934 1 98.62 356 THR B CA 1
ATOM 5737 C C . THR B 1 356 ? 4.738 23.109 -3.498 1 98.62 356 THR B C 1
ATOM 5739 O O . THR B 1 356 ? 5.641 23.547 -4.219 1 98.62 356 THR B O 1
ATOM 5742 N N . GLY B 1 357 ? 4.93 22.562 -2.256 1 98.81 357 GLY B N 1
ATOM 5743 C CA . GLY B 1 357 ? 6.293 22.328 -1.809 1 98.81 357 GLY B CA 1
ATOM 5744 C C . GLY B 1 357 ? 7.109 21.516 -2.787 1 98.81 357 GLY B C 1
ATOM 5745 O O . GLY B 1 357 ? 8.281 21.812 -3.033 1 98.81 357 GLY B O 1
ATOM 5746 N N . ALA B 1 358 ? 6.547 20.516 -3.365 1 98.88 358 ALA B N 1
ATOM 5747 C CA . ALA B 1 358 ? 7.227 19.656 -4.34 1 98.88 358 ALA B CA 1
ATOM 5748 C C . ALA B 1 358 ? 7.621 20.469 -5.578 1 98.88 358 ALA B C 1
ATOM 5750 O O . ALA B 1 358 ? 8.742 20.344 -6.074 1 98.88 358 ALA B O 1
ATOM 5751 N N . ALA B 1 359 ? 6.695 21.281 -6.062 1 98.69 359 ALA B N 1
ATOM 5752 C CA . ALA B 1 359 ? 6.965 22.094 -7.238 1 98.69 359 ALA B CA 1
ATOM 5753 C C . ALA B 1 359 ? 8.102 23.078 -6.973 1 98.69 359 ALA B C 1
ATOM 5755 O O . ALA B 1 359 ? 8.977 23.266 -7.816 1 98.69 359 ALA B O 1
ATOM 5756 N N . ARG B 1 360 ? 8.094 23.719 -5.824 1 98.69 360 ARG B N 1
ATOM 5757 C CA . ARG B 1 360 ? 9.125 24.688 -5.465 1 98.69 360 ARG B CA 1
ATOM 5758 C C . ARG B 1 360 ? 10.492 24.016 -5.391 1 98.69 360 ARG B C 1
ATOM 5760 O O . ARG B 1 360 ? 11.492 24.594 -5.844 1 98.69 360 ARG B O 1
ATOM 5767 N N . GLN B 1 361 ? 10.602 22.859 -4.84 1 98.81 361 GLN B N 1
ATOM 5768 C CA . GLN B 1 361 ? 11.844 22.094 -4.797 1 98.81 361 GLN B CA 1
ATOM 5769 C C . GLN B 1 361 ? 12.352 21.781 -6.199 1 98.81 361 GLN B C 1
ATOM 5771 O O . GLN B 1 361 ? 13.539 21.922 -6.484 1 98.81 361 GLN B O 1
ATOM 5776 N N . ARG B 1 362 ? 11.484 21.406 -7.059 1 98.5 362 ARG B N 1
ATOM 5777 C CA . ARG B 1 362 ? 11.852 21.047 -8.422 1 98.5 362 ARG B CA 1
ATOM 5778 C C . ARG B 1 362 ? 12.328 22.25 -9.211 1 98.5 362 ARG B C 1
ATOM 5780 O O . ARG B 1 362 ? 13.203 22.141 -10.07 1 98.5 362 ARG B O 1
ATOM 5787 N N . VAL B 1 363 ? 11.711 23.406 -8.977 1 98.31 363 VAL B N 1
ATOM 5788 C CA . VAL B 1 363 ? 12.172 24.641 -9.609 1 98.31 363 VAL B CA 1
ATOM 5789 C C . VAL B 1 363 ? 13.625 24.906 -9.242 1 98.31 363 VAL B C 1
ATOM 5791 O O . VAL B 1 363 ? 14.43 25.297 -10.094 1 98.31 363 VAL B O 1
ATOM 5794 N N . LEU B 1 364 ? 13.977 24.719 -7.953 1 98.38 364 LEU B N 1
ATOM 5795 C CA . LEU B 1 364 ? 15.352 24.891 -7.508 1 98.38 364 LEU B CA 1
ATOM 5796 C C . LEU B 1 364 ? 16.281 23.938 -8.242 1 98.38 364 LEU B C 1
ATOM 5798 O O . LEU B 1 364 ? 17.344 24.328 -8.719 1 98.38 364 LEU B O 1
ATOM 5802 N N . LEU B 1 365 ? 15.898 22.703 -8.336 1 98.31 365 LEU B N 1
ATOM 5803 C CA . LEU B 1 365 ? 16.703 21.703 -9.023 1 98.31 365 LEU B CA 1
ATOM 5804 C C . LEU B 1 365 ? 16.906 22.078 -10.492 1 98.31 365 LEU B C 1
ATOM 5806 O O . LEU B 1 365 ? 18 21.938 -11.031 1 98.31 365 LEU B O 1
ATOM 5810 N N . ALA B 1 366 ? 15.844 22.516 -11.102 1 97.75 366 ALA B N 1
ATOM 5811 C CA . ALA B 1 366 ? 15.883 22.891 -12.516 1 97.75 366 ALA B CA 1
ATOM 5812 C C . ALA B 1 366 ? 16.844 24.062 -12.75 1 97.75 366 ALA B C 1
ATOM 5814 O O . ALA B 1 366 ? 17.422 24.188 -13.828 1 97.75 366 ALA B O 1
ATOM 5815 N N . LYS B 1 367 ? 17 24.828 -11.734 1 98.12 367 LYS B N 1
ATOM 5816 C CA . LYS B 1 367 ? 17.906 25.984 -11.812 1 98.12 367 LYS B CA 1
ATOM 5817 C C . LYS B 1 367 ? 19.328 25.578 -11.477 1 98.12 367 LYS B C 1
ATOM 5819 O O . LYS B 1 367 ? 20.219 26.422 -11.406 1 98.12 367 LYS B O 1
ATOM 5824 N N . GLY B 1 368 ? 19.562 24.266 -11.148 1 97.62 368 GLY B N 1
ATOM 5825 C CA . GLY B 1 368 ? 20.906 23.75 -10.945 1 97.62 368 GLY B CA 1
ATOM 5826 C C . GLY B 1 368 ? 21.266 23.547 -9.484 1 97.62 368 GLY B C 1
ATOM 5827 O O . GLY B 1 368 ? 22.406 23.203 -9.156 1 97.62 368 GLY B O 1
ATOM 5828 N N . ALA B 1 369 ? 20.297 23.75 -8.617 1 97.94 369 ALA B N 1
ATOM 5829 C CA . ALA B 1 369 ? 20.562 23.531 -7.195 1 97.94 369 ALA B CA 1
ATOM 5830 C C . ALA B 1 369 ? 20.844 22.062 -6.895 1 97.94 369 ALA B C 1
ATOM 5832 O O . ALA B 1 369 ? 20.234 21.172 -7.504 1 97.94 369 ALA B O 1
ATOM 5833 N N . ARG B 1 370 ? 21.797 21.812 -5.945 1 97.5 370 ARG B N 1
ATOM 5834 C CA . ARG B 1 370 ? 22.031 20.484 -5.395 1 97.5 370 ARG B CA 1
ATOM 5835 C C . ARG B 1 370 ? 21.031 20.156 -4.293 1 97.5 370 ARG B C 1
ATOM 5837 O O . ARG B 1 370 ? 20.328 21.047 -3.803 1 97.5 370 ARG B O 1
ATOM 5844 N N . VAL B 1 371 ? 20.953 18.953 -3.904 1 98 371 VAL B N 1
ATOM 5845 C CA . VAL B 1 371 ? 20 18.484 -2.895 1 98 371 VAL B CA 1
ATOM 5846 C C . VAL B 1 371 ? 20.25 19.219 -1.578 1 98 371 VAL B C 1
ATOM 5848 O O . VAL B 1 371 ? 19.297 19.547 -0.859 1 98 371 VAL B O 1
ATOM 5851 N N . ASP B 1 372 ? 21.5 19.453 -1.234 1 98.12 372 ASP B N 1
ATOM 5852 C CA . ASP B 1 372 ? 21.812 20.156 0.005 1 98.12 372 ASP B CA 1
ATOM 5853 C C . ASP B 1 372 ? 21.266 21.578 -0.028 1 98.12 372 ASP B C 1
ATOM 5855 O O . ASP B 1 372 ? 20.828 22.109 0.998 1 98.12 372 ASP B O 1
ATOM 5859 N N . GLU B 1 373 ? 21.234 22.219 -1.165 1 98.44 373 GLU B N 1
ATOM 5860 C CA . GLU B 1 373 ? 20.688 23.578 -1.309 1 98.44 373 GLU B CA 1
ATOM 5861 C C . GLU B 1 373 ? 19.156 23.562 -1.201 1 98.44 373 GLU B C 1
ATOM 5863 O O . GLU B 1 373 ? 18.562 24.531 -0.721 1 98.44 373 GLU B O 1
ATOM 5868 N N . VAL B 1 374 ? 18.562 22.516 -1.716 1 98.69 374 VAL B N 1
ATOM 5869 C CA . VAL B 1 374 ? 17.125 22.344 -1.538 1 98.69 374 VAL B CA 1
ATOM 5870 C C . VAL B 1 374 ? 16.797 22.234 -0.05 1 98.69 374 VAL B C 1
ATOM 5872 O O . VAL B 1 374 ? 15.852 22.859 0.43 1 98.69 374 VAL B O 1
ATOM 5875 N N . VAL B 1 375 ? 17.578 21.453 0.674 1 98.69 375 VAL B N 1
ATOM 5876 C CA . VAL B 1 375 ? 17.375 21.281 2.109 1 98.69 375 VAL B CA 1
ATOM 5877 C C . VAL B 1 375 ? 17.578 22.625 2.822 1 98.69 375 VAL B C 1
ATOM 5879 O O . VAL B 1 375 ? 16.828 22.953 3.742 1 98.69 375 VAL B O 1
ATOM 5882 N N . ASP B 1 376 ? 18.562 23.422 2.398 1 98.38 376 ASP B N 1
ATOM 5883 C CA . ASP B 1 376 ? 18.766 24.75 2.947 1 98.38 376 ASP B CA 1
ATOM 5884 C C . ASP B 1 376 ? 17.531 25.625 2.768 1 98.38 376 ASP B C 1
ATOM 5886 O O . ASP B 1 376 ? 17.109 26.312 3.693 1 98.38 376 ASP B O 1
ATOM 5890 N N . TRP B 1 377 ? 17.031 25.578 1.609 1 98.5 377 TRP B N 1
ATOM 5891 C CA . TRP B 1 377 ? 15.836 26.359 1.323 1 98.5 377 TRP B CA 1
ATOM 5892 C C . TRP B 1 377 ? 14.672 25.906 2.205 1 98.5 377 TRP B C 1
ATOM 5894 O O . TRP B 1 377 ? 13.953 26.734 2.768 1 98.5 377 TRP B O 1
ATOM 5904 N N . LEU B 1 378 ? 14.453 24.609 2.32 1 98.81 378 LEU B N 1
ATOM 5905 C CA . LEU B 1 378 ? 13.383 24.062 3.152 1 98.81 378 LEU B CA 1
ATOM 5906 C C . LEU B 1 378 ? 13.523 24.531 4.598 1 98.81 378 LEU B C 1
ATOM 5908 O O . LEU B 1 378 ? 12.539 24.875 5.242 1 98.81 378 LEU B O 1
ATOM 5912 N N . ALA B 1 379 ? 14.719 24.469 5.109 1 98.69 379 ALA B N 1
ATOM 5913 C CA . ALA B 1 379 ? 14.961 24.906 6.48 1 98.69 379 ALA B CA 1
ATOM 5914 C C . ALA B 1 379 ? 14.57 26.359 6.668 1 98.69 379 ALA B C 1
ATOM 5916 O O . ALA B 1 379 ? 13.914 26.719 7.652 1 98.69 379 ALA B O 1
ATOM 5917 N N . ARG B 1 380 ? 14.961 27.203 5.715 1 98.25 380 ARG B N 1
ATOM 5918 C CA . ARG B 1 380 ? 14.617 28.625 5.781 1 98.25 380 ARG B CA 1
ATOM 5919 C C . ARG B 1 380 ? 13.109 28.828 5.664 1 98.25 380 ARG B C 1
ATOM 5921 O O . ARG B 1 380 ? 12.531 29.641 6.391 1 98.25 380 ARG B O 1
ATOM 5928 N N . ALA B 1 381 ? 12.508 28.094 4.75 1 98.44 381 ALA B N 1
ATOM 5929 C CA . ALA B 1 381 ? 11.062 28.188 4.559 1 98.44 381 ALA B CA 1
ATOM 5930 C C . ALA B 1 381 ? 10.312 27.766 5.82 1 98.44 381 ALA B C 1
ATOM 5932 O O . ALA B 1 381 ? 9.305 28.375 6.18 1 98.44 381 ALA B O 1
ATOM 5933 N N . THR B 1 382 ? 10.773 26.688 6.508 1 98.62 382 THR B N 1
ATOM 5934 C CA . THR B 1 382 ? 10.172 26.188 7.738 1 98.62 382 THR B CA 1
ATOM 5935 C C . THR B 1 382 ? 10.156 27.281 8.812 1 98.62 382 THR B C 1
ATOM 5937 O O . THR B 1 382 ? 9.172 27.438 9.531 1 98.62 382 THR B O 1
ATOM 5940 N N . ARG B 1 383 ? 11.156 28.141 8.805 1 96.06 383 ARG B N 1
ATOM 5941 C CA . ARG B 1 383 ? 11.32 29.203 9.789 1 96.06 383 ARG B CA 1
ATOM 5942 C C . ARG B 1 383 ? 10.578 30.469 9.359 1 96.06 383 ARG B C 1
ATOM 5944 O O . ARG B 1 383 ? 10.508 31.438 10.117 1 96.06 383 ARG B O 1
ATOM 5951 N N . GLY B 1 384 ? 10.094 30.484 8.18 1 94.88 384 GLY B N 1
ATOM 5952 C CA . GLY B 1 384 ? 9.414 31.672 7.672 1 94.88 384 GLY B CA 1
ATOM 5953 C C . GLY B 1 384 ? 10.359 32.688 7.066 1 94.88 384 GLY B C 1
ATOM 5954 O O . GLY B 1 384 ? 10.07 33.875 7.059 1 94.88 384 GLY B O 1
ATOM 5955 N N . GLU B 1 385 ? 11.5 32.281 6.562 1 90 385 GLU B N 1
ATOM 5956 C CA . GLU B 1 385 ? 12.516 33.188 6.035 1 90 385 GLU B CA 1
ATOM 5957 C C . GLU B 1 385 ? 12.57 33.125 4.512 1 90 385 GLU B C 1
ATOM 5959 O O . GLU B 1 385 ? 13.609 33.406 3.91 1 90 385 GLU B O 1
ATOM 5964 N N . THR B 1 386 ? 11.57 32.75 3.834 1 81.38 386 THR B N 1
ATOM 5965 C CA . THR B 1 386 ? 11.53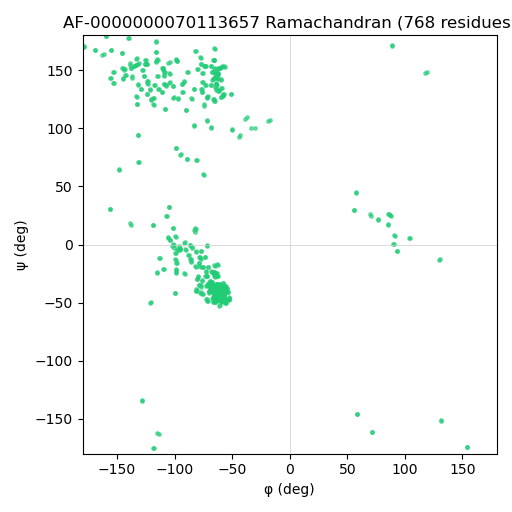1 32.781 2.375 1 81.38 386 THR B CA 1
ATOM 5966 C C . THR B 1 386 ? 10.43 33.719 1.88 1 81.38 386 THR B C 1
ATOM 5968 O O . THR B 1 386 ? 9.469 34 2.602 1 81.38 386 THR B O 1
#

InterPro domains:
  IPR006336 Glutamate--cysteine ligase, GCS2 [PF04107] (26-367)
  IPR011793 Putative glutamate--cysteine ligase YbdK [MF_01609] (1-386)
  IPR011793 Putative glutamate--cysteine ligase YbdK [TIGR02050] (26-308)
  IPR014746 Glutamine synthetase/guanido kinase, catalytic domain [SSF55931] (22-382)
  IPR050141 Glutamate--cysteine ligase type 2, YbdK subfamily [PTHR36510] (20-383)

Organism: Actinoplanes teichomyceticus (NCBI:txid1867)

Secondary structure (DSSP, 8-state):
-----TT-SS--HHHHHHHHHHT---EEEEEEEEEEESSSSSB---HHHHHHHS-GGGGGGEEE-SBTTEEEEEPPPBSSHHHHHHHHHHHHHHHHHHHHHTTEEEE--SB-SS--PPPPBPS-HHHHHHHHHH--SS-SS-B-EEEEEEE-S-HHHHHHHHHHHGGGHHHHHHHT--B-EETTEE-S-SBHHHHHHTTSTT-BPPPP-S-HHHHHHHHHHHHHHTS-SSGGG--BSEEE-SSSSEEEEEEEEPPSSHHHHHHHHHHHHHHHHHHHHHHHTTPPPP---HHHHHHHHHHHHHHTTSSEEEETTTTEEEEHHHHHHHHHHHHHHHHHHTT-HHHHHHHHHHHHHH--HHHHHHHHHHTT--HHHHHHHHHHHHTT--/-----TT-SS--HHHHHHHHHHT---EEEEEEEEEEESSSSSB---HHHHHHHS-GGGGGGEEE-SBTTEEEEEPPPBSSHHHHHHHHHHHHHHHHHHHHHTTEEEE--SB--S--PPPPBPS-HHHHHHHHHH--SS-SS-B-EEEEEEE-S-HHHHHHHHHHHGGGHHHHHHHT--B-EETTEE-S-SBHHHHHHTTSTT-BPPPP-S-HHHHHHHHHHHHHHTS-SSGGG--BSEEE-SSSSEEEEEEEEPPSSHHHHHHHHHHHHHHHHHHHHHHHTTPPPP---HHHHHHHHHHHHHHTTSSEEEETTTTEEEEHHHHHHHHHHHHHHHHHHTT-HHHHHHHHHHHHHH--HHHHHHHHHHTT--HHHHHHHHHHHHTT--

Foldseek 3Di:
DPPQPAQAQAQDPVNVVVCVVLVAKKKKKKKKWFWAALQDLFFDQQQVQLLVQQDPRQNSQKDDDWFSRMIMGMFHIDLALVNNLVRLLCNLQRSQVSSVVSRTFIFQAQARQADDAWTHTDPDPVSVVVCVQQNCLQTGRDGMWMKMWIADDALFLVLQLLLQCLQQLLLLQLLQQAYQHDNFDGPLWSHPSLVSVPSQPQAEADANAPGSVSVVVVQVVCCVVSSDVHPVSNRHQWDQDPVHNTIMGINHGRFLASLSVSLSNLLVRLSSSLSSVCVVVVNHRDPQDRVLSVVQNRCSGNQRQNAWGANRVVRDIDRSVVSVVVSCVSSVVSCVSSVNNVSSVVSNVVC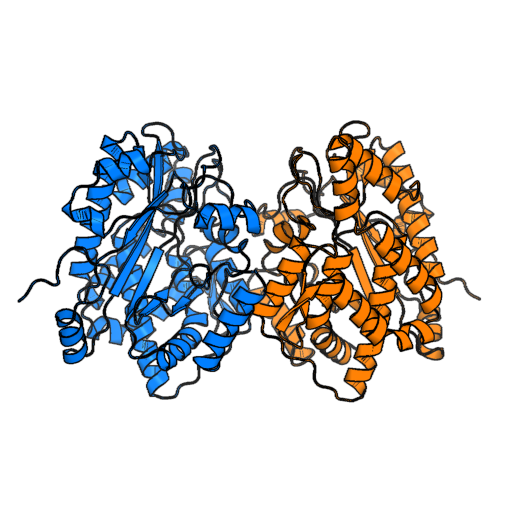VVCPTNSSNLVVCVVVPDGSSVSSVVSSCNSSVND/DPPQPAQAQAQDPVNVVVCVVLVAKKKKKKKKWFWAALQDLFFDQQQVQLLVQQDPRQNSQKDDDWFSRMIMGMFHIDLALVNNLVRLLCNLQRSQVSSVVSRTFIFQAQARQADDAWTHTDPDPVSVVVCVQQNCLQTGRDGMWMKMWIADDDLFLVLQLLLQCLQQLLLLQLLQQAYQHDNFDGPLWSHVSLVSVPSQPQAEADANADGSVSVVVVQVVCCVVSSDVHPVSNRHQWDQDPVHNTIMGINHGGFLASLSVSLSNLLVRLSSSLSSVCVVVVNHRDPQDRVLSVVQNRCSGNQRQNAWGANRVVRDIDRSVVSVVVSCVSSVVSCVSSVNNVSSVVSNVVCVVCPTNSSNLVVCVVVPDGSSVSSVVSSCNSSVND

Nearest PDB structures (foldseek):
  1r8g-assembly1_A  TM=9.181E-01  e=8.885E-21  Escherichia coli
  1tt4-assembly1_B  TM=8.999E-01  e=3.651E-21  Salmonella enterica subsp. enterica serovar Typhimurium str. LT2
  1r8g-assembly1_B  TM=8.959E-01  e=5.160E-21  Escherichia coli
  2gwc-assembly1_B  TM=7.545E-01  e=2.712E-11  Brassica juncea
  3ln7-assembly1_A  TM=7.086E-01  e=7.506E-12  Pasteurella multocida

pLDDT: mean 95.7, std 8.92, range [21.92, 98.94]